Protein AF-0000000085018050 (afdb_homodimer)

Structure (mmCIF, N/CA/C/O backbone):
data_AF-0000000085018050-model_v1
#
loop_
_entity.id
_entity.type
_entity.pdbx_description
1 polymer 'Cell division ATPase MinD'
#
loop_
_atom_site.group_PDB
_atom_site.id
_atom_site.type_symbol
_atom_site.label_atom_id
_atom_site.label_alt_id
_atom_site.label_comp_id
_atom_site.label_asym_id
_atom_site.label_entity_id
_atom_site.label_seq_id
_atom_site.pdbx_PDB_ins_code
_atom_site.Cartn_x
_atom_site.Cartn_y
_atom_site.Cartn_z
_atom_site.occupancy
_atom_site.B_iso_or_equiv
_atom_site.auth_seq_id
_atom_site.auth_comp_id
_atom_site.auth_asym_id
_atom_site.auth_atom_id
_atom_site.pdbx_PDB_model_num
ATOM 1 N N . MET A 1 1 ? 4.391 17.328 20.281 1 97.5 1 MET A N 1
ATOM 2 C CA . MET A 1 1 ? 4.113 15.898 20.188 1 97.5 1 MET A CA 1
ATOM 3 C C . MET A 1 1 ? 4.383 15.383 18.781 1 97.5 1 MET A C 1
ATOM 5 O O . MET A 1 1 ? 3.924 15.969 17.797 1 97.5 1 MET A O 1
ATOM 9 N N . ILE A 1 2 ? 5.168 14.297 18.672 1 98.56 2 ILE A N 1
ATOM 10 C CA . ILE A 1 2 ? 5.457 13.672 17.375 1 98.56 2 ILE A CA 1
ATOM 11 C C . ILE A 1 2 ? 4.578 12.438 17.203 1 98.56 2 ILE A C 1
ATOM 13 O O . ILE A 1 2 ? 4.598 11.523 18.016 1 98.56 2 ILE A O 1
ATOM 17 N N . ILE A 1 3 ? 3.777 12.43 16.094 1 98.81 3 ILE A N 1
ATOM 18 C CA . ILE A 1 3 ? 2.891 11.312 15.781 1 98.81 3 ILE A CA 1
ATOM 19 C C . ILE A 1 3 ? 3.285 10.703 14.438 1 98.81 3 ILE A C 1
ATOM 21 O O . ILE A 1 3 ? 3.311 11.391 13.422 1 98.81 3 ILE A O 1
ATOM 25 N N . THR A 1 4 ? 3.625 9.438 14.461 1 98.75 4 THR A N 1
ATOM 26 C CA . THR A 1 4 ? 3.795 8.719 13.203 1 98.75 4 THR A CA 1
ATOM 27 C C . THR A 1 4 ? 2.467 8.141 12.727 1 98.75 4 THR A C 1
ATOM 29 O O . THR A 1 4 ? 1.801 7.406 13.461 1 98.75 4 THR A O 1
ATOM 32 N N . ILE A 1 5 ? 2.045 8.555 11.539 1 98.81 5 ILE A N 1
ATOM 33 C CA . ILE A 1 5 ? 0.884 7.973 10.875 1 98.81 5 ILE A CA 1
ATOM 34 C C . ILE A 1 5 ? 1.325 6.805 9.992 1 98.81 5 ILE A C 1
ATOM 36 O O . ILE A 1 5 ? 2.094 6.992 9.047 1 98.81 5 ILE A O 1
ATOM 40 N N . ALA A 1 6 ? 0.823 5.617 10.336 1 98 6 ALA A N 1
ATOM 41 C CA . ALA A 1 6 ? 1.371 4.426 9.695 1 98 6 ALA A CA 1
ATOM 42 C C . ALA A 1 6 ? 0.264 3.439 9.328 1 98 6 ALA A C 1
ATOM 44 O O . ALA A 1 6 ? -0.859 3.545 9.828 1 98 6 ALA A O 1
ATOM 45 N N . SER A 1 7 ? 0.584 2.605 8.414 1 96.31 7 SER A N 1
ATOM 46 C CA . SER A 1 7 ? -0.254 1.485 8 1 96.31 7 SER A CA 1
ATOM 47 C C . SER A 1 7 ? 0.591 0.295 7.562 1 96.31 7 SER A C 1
ATOM 49 O O . SER A 1 7 ? 1.697 0.469 7.047 1 96.31 7 SER A O 1
ATOM 51 N N . GLY A 1 8 ? 0.069 -0.857 7.859 1 92.25 8 GLY A N 1
ATOM 52 C CA . GLY A 1 8 ? 0.75 -2.051 7.383 1 92.25 8 GLY A CA 1
ATOM 53 C C . GLY A 1 8 ? 0.661 -2.229 5.879 1 92.25 8 GLY A C 1
ATOM 54 O O . GLY A 1 8 ? 1.605 -2.707 5.246 1 92.25 8 GLY A O 1
ATOM 55 N N . LYS A 1 9 ? -0.423 -1.903 5.391 1 88.19 9 LYS A N 1
ATOM 56 C CA . LYS A 1 9 ? -0.708 -1.995 3.963 1 88.19 9 LYS A CA 1
ATOM 57 C C . LYS A 1 9 ? -0.76 -0.61 3.322 1 88.19 9 LYS A C 1
ATOM 59 O O . LYS A 1 9 ? -1.222 0.349 3.943 1 88.19 9 LYS A O 1
ATOM 64 N N . GLY A 1 10 ? -0.299 -0.549 2.051 1 84.31 10 GLY A N 1
ATOM 65 C CA . GLY A 1 10 ? -0.445 0.686 1.296 1 84.31 10 GLY A CA 1
ATOM 66 C C . GLY A 1 10 ? -1.85 0.896 0.763 1 84.31 10 GLY A C 1
ATOM 67 O O . GLY A 1 10 ? -2.68 -0.014 0.808 1 84.31 10 GLY A O 1
ATOM 68 N N . GLY A 1 11 ? -2.188 2.115 0.411 1 87.69 11 GLY A N 1
ATOM 69 C CA . GLY A 1 11 ? -3.443 2.414 -0.259 1 87.69 11 GLY A CA 1
ATOM 70 C C . GLY A 1 11 ? -4.617 2.52 0.696 1 87.69 11 GLY A C 1
ATOM 71 O O . GLY A 1 11 ? -5.77 2.572 0.265 1 87.69 11 GLY A O 1
ATOM 72 N N . VAL A 1 12 ? -4.289 2.604 1.939 1 92.19 12 VAL A N 1
ATOM 73 C CA . VAL A 1 12 ? -5.363 2.604 2.926 1 92.19 12 VAL A CA 1
ATOM 74 C C . VAL A 1 12 ? -5.75 4.039 3.27 1 92.19 12 VAL A C 1
ATOM 76 O O . VAL A 1 12 ? -6.672 4.27 4.059 1 92.19 12 VAL A O 1
ATOM 79 N N . GLY A 1 13 ? -5.027 5.043 2.797 1 94.31 13 GLY A N 1
ATOM 80 C CA . GLY A 1 13 ? -5.379 6.438 3.004 1 94.31 13 GLY A CA 1
ATOM 81 C C . GLY A 1 13 ? -4.48 7.137 4.008 1 94.31 13 GLY A C 1
ATOM 82 O O . GLY A 1 13 ? -4.867 8.148 4.594 1 94.31 13 GLY A O 1
ATOM 83 N N . LYS A 1 14 ? -3.359 6.559 4.242 1 96.62 14 LYS A N 1
ATOM 84 C CA . LYS A 1 14 ? -2.412 7.113 5.203 1 96.62 14 LYS A CA 1
ATOM 85 C C . LYS A 1 14 ? -2.021 8.539 4.832 1 96.62 14 LYS A C 1
ATOM 87 O O . LYS A 1 14 ? -2.08 9.445 5.672 1 96.62 14 LYS A O 1
ATOM 92 N N . THR A 1 15 ? -1.617 8.789 3.596 1 96.75 15 THR A N 1
ATOM 93 C CA . THR A 1 15 ? -1.166 10.094 3.125 1 96.75 15 THR A CA 1
ATOM 94 C C . THR A 1 15 ? -2.297 11.117 3.199 1 96.75 15 THR A C 1
ATOM 96 O O . THR A 1 15 ? -2.102 12.234 3.688 1 96.75 15 THR A O 1
ATOM 99 N N . THR A 1 16 ? -3.451 10.75 2.77 1 96.88 16 THR A N 1
ATOM 100 C CA . THR A 1 16 ? -4.625 11.609 2.84 1 96.88 16 THR A CA 1
ATOM 101 C C . THR A 1 16 ? -4.961 11.945 4.289 1 96.88 16 THR A C 1
ATOM 103 O O . THR A 1 16 ? -5.273 13.094 4.609 1 96.88 16 THR A O 1
ATOM 106 N N . THR A 1 17 ? -4.891 10.93 5.113 1 98.56 17 THR A N 1
ATOM 107 C CA . THR A 1 17 ? -5.16 11.125 6.531 1 98.56 17 THR A CA 1
ATOM 108 C C . THR A 1 17 ? -4.148 12.086 7.148 1 98.56 17 THR A C 1
ATOM 110 O O . THR A 1 17 ? -4.523 13 7.887 1 98.56 17 THR A O 1
ATOM 113 N N . THR A 1 18 ? -2.912 11.922 6.836 1 98.81 18 THR A N 1
ATOM 114 C CA . THR A 1 18 ? -1.861 12.773 7.379 1 98.81 18 THR A CA 1
ATOM 115 C C . THR A 1 18 ? -2.092 14.234 6.992 1 98.81 18 THR A C 1
ATOM 117 O O . THR A 1 18 ? -2.08 15.117 7.848 1 98.81 18 THR A O 1
ATOM 120 N N . ALA A 1 19 ? -2.314 14.453 5.738 1 98.75 19 ALA A N 1
ATOM 121 C CA . ALA A 1 19 ? -2.486 15.82 5.234 1 98.75 19 ALA A CA 1
ATOM 122 C C . ALA A 1 19 ? -3.746 16.453 5.809 1 98.75 19 ALA A C 1
ATOM 124 O O . ALA A 1 19 ? -3.715 17.609 6.25 1 98.75 19 ALA A O 1
ATOM 125 N N . SER A 1 20 ? -4.82 15.734 5.82 1 98.81 20 SER A N 1
ATOM 126 C CA . SER A 1 20 ? -6.098 16.281 6.277 1 98.81 20 SER A CA 1
ATOM 127 C C . SER A 1 20 ? -6.078 16.531 7.781 1 98.81 20 SER A C 1
ATOM 129 O O . SER A 1 20 ? -6.613 17.547 8.25 1 98.81 20 SER A O 1
ATOM 131 N N . LEU A 1 21 ? -5.453 15.625 8.492 1 98.81 21 LEU A N 1
ATOM 132 C CA . LEU A 1 21 ? -5.312 15.836 9.93 1 98.81 21 LEU A CA 1
ATOM 133 C C . LEU A 1 21 ? -4.477 17.078 10.219 1 98.81 21 LEU A C 1
ATOM 135 O O . LEU A 1 21 ? -4.801 17.859 11.117 1 98.81 21 LEU A O 1
ATOM 139 N N . ALA A 1 22 ? -3.424 17.266 9.484 1 98.88 22 ALA A N 1
ATOM 140 C CA . ALA A 1 22 ? -2.574 18.438 9.656 1 98.88 22 ALA A CA 1
ATOM 141 C C . ALA A 1 22 ? -3.367 19.734 9.445 1 98.88 22 ALA A C 1
ATOM 143 O O . ALA A 1 22 ? -3.281 20.656 10.25 1 98.88 22 ALA A O 1
ATOM 144 N N . VAL A 1 23 ? -4.121 19.734 8.383 1 98.81 23 VAL A N 1
ATOM 145 C CA . VAL A 1 23 ? -4.93 20.922 8.078 1 98.81 23 VAL A CA 1
ATOM 146 C C . VAL A 1 23 ? -5.977 21.125 9.164 1 98.81 23 VAL A C 1
ATOM 148 O O . VAL A 1 23 ? -6.223 22.25 9.594 1 98.81 23 VAL A O 1
ATOM 151 N N . ALA A 1 24 ? -6.562 20.078 9.625 1 98.62 24 ALA A N 1
ATOM 152 C CA . ALA A 1 24 ? -7.566 20.156 10.688 1 98.62 24 ALA A CA 1
ATOM 153 C C . ALA A 1 24 ? -6.961 20.703 11.977 1 98.62 24 ALA A C 1
ATOM 155 O O . ALA A 1 24 ? -7.555 21.562 12.633 1 98.62 24 ALA A O 1
ATOM 156 N N . LEU A 1 25 ? -5.801 20.234 12.336 1 98.62 25 LEU A N 1
ATOM 157 C CA . LEU A 1 25 ? -5.121 20.719 13.531 1 98.62 25 LEU A CA 1
ATOM 158 C C . LEU A 1 25 ? -4.777 22.203 13.398 1 98.62 25 LEU A C 1
ATOM 160 O O . LEU A 1 25 ? -4.934 22.969 14.352 1 98.62 25 LEU A O 1
ATOM 164 N N . ALA A 1 26 ? -4.305 22.547 12.219 1 98.38 26 ALA A N 1
ATOM 165 C CA . ALA A 1 26 ? -4.004 23.969 11.969 1 98.38 26 ALA A CA 1
ATOM 166 C C . ALA A 1 26 ? -5.254 24.828 12.133 1 98.38 26 ALA A C 1
ATOM 168 O O . ALA A 1 26 ? -5.191 25.922 12.703 1 98.38 26 ALA A O 1
ATOM 169 N N . LYS A 1 27 ? -6.328 24.375 11.68 1 96.88 27 LYS A N 1
ATOM 170 C CA . LYS A 1 27 ? -7.594 25.094 11.789 1 96.88 27 LYS A CA 1
ATOM 171 C C . LYS A 1 27 ? -8.008 25.266 13.25 1 96.88 27 LYS A C 1
ATOM 173 O O . LYS A 1 27 ? -8.719 26.203 13.594 1 96.88 27 LYS A O 1
ATOM 178 N N . LEU A 1 28 ? -7.574 24.375 14.07 1 96.75 28 LEU A N 1
ATOM 179 C CA . LEU A 1 28 ? -7.879 24.438 15.492 1 96.75 28 LEU A CA 1
ATOM 180 C C . LEU A 1 28 ? -6.828 25.266 16.234 1 96.75 28 LEU A C 1
ATOM 182 O O . LEU A 1 28 ? -6.785 25.266 17.469 1 96.75 28 LEU A O 1
ATOM 186 N N . GLY A 1 29 ? -5.906 25.859 15.5 1 97.19 29 GLY A N 1
ATOM 187 C CA . GLY A 1 29 ? -4.953 26.797 16.062 1 97.19 29 GLY A CA 1
ATOM 188 C C . GLY A 1 29 ? -3.662 26.141 16.516 1 97.19 29 GLY A C 1
ATOM 189 O O . GLY A 1 29 ? -2.871 26.734 17.25 1 97.19 29 GLY A O 1
ATOM 190 N N . LYS A 1 30 ? -3.447 24.891 16.109 1 98.44 30 LYS A N 1
ATOM 191 C CA . LYS A 1 30 ? -2.225 24.203 16.5 1 98.44 30 LYS A CA 1
ATOM 192 C C . LYS A 1 30 ? -1.13 24.391 15.453 1 98.44 30 LYS A C 1
ATOM 194 O O . LYS A 1 30 ? -1.365 24.203 14.258 1 98.44 30 LYS A O 1
ATOM 199 N N . LYS A 1 31 ? 0.015 24.812 15.891 1 98.75 31 LYS A N 1
ATOM 200 C CA . LYS A 1 31 ? 1.159 24.875 14.984 1 98.75 31 LYS A CA 1
ATOM 201 C C . LYS A 1 31 ? 1.63 23.484 14.602 1 98.75 31 LYS A C 1
ATOM 203 O O . LYS A 1 31 ? 2.193 22.766 15.43 1 98.75 31 LYS A O 1
ATOM 208 N N . THR A 1 32 ? 1.385 23.109 13.32 1 98.88 32 THR A N 1
ATOM 209 C CA . THR A 1 32 ? 1.548 21.719 12.914 1 98.88 32 THR A CA 1
ATOM 210 C C . THR A 1 32 ? 2.535 21.594 11.758 1 98.88 32 THR A C 1
ATOM 212 O O . THR A 1 32 ? 2.426 22.328 10.766 1 98.88 32 THR A O 1
ATOM 215 N N . LEU A 1 33 ? 3.514 20.719 11.922 1 98.88 33 LEU A N 1
ATOM 216 C CA . LEU A 1 33 ? 4.461 20.328 10.883 1 98.88 33 LEU A CA 1
ATOM 217 C C . LEU A 1 33 ? 4.164 18.922 10.359 1 98.88 33 LEU A C 1
ATOM 219 O O . LEU A 1 33 ? 3.916 18.016 11.148 1 98.88 33 LEU A O 1
ATOM 223 N N . VAL A 1 34 ? 4.094 18.781 9.055 1 98.75 34 VAL A N 1
ATOM 224 C CA . VAL A 1 34 ? 3.971 17.453 8.469 1 98.75 34 VAL A CA 1
ATOM 225 C C . VAL A 1 34 ? 5.23 17.109 7.68 1 98.75 34 VAL A C 1
ATOM 227 O O . VAL A 1 34 ? 5.797 17.984 7.004 1 98.75 34 VAL A O 1
ATOM 230 N N . ILE A 1 35 ? 5.695 15.906 7.824 1 98.56 35 ILE A N 1
ATOM 231 C CA . ILE A 1 35 ? 6.898 15.406 7.16 1 98.56 35 ILE A CA 1
ATOM 232 C C . ILE A 1 35 ? 6.543 14.203 6.289 1 98.56 35 ILE A C 1
ATOM 234 O O . ILE A 1 35 ? 5.922 13.25 6.758 1 98.56 35 ILE A O 1
ATOM 238 N N . ASP A 1 36 ? 6.918 14.305 5.047 1 97.62 36 ASP A N 1
ATOM 239 C CA . ASP A 1 36 ? 6.797 13.133 4.184 1 97.62 36 ASP A CA 1
ATOM 240 C C . ASP A 1 36 ? 7.906 12.117 4.473 1 97.62 36 ASP A C 1
ATOM 242 O O . ASP A 1 36 ? 9.023 12.25 3.967 1 97.62 36 ASP A O 1
ATOM 246 N N . GLY A 1 37 ? 7.57 11.102 5.184 1 96 37 GLY A N 1
ATOM 247 C CA . GLY A 1 37 ? 8.555 10.133 5.625 1 96 37 GLY A CA 1
ATOM 248 C C . GLY A 1 37 ? 8.75 8.984 4.648 1 96 37 GLY A C 1
ATOM 249 O O . GLY A 1 37 ? 9.57 8.094 4.879 1 96 37 GLY A O 1
ATOM 250 N N . ASP A 1 38 ? 8.023 8.938 3.621 1 94.31 38 ASP A N 1
ATOM 251 C CA . ASP A 1 38 ? 8.203 7.934 2.582 1 94.31 38 ASP A CA 1
ATOM 252 C C . ASP A 1 38 ? 9.258 8.375 1.566 1 94.31 38 ASP A C 1
ATOM 254 O O . ASP A 1 38 ? 8.922 8.953 0.53 1 94.31 38 ASP A O 1
ATOM 258 N N . LEU A 1 39 ? 10.453 8.008 1.756 1 93.12 39 LEU A N 1
ATOM 259 C CA . LEU A 1 39 ? 11.594 8.523 1 1 93.12 39 LEU A CA 1
ATOM 260 C C . LEU A 1 39 ? 11.57 8.008 -0.434 1 93.12 39 LEU A C 1
ATOM 262 O O . LEU A 1 39 ? 12.234 8.562 -1.312 1 93.12 39 LEU A O 1
ATOM 266 N N . SER A 1 40 ? 10.797 6.938 -0.665 1 89.12 40 SER A N 1
ATOM 267 C CA . SER A 1 40 ? 10.836 6.312 -1.982 1 89.12 40 SER A CA 1
ATOM 268 C C . SER A 1 40 ? 9.586 6.637 -2.793 1 89.12 40 SER A C 1
ATOM 270 O O . SER A 1 40 ? 9.625 6.648 -4.023 1 89.12 40 SER A O 1
ATOM 272 N N . MET A 1 41 ? 8.477 6.77 -2.109 1 90.31 41 MET A N 1
ATOM 273 C CA . MET A 1 41 ? 7.199 7.027 -2.766 1 90.31 41 MET A CA 1
ATOM 274 C C . MET A 1 41 ? 6.492 8.219 -2.133 1 90.31 41 MET A C 1
ATOM 276 O O . MET A 1 41 ? 5.375 8.086 -1.629 1 90.31 41 MET A O 1
ATOM 280 N N . ALA A 1 42 ? 7.082 9.352 -2.393 1 91.62 42 ALA A N 1
ATOM 281 C CA . ALA A 1 42 ? 6.629 10.562 -1.716 1 91.62 42 ALA A CA 1
ATOM 282 C C . ALA A 1 42 ? 5.398 11.148 -2.4 1 91.62 42 ALA A C 1
ATOM 284 O O . ALA A 1 42 ? 5.449 11.516 -3.578 1 91.62 42 ALA A O 1
ATOM 285 N N . ASN A 1 43 ? 4.238 11.227 -1.623 1 93.25 43 ASN A N 1
ATOM 286 C CA . ASN A 1 43 ? 3.004 11.742 -2.203 1 93.25 43 ASN A CA 1
ATOM 287 C C . ASN A 1 43 ? 2.428 12.883 -1.37 1 93.25 43 ASN A C 1
ATOM 289 O O . ASN A 1 43 ? 1.582 13.641 -1.848 1 93.25 43 ASN A O 1
ATOM 293 N N . LEU A 1 44 ? 2.916 13.039 -0.214 1 96.75 44 LEU A N 1
ATOM 294 C CA . LEU A 1 44 ? 2.295 13.945 0.74 1 96.75 44 LEU A CA 1
ATOM 295 C C . LEU A 1 44 ? 2.299 15.375 0.209 1 96.75 44 LEU A C 1
ATOM 297 O O . LEU A 1 44 ? 1.27 16.047 0.227 1 96.75 44 LEU A O 1
ATOM 301 N N . ALA A 1 45 ? 3.453 15.828 -0.297 1 95.75 45 ALA A N 1
ATOM 302 C CA . ALA A 1 45 ? 3.635 17.234 -0.683 1 95.75 45 ALA A CA 1
ATOM 303 C C . ALA A 1 45 ? 2.748 17.594 -1.871 1 95.75 45 ALA A C 1
ATOM 305 O O . ALA A 1 45 ? 2.482 18.766 -2.121 1 95.75 45 ALA A O 1
ATOM 306 N N . ILE A 1 46 ? 2.303 16.578 -2.623 1 94.19 46 ILE A N 1
ATOM 307 C CA . ILE A 1 46 ? 1.396 16.812 -3.74 1 94.19 46 ILE A CA 1
ATOM 308 C C . ILE A 1 46 ? 0.094 17.438 -3.229 1 94.19 46 ILE A C 1
ATOM 310 O O . ILE A 1 46 ? -0.447 18.359 -3.84 1 94.19 46 ILE A O 1
ATOM 314 N N . LEU A 1 47 ? -0.357 17.016 -2.09 1 96.62 47 LEU A N 1
ATOM 315 C CA . LEU A 1 47 ? -1.626 17.469 -1.533 1 96.62 47 LEU A CA 1
ATOM 316 C C . LEU A 1 47 ? -1.512 18.906 -1.015 1 96.62 47 LEU A C 1
ATOM 318 O O . LEU A 1 47 ? -2.516 19.516 -0.653 1 96.62 47 LEU A O 1
ATOM 322 N N . PHE A 1 48 ? -0.276 19.391 -1.027 1 97.69 48 PHE A N 1
ATOM 323 C CA . PHE A 1 48 ? -0.037 20.766 -0.609 1 97.69 48 PHE A CA 1
ATOM 324 C C . PHE A 1 48 ? 0.515 21.594 -1.763 1 97.69 48 PHE A C 1
ATOM 326 O O . PHE A 1 48 ? 0.884 22.766 -1.579 1 97.69 48 PHE A O 1
ATOM 333 N N . ASN A 1 49 ? 0.619 21.031 -2.869 1 95.94 49 ASN A N 1
ATOM 334 C CA . ASN A 1 49 ? 1.202 21.672 -4.043 1 95.94 49 ASN A CA 1
ATOM 335 C C . ASN A 1 49 ? 2.631 22.141 -3.773 1 95.94 49 ASN A C 1
ATOM 337 O O . ASN A 1 49 ? 3.002 23.25 -4.133 1 95.94 49 ASN A O 1
ATOM 341 N N . LEU A 1 50 ? 3.424 21.25 -3.145 1 95.88 50 LEU A N 1
ATOM 342 C CA . LEU A 1 50 ? 4.793 21.594 -2.768 1 95.88 50 LEU A CA 1
ATOM 343 C C . LEU A 1 50 ? 5.758 20.5 -3.207 1 95.88 50 LEU A C 1
ATOM 345 O O . LEU A 1 50 ? 6.879 20.406 -2.701 1 95.88 50 LEU A O 1
ATOM 349 N N . ASP A 1 51 ? 5.328 19.625 -4.113 1 90.81 51 ASP A N 1
ATOM 350 C CA . ASP A 1 51 ? 6.074 18.438 -4.496 1 90.81 51 ASP A CA 1
ATOM 351 C C . ASP A 1 51 ? 7.328 18.797 -5.289 1 90.81 51 ASP A C 1
ATOM 353 O O . ASP A 1 51 ? 8.25 17.984 -5.418 1 90.81 51 ASP A O 1
ATOM 357 N N . LYS A 1 52 ? 7.473 20.094 -5.707 1 91.38 52 LYS A N 1
ATOM 358 C CA . LYS A 1 52 ? 8.625 20.5 -6.512 1 91.38 52 LYS A CA 1
ATOM 359 C C . LYS A 1 52 ? 9.594 21.344 -5.699 1 91.38 52 LYS A C 1
ATOM 361 O O . LYS A 1 52 ? 10.641 21.766 -6.203 1 91.38 52 LYS A O 1
ATOM 366 N N . LYS A 1 53 ? 9.297 21.5 -4.5 1 94 53 LYS A N 1
ATOM 367 C CA . LYS A 1 53 ? 10.109 22.375 -3.674 1 94 53 LYS A CA 1
ATOM 368 C C . LYS A 1 53 ? 11.406 21.688 -3.242 1 94 53 LYS A C 1
ATOM 370 O O . LYS A 1 53 ? 11.406 20.5 -2.943 1 94 53 LYS A O 1
ATOM 375 N N . LYS A 1 54 ? 12.438 22.453 -3.209 1 94.88 54 LYS A N 1
ATOM 376 C CA . LYS A 1 54 ? 13.742 22.062 -2.693 1 94.88 54 LYS A CA 1
ATOM 377 C C . LYS A 1 54 ? 14.305 23.141 -1.764 1 94.88 54 LYS A C 1
ATOM 379 O O . LYS A 1 54 ? 14.055 24.328 -1.955 1 94.88 54 LYS A O 1
ATOM 384 N N . PRO A 1 55 ? 15.055 22.828 -0.783 1 97.31 55 PRO A N 1
ATOM 385 C CA . PRO A 1 55 ? 15.453 21.453 -0.44 1 97.31 55 PRO A CA 1
ATOM 386 C C . PRO A 1 55 ? 14.305 20.641 0.153 1 97.31 55 PRO A C 1
ATOM 388 O O . PRO A 1 55 ? 13.312 21.203 0.621 1 97.31 55 PRO A O 1
ATOM 391 N N . SER A 1 56 ? 14.422 19.359 0.045 1 97.88 56 SER A N 1
ATOM 392 C CA . SER A 1 56 ? 13.469 18.406 0.604 1 97.88 56 SER A CA 1
ATOM 393 C C . SER A 1 56 ? 14.109 17.594 1.728 1 97.88 56 SER A C 1
ATOM 395 O O . SER A 1 56 ? 15.234 17.875 2.143 1 97.88 56 SER A O 1
ATOM 397 N N . LEU A 1 57 ? 13.367 16.641 2.209 1 97.94 57 LEU A N 1
ATOM 398 C CA . LEU A 1 57 ? 13.875 15.773 3.264 1 97.94 57 LEU A CA 1
ATOM 399 C C . LEU A 1 57 ? 15.094 14.992 2.785 1 97.94 57 LEU A C 1
ATOM 401 O O . LEU A 1 57 ? 15.984 14.68 3.576 1 97.94 57 LEU A O 1
ATOM 405 N N . HIS A 1 58 ? 15.141 14.672 1.481 1 96.88 58 HIS A N 1
ATOM 406 C CA . HIS A 1 58 ? 16.297 13.977 0.926 1 96.88 58 HIS A CA 1
ATOM 407 C C . HIS A 1 58 ? 17.594 14.75 1.205 1 96.88 58 HIS A C 1
ATOM 409 O O . HIS A 1 58 ? 18.562 14.18 1.709 1 96.88 58 HIS A O 1
ATOM 415 N N . GLU A 1 59 ? 17.594 16 0.94 1 97.62 59 GLU A N 1
ATOM 416 C CA . GLU A 1 59 ? 18.766 16.828 1.155 1 97.62 59 GLU A CA 1
ATOM 417 C C . GLU A 1 59 ? 19.078 16.969 2.643 1 97.62 59 GLU A C 1
ATOM 419 O O . GLU A 1 59 ? 20.25 17.047 3.035 1 97.62 59 GLU A O 1
ATOM 424 N N . VAL A 1 60 ? 18.062 17.016 3.426 1 98.06 60 VAL A N 1
ATOM 425 C CA . VAL A 1 60 ? 18.234 17.125 4.871 1 98.06 60 VAL A CA 1
ATOM 426 C C . VAL A 1 60 ? 18.906 15.859 5.398 1 98.06 60 VAL A C 1
ATOM 428 O O . VAL A 1 60 ? 19.891 15.938 6.145 1 98.06 60 VAL A O 1
ATOM 431 N N . LEU A 1 61 ? 18.453 14.68 4.91 1 97.62 61 LEU A N 1
ATOM 432 C CA . LEU A 1 61 ? 18.922 13.398 5.434 1 97.62 61 LEU A CA 1
ATOM 433 C C . LEU A 1 61 ? 20.234 12.984 4.762 1 97.62 61 LEU A C 1
ATOM 435 O O . LEU A 1 61 ? 20.781 11.938 5.078 1 97.62 61 LEU A O 1
ATOM 439 N N . SER A 1 62 ? 20.672 13.734 3.865 1 96.88 62 SER A N 1
ATOM 440 C CA . SER A 1 62 ? 22 13.508 3.301 1 96.88 62 SER A CA 1
ATOM 441 C C . SER A 1 62 ? 23 14.508 3.846 1 96.88 62 SER A C 1
ATOM 443 O O . SER A 1 62 ? 24.188 14.477 3.473 1 96.88 62 SER A O 1
ATOM 445 N N . GLY A 1 63 ? 22.547 15.406 4.648 1 96.19 63 GLY A N 1
ATOM 446 C CA . GLY A 1 63 ? 23.422 16.391 5.258 1 96.19 63 GLY A CA 1
ATOM 447 C C . GLY A 1 63 ? 23.672 17.594 4.371 1 96.19 63 GLY A C 1
ATOM 448 O O . GLY A 1 63 ? 24.531 18.438 4.668 1 96.19 63 GLY A O 1
ATOM 449 N N . GLU A 1 64 ? 22.875 17.75 3.365 1 96.75 64 GLU A N 1
ATOM 450 C CA . GLU A 1 64 ? 23.109 18.797 2.381 1 96.75 64 GLU A CA 1
ATOM 451 C C . GLU A 1 64 ? 22.281 20.047 2.707 1 96.75 64 GLU A C 1
ATOM 453 O O . GLU A 1 64 ? 22.516 21.109 2.137 1 96.75 64 GLU A O 1
ATOM 458 N N . ALA A 1 65 ? 21.359 19.953 3.572 1 97.44 65 ALA A N 1
ATOM 459 C CA . ALA A 1 65 ? 20.516 21.094 3.961 1 97.44 65 ALA A CA 1
ATOM 460 C C . ALA A 1 65 ? 20.094 20.984 5.422 1 97.44 65 ALA A C 1
ATOM 462 O O . ALA A 1 65 ? 19.938 19.875 5.949 1 97.44 65 ALA A O 1
ATOM 463 N N . ASP A 1 66 ? 19.922 22.125 6.027 1 97.5 66 ASP A N 1
ATOM 464 C CA . ASP A 1 66 ? 19.297 22.188 7.34 1 97.5 66 ASP A CA 1
ATOM 465 C C . ASP A 1 66 ? 17.781 21.953 7.234 1 97.5 66 ASP A C 1
ATOM 467 O O . ASP A 1 66 ? 17.156 22.391 6.277 1 97.5 66 ASP A O 1
ATOM 471 N N . ILE A 1 67 ? 17.25 21.328 8.273 1 98.12 67 ILE A N 1
ATOM 472 C CA . ILE A 1 67 ? 15.828 21.016 8.25 1 98.12 67 ILE A CA 1
ATOM 473 C C . ILE A 1 67 ? 15.016 22.312 8.148 1 98.12 67 ILE A C 1
ATOM 475 O O . ILE A 1 67 ? 13.969 22.344 7.5 1 98.12 67 ILE A O 1
ATOM 479 N N . ARG A 1 68 ? 15.445 23.375 8.734 1 97.75 68 ARG A N 1
ATOM 480 C CA . ARG A 1 68 ? 14.711 24.641 8.734 1 97.75 68 ARG A CA 1
ATOM 481 C C . ARG A 1 68 ? 14.609 25.219 7.328 1 97.75 68 ARG A C 1
ATOM 483 O O . ARG A 1 68 ? 13.641 25.906 7.004 1 97.75 68 ARG A O 1
ATOM 490 N N . GLU A 1 69 ? 15.562 24.844 6.449 1 97.88 69 GLU A N 1
ATOM 491 C CA . GLU A 1 69 ? 15.555 25.281 5.055 1 97.88 69 GLU A CA 1
ATOM 492 C C . GLU A 1 69 ? 14.547 24.469 4.23 1 97.88 69 GLU A C 1
ATOM 494 O O . GLU A 1 69 ? 14.195 24.875 3.119 1 97.88 69 GLU A O 1
ATOM 499 N N . ALA A 1 70 ? 14.117 23.391 4.797 1 98.19 70 ALA A N 1
ATOM 500 C CA . ALA A 1 70 ? 13.242 22.484 4.055 1 98.19 70 ALA A CA 1
ATOM 501 C C . ALA A 1 70 ? 11.805 22.562 4.574 1 98.19 70 ALA A C 1
ATOM 503 O O . ALA A 1 70 ? 10.953 21.766 4.176 1 98.19 70 ALA A O 1
ATOM 504 N N . ILE A 1 71 ? 11.578 23.484 5.5 1 98.62 71 ILE A N 1
ATOM 505 C CA . ILE A 1 71 ? 10.227 23.688 6.023 1 98.62 71 ILE A CA 1
ATOM 506 C C . ILE A 1 71 ? 9.516 24.766 5.211 1 98.62 71 ILE A C 1
ATOM 508 O O . ILE A 1 71 ? 9.977 25.906 5.141 1 98.62 71 ILE A O 1
ATOM 512 N N . TYR A 1 72 ? 8.383 24.422 4.613 1 98.62 72 TYR A N 1
ATOM 513 C CA . TYR A 1 72 ? 7.594 25.344 3.807 1 98.62 72 TYR A CA 1
ATOM 514 C C . TYR A 1 72 ? 6.219 25.562 4.422 1 98.62 72 TYR A C 1
ATOM 516 O O . TYR A 1 72 ? 5.543 24.609 4.816 1 98.62 72 TYR A O 1
ATOM 524 N N . LYS A 1 73 ? 5.832 26.797 4.457 1 98.44 73 LYS A N 1
ATOM 525 C CA . LYS A 1 73 ? 4.516 27.125 5 1 98.44 73 LYS A CA 1
ATOM 526 C C . LYS A 1 73 ? 3.447 27.078 3.912 1 98.44 73 LYS A C 1
ATOM 528 O O . LYS A 1 73 ? 3.607 27.688 2.855 1 98.44 73 LYS A O 1
ATOM 533 N N . HIS A 1 74 ? 2.398 26.375 4.145 1 98.5 74 HIS A N 1
ATOM 534 C CA . HIS A 1 74 ? 1.273 26.281 3.221 1 98.5 74 HIS A CA 1
ATOM 535 C C . HIS A 1 74 ? 0.181 27.281 3.58 1 98.5 74 HIS A C 1
ATOM 537 O O . HIS A 1 74 ? 0.099 27.734 4.727 1 98.5 74 HIS A O 1
ATOM 543 N N . LYS A 1 75 ? -0.678 27.609 2.654 1 98 75 LYS A N 1
ATOM 544 C CA . LYS A 1 75 ? -1.729 28.594 2.846 1 98 75 LYS A CA 1
ATOM 545 C C . LYS A 1 75 ? -2.711 28.156 3.93 1 98 75 LYS A C 1
ATOM 547 O O . LYS A 1 75 ? -3.377 29 4.547 1 98 75 LYS A O 1
ATOM 552 N N . THR A 1 76 ? -2.82 26.906 4.207 1 98.12 76 THR A N 1
ATOM 553 C CA . THR A 1 76 ? -3.725 26.375 5.227 1 98.12 76 THR A CA 1
ATOM 554 C C . THR A 1 76 ? -3.172 26.641 6.621 1 98.12 76 THR A C 1
ATOM 556 O O . THR A 1 76 ? -3.869 26.438 7.621 1 98.12 76 THR A O 1
ATOM 559 N N . GLY A 1 77 ? -1.953 26.969 6.715 1 98.38 77 GLY A N 1
ATOM 560 C CA . GLY A 1 77 ? -1.294 27.172 7.996 1 98.38 77 GLY A CA 1
ATOM 561 C C . GLY A 1 77 ? -0.387 26.016 8.383 1 98.38 77 GLY A C 1
ATOM 562 O O . GLY A 1 77 ? 0.362 26.109 9.359 1 98.38 77 GLY A O 1
ATOM 563 N N . VAL A 1 78 ? -0.395 24.984 7.609 1 98.81 78 VAL A N 1
ATOM 564 C CA . VAL A 1 78 ? 0.437 23.812 7.871 1 98.81 78 VAL A CA 1
ATOM 565 C C . VAL A 1 78 ? 1.859 24.078 7.379 1 98.81 78 VAL A C 1
ATOM 567 O O . VAL A 1 78 ? 2.059 24.703 6.336 1 98.81 78 VAL A O 1
ATOM 570 N N . TYR A 1 79 ? 2.799 23.656 8.172 1 98.81 79 TYR A N 1
ATOM 571 C CA . TYR A 1 79 ? 4.188 23.594 7.727 1 98.81 79 TYR A CA 1
ATOM 572 C C . TYR A 1 79 ? 4.52 22.219 7.164 1 98.81 79 TYR A C 1
ATOM 574 O O . TYR A 1 79 ? 4.09 21.203 7.707 1 98.81 79 TYR A O 1
ATOM 582 N N . VAL A 1 80 ? 5.273 22.234 6 1 98.75 80 VAL A N 1
ATOM 583 C CA . VAL A 1 80 ? 5.469 20.984 5.281 1 98.75 80 VAL A CA 1
ATOM 584 C C . VAL A 1 80 ? 6.953 20.781 4.977 1 98.75 80 VAL A C 1
ATOM 586 O O . VAL A 1 80 ? 7.625 21.703 4.512 1 98.75 80 VAL A O 1
ATOM 589 N N . VAL A 1 81 ? 7.461 19.625 5.293 1 98.62 81 VAL A N 1
ATOM 590 C CA . VAL A 1 81 ? 8.734 19.172 4.75 1 98.62 81 VAL A CA 1
ATOM 591 C C . VAL A 1 81 ? 8.492 18.125 3.656 1 98.62 81 VAL A C 1
ATOM 593 O O . VAL A 1 81 ? 8.164 16.969 3.947 1 98.62 81 VAL A O 1
ATOM 596 N N . PRO A 1 82 ? 8.648 18.531 2.416 1 98.12 82 PRO A N 1
ATOM 597 C CA . PRO A 1 82 ? 8.422 17.594 1.317 1 98.12 82 PRO A CA 1
ATOM 598 C C . PRO A 1 82 ? 9.586 16.625 1.133 1 98.12 82 PRO A C 1
ATOM 600 O O . PRO A 1 82 ? 10.648 16.797 1.734 1 98.12 82 PRO A O 1
ATOM 603 N N . THR A 1 83 ? 9.336 15.547 0.483 1 96.25 83 THR A N 1
ATOM 604 C CA . THR A 1 83 ? 10.359 14.617 0.01 1 96.25 83 THR A CA 1
ATOM 605 C C . THR A 1 83 ? 10.367 14.562 -1.515 1 96.25 83 THR A C 1
ATOM 607 O O . THR A 1 83 ? 9.312 14.531 -2.146 1 96.25 83 THR A O 1
ATOM 610 N N . SER A 1 84 ? 11.57 14.602 -1.988 1 85 84 SER A N 1
ATOM 611 C CA . SER A 1 84 ? 11.727 14.586 -3.439 1 85 84 SER A CA 1
ATOM 612 C C . SER A 1 84 ? 11.445 13.203 -4.012 1 85 84 SER A C 1
ATOM 614 O O . SER A 1 84 ? 11.305 12.234 -3.264 1 85 84 SER A O 1
ATOM 616 N N . LEU A 1 85 ? 11.312 13.195 -5.367 1 77.94 85 LEU A N 1
ATOM 617 C CA . LEU A 1 85 ? 11.055 11.938 -6.051 1 77.94 85 LEU A CA 1
ATOM 618 C C . LEU A 1 85 ? 12.297 11.453 -6.793 1 77.94 85 LEU A C 1
ATOM 620 O O . LEU A 1 85 ? 12.227 10.523 -7.602 1 77.94 85 LEU A O 1
ATOM 624 N N . SER A 1 86 ? 13.289 12.094 -6.457 1 80.75 86 SER A N 1
ATOM 625 C CA . SER A 1 86 ? 14.523 11.734 -7.148 1 80.75 86 SER A CA 1
ATOM 626 C C . SER A 1 86 ? 15.086 10.422 -6.613 1 80.75 86 SER A C 1
ATOM 628 O O . SER A 1 86 ? 15.227 10.242 -5.402 1 80.75 86 SER A O 1
ATOM 630 N N . LEU A 1 87 ? 15.359 9.516 -7.523 1 81.44 87 LEU A N 1
ATOM 631 C CA . LEU A 1 87 ? 15.992 8.258 -7.145 1 81.44 87 LEU A CA 1
ATOM 632 C C . LEU A 1 87 ? 17.359 8.508 -6.516 1 81.44 87 LEU A C 1
ATOM 634 O O . LEU A 1 87 ? 17.734 7.828 -5.559 1 81.44 87 LEU A O 1
ATOM 638 N N . GLU A 1 88 ? 18.078 9.461 -7.062 1 84.94 88 GLU A N 1
ATOM 639 C CA . GLU A 1 88 ? 19.391 9.812 -6.535 1 84.94 88 GLU A CA 1
ATOM 640 C C . GLU A 1 88 ? 19.297 10.32 -5.098 1 84.94 88 GLU A C 1
ATOM 642 O O . GLU A 1 88 ? 20.109 9.977 -4.25 1 84.94 88 GLU A O 1
ATOM 647 N N . GLY A 1 89 ? 18.359 11.18 -4.859 1 88.38 89 GLY A N 1
ATOM 648 C CA . GLY A 1 89 ? 18.141 11.664 -3.508 1 88.38 89 GLY A CA 1
ATOM 649 C C . GLY A 1 89 ? 17.812 10.562 -2.52 1 88.38 89 GLY A C 1
ATOM 650 O O . GLY A 1 89 ? 18.297 10.57 -1.387 1 88.38 89 GLY A O 1
ATOM 651 N N . TYR A 1 90 ? 17.078 9.609 -3.006 1 87 90 TYR A N 1
ATOM 652 C CA . TYR A 1 90 ? 16.703 8.469 -2.176 1 87 90 TYR A CA 1
ATOM 653 C C . TYR A 1 90 ? 17.938 7.66 -1.781 1 87 90 TYR A C 1
ATOM 655 O O . TYR A 1 90 ? 18.078 7.27 -0.621 1 87 90 TYR A O 1
ATOM 663 N N . LYS A 1 91 ? 18.766 7.441 -2.654 1 86.94 91 LYS A N 1
ATOM 664 C CA . LYS A 1 91 ? 19.969 6.633 -2.424 1 86.94 91 LYS A CA 1
ATOM 665 C C . LYS A 1 91 ? 20.906 7.316 -1.442 1 86.94 91 LYS A C 1
ATOM 667 O O . LYS A 1 91 ? 21.609 6.648 -0.677 1 86.94 91 LYS A O 1
ATOM 672 N N . LYS A 1 92 ? 20.875 8.633 -1.392 1 91.94 92 LYS A N 1
ATOM 673 C CA . LYS A 1 92 ? 21.812 9.398 -0.57 1 91.94 92 LYS A CA 1
ATOM 674 C C . LYS A 1 92 ? 21.25 9.617 0.834 1 91.94 92 LYS A C 1
ATOM 676 O O . LYS A 1 92 ? 22.016 9.859 1.775 1 91.94 92 LYS A O 1
ATOM 681 N N . ALA A 1 93 ? 19.969 9.578 0.942 1 94.25 93 ALA A N 1
ATOM 682 C CA . ALA A 1 93 ? 19.312 9.898 2.209 1 94.25 93 ALA A CA 1
ATOM 683 C C . ALA A 1 93 ? 19.578 8.812 3.25 1 94.25 93 ALA A C 1
ATOM 685 O O . ALA A 1 93 ? 19.516 7.621 2.939 1 94.25 93 ALA A O 1
ATOM 686 N N . GLU A 1 94 ? 19.891 9.227 4.438 1 95.69 94 GLU A N 1
ATOM 687 C CA . GLU A 1 94 ? 20.094 8.328 5.57 1 95.69 94 GLU A CA 1
ATOM 688 C C . GLU A 1 94 ? 18.984 8.492 6.605 1 95.69 94 GLU A C 1
ATOM 690 O O . GLU A 1 94 ? 19.062 9.359 7.477 1 95.69 94 GLU A O 1
ATOM 695 N N . ILE A 1 95 ? 18.031 7.543 6.629 1 95.12 95 ILE A N 1
ATOM 696 C CA . ILE A 1 95 ? 16.844 7.641 7.461 1 95.12 95 ILE A CA 1
ATOM 697 C C . ILE A 1 95 ? 17.234 7.668 8.93 1 95.12 95 ILE A C 1
ATOM 699 O O . ILE A 1 95 ? 16.516 8.227 9.766 1 95.12 95 ILE A O 1
ATOM 703 N N . GLU A 1 96 ? 18.406 7.16 9.281 1 95.88 96 GLU A N 1
ATOM 704 C CA . GLU A 1 96 ? 18.875 7.082 10.664 1 95.88 96 GLU A CA 1
ATOM 705 C C . GLU A 1 96 ? 19.141 8.469 11.234 1 95.88 96 GLU A C 1
ATOM 707 O O . GLU A 1 96 ? 19.25 8.641 12.453 1 95.88 96 GLU A O 1
ATOM 712 N N . LEU A 1 97 ? 19.188 9.492 10.445 1 96.81 97 LEU A N 1
ATOM 713 C CA . LEU A 1 97 ? 19.438 10.859 10.891 1 96.81 97 LEU A CA 1
ATOM 714 C C . LEU A 1 97 ? 18.141 11.547 11.305 1 96.81 97 LEU A C 1
ATOM 716 O O . LEU A 1 97 ? 18.172 12.609 11.93 1 96.81 97 LEU A O 1
ATOM 720 N N . LEU A 1 98 ? 17 10.961 11.062 1 97.31 98 LEU A N 1
ATOM 721 C CA . LEU A 1 98 ? 15.711 11.602 11.258 1 97.31 98 LEU A CA 1
ATOM 722 C C . LEU A 1 98 ? 15.508 12 12.711 1 97.31 98 LEU A C 1
ATOM 724 O O . LEU A 1 98 ? 15.094 13.133 13 1 97.31 98 LEU A O 1
ATOM 728 N N . PRO A 1 99 ? 15.82 11.086 13.695 1 97 99 PRO A N 1
ATOM 729 C CA . PRO A 1 99 ? 15.617 11.469 15.086 1 97 99 PRO A CA 1
ATOM 730 C C . PRO A 1 99 ? 16.375 12.734 15.477 1 97 99 PRO A C 1
ATOM 732 O O . PRO A 1 99 ? 15.82 13.617 16.125 1 97 99 PRO A O 1
ATOM 735 N N . GLU A 1 100 ? 17.562 12.82 15.055 1 96.5 100 GLU A N 1
ATOM 736 C CA . GLU A 1 100 ? 18.391 13.984 15.352 1 96.5 100 GLU A CA 1
ATOM 737 C C . GLU A 1 100 ? 17.844 15.242 14.688 1 96.5 100 GLU A C 1
ATOM 739 O O . GLU A 1 100 ? 17.828 16.312 15.289 1 96.5 100 GLU A O 1
ATOM 744 N N . VAL A 1 101 ? 17.453 15.086 13.492 1 96.44 101 VAL A N 1
ATOM 745 C CA . VAL A 1 101 ? 16.906 16.188 12.711 1 96.44 101 VAL A CA 1
ATOM 746 C C . VAL A 1 101 ? 15.641 16.719 13.383 1 96.44 101 VAL A C 1
ATOM 748 O O . VAL A 1 101 ? 15.461 17.938 13.492 1 96.44 101 VAL A O 1
ATOM 751 N N . LEU A 1 102 ? 14.82 15.844 13.867 1 96.81 102 LEU A N 1
ATOM 752 C CA . LEU A 1 102 ? 13.547 16.25 14.461 1 96.81 102 LEU A CA 1
ATOM 753 C C . LEU A 1 102 ? 13.758 16.859 15.836 1 96.81 102 LEU A C 1
ATOM 755 O O . LEU A 1 102 ? 12.969 17.688 16.281 1 96.81 102 LEU A O 1
ATOM 759 N N . GLU A 1 103 ? 14.758 16.469 16.5 1 95.06 103 GLU A N 1
ATOM 760 C CA . GLU A 1 103 ? 15.102 17.062 17.781 1 95.06 103 GLU A CA 1
ATOM 761 C C . GLU A 1 103 ? 15.391 18.562 17.625 1 95.06 103 GLU A C 1
ATOM 763 O O . GLU A 1 103 ? 15.133 19.344 18.547 1 95.06 103 GLU A O 1
ATOM 768 N N . GLU A 1 104 ? 15.844 18.906 16.5 1 94.88 104 GLU A N 1
ATOM 769 C CA . GLU A 1 104 ? 16.219 20.297 16.234 1 94.88 104 GLU A CA 1
ATOM 770 C C . GLU A 1 104 ? 14.992 21.203 16.172 1 94.88 104 GLU A C 1
ATOM 772 O O . GLU A 1 104 ? 15.07 22.391 16.469 1 94.88 104 GLU A O 1
ATOM 777 N N . VAL A 1 105 ? 13.867 20.641 15.805 1 95.75 105 VAL A N 1
ATOM 778 C CA . VAL A 1 105 ? 12.727 21.516 15.555 1 95.75 105 VAL A CA 1
ATOM 779 C C . VAL A 1 105 ? 11.531 21.078 16.391 1 95.75 105 VAL A C 1
ATOM 781 O O . VAL A 1 105 ? 10.461 21.672 16.328 1 95.75 105 VAL A O 1
ATOM 784 N N . GLY A 1 106 ? 11.703 20.078 17.156 1 94 106 GLY A N 1
ATOM 785 C CA . GLY A 1 106 ? 10.609 19.453 17.875 1 94 106 GLY A CA 1
ATOM 786 C C . GLY A 1 106 ? 9.828 20.422 18.75 1 94 106 GLY A C 1
ATOM 787 O O . GLY A 1 106 ? 8.594 20.406 18.75 1 94 106 GLY A O 1
ATOM 788 N N . ASP A 1 107 ? 10.461 21.391 19.344 1 94.56 107 ASP A N 1
ATOM 789 C CA . ASP A 1 107 ? 9.844 22.281 20.312 1 94.56 107 ASP A CA 1
ATOM 790 C C . ASP A 1 107 ? 9.18 23.469 19.609 1 94.56 107 ASP A C 1
ATOM 792 O O . ASP A 1 107 ? 8.461 24.25 20.234 1 94.56 107 ASP A O 1
ATOM 796 N N . GLU A 1 108 ? 9.32 23.531 18.359 1 97.5 108 GLU A N 1
ATOM 797 C CA . GLU A 1 108 ? 8.797 24.672 17.625 1 97.5 108 GLU A CA 1
ATOM 798 C C . GLU A 1 108 ? 7.359 24.406 17.172 1 97.5 108 GLU A C 1
ATOM 800 O O . GLU A 1 108 ? 6.672 25.328 16.719 1 97.5 108 GLU A O 1
ATOM 805 N N . PHE A 1 109 ? 6.887 23.203 17.359 1 98.56 109 PHE A N 1
ATOM 806 C CA . PHE A 1 109 ? 5.566 22.828 16.859 1 98.56 109 PHE A CA 1
ATOM 807 C C . PHE A 1 109 ? 4.762 22.125 17.953 1 98.56 109 PHE A C 1
ATOM 809 O O . PHE A 1 109 ? 5.316 21.406 18.766 1 98.56 109 PHE A O 1
ATOM 816 N N . ASP A 1 110 ? 3.453 22.422 17.906 1 98.56 110 ASP A N 1
ATOM 817 C CA . ASP A 1 110 ? 2.576 21.641 18.781 1 98.56 110 ASP A CA 1
ATOM 818 C C . ASP A 1 110 ? 2.523 20.188 18.359 1 98.56 110 ASP A C 1
ATOM 820 O O . ASP A 1 110 ? 2.531 19.281 19.219 1 98.56 110 ASP A O 1
ATOM 824 N N . TYR A 1 111 ? 2.492 19.984 17.078 1 98.75 111 TYR A N 1
ATOM 825 C CA . TYR A 1 111 ? 2.441 18.641 16.516 1 98.75 111 TYR A CA 1
ATOM 826 C C . TYR A 1 111 ? 3.398 18.5 15.344 1 98.75 111 TYR A C 1
ATOM 828 O O . TYR A 1 111 ? 3.52 19.422 14.516 1 98.75 111 TYR A O 1
ATOM 836 N N . ILE A 1 112 ? 4.062 17.422 15.297 1 98.88 112 ILE A N 1
ATOM 837 C CA . ILE A 1 112 ? 4.785 16.953 14.117 1 98.88 112 ILE A CA 1
ATOM 838 C C . ILE A 1 112 ? 4.203 15.617 13.656 1 98.88 112 ILE A C 1
ATOM 840 O O . ILE A 1 112 ? 4.215 14.633 14.398 1 98.88 112 ILE A O 1
ATOM 844 N N . LEU A 1 113 ? 3.621 15.609 12.445 1 98.88 113 LEU A N 1
ATOM 845 C CA . LEU A 1 113 ? 3.053 14.398 11.852 1 98.88 113 LEU A CA 1
ATOM 846 C C . LEU A 1 113 ? 3.998 13.805 10.812 1 98.88 113 LEU A C 1
ATOM 848 O O . LEU A 1 113 ? 4.43 14.508 9.891 1 98.88 113 LEU A O 1
ATOM 852 N N . ILE A 1 114 ? 4.332 12.539 10.953 1 98.75 114 ILE A N 1
ATOM 853 C CA . ILE A 1 114 ? 5.184 11.852 10 1 98.75 114 ILE A CA 1
ATOM 854 C C . ILE A 1 114 ? 4.344 10.898 9.148 1 98.75 114 ILE A C 1
ATOM 856 O O . ILE A 1 114 ? 3.719 9.977 9.68 1 98.75 114 ILE A O 1
ATOM 860 N N . ASP A 1 115 ? 4.32 11.133 7.859 1 98.12 115 ASP A N 1
ATOM 861 C CA . ASP A 1 115 ? 3.689 10.211 6.918 1 98.12 115 ASP A CA 1
ATOM 862 C C . ASP A 1 115 ? 4.625 9.055 6.566 1 98.12 115 ASP A C 1
ATOM 864 O O . ASP A 1 115 ? 5.43 9.164 5.637 1 98.12 115 ASP A O 1
ATOM 868 N N . ALA A 1 116 ? 4.457 7.984 7.207 1 96.81 116 ALA A N 1
ATOM 869 C CA . ALA A 1 116 ? 5.402 6.875 7.105 1 96.81 116 ALA A CA 1
ATOM 870 C C . ALA A 1 116 ? 5.105 6.012 5.883 1 96.81 116 ALA A C 1
ATOM 872 O O . ALA A 1 116 ? 3.988 6.027 5.359 1 96.81 116 ALA A O 1
ATOM 873 N N . PRO A 1 117 ? 6.121 5.324 5.363 1 93.62 117 PRO A N 1
ATOM 874 C CA . PRO A 1 117 ? 5.844 4.363 4.289 1 93.62 117 PRO A CA 1
ATOM 875 C C . PRO A 1 117 ? 4.977 3.197 4.754 1 93.62 117 PRO A C 1
ATOM 877 O O . PRO A 1 117 ? 4.656 3.092 5.938 1 93.62 117 PRO A O 1
ATOM 880 N N . ALA A 1 118 ? 4.57 2.406 3.844 1 90.5 118 ALA A N 1
ATOM 881 C CA . ALA A 1 118 ? 3.783 1.228 4.195 1 90.5 118 ALA A CA 1
ATOM 882 C C . ALA A 1 118 ? 4.688 0.043 4.523 1 90.5 118 ALA A C 1
ATOM 884 O O . ALA A 1 118 ? 5.863 0.026 4.148 1 90.5 118 ALA A O 1
ATOM 885 N N . GLY A 1 119 ? 4.113 -0.926 5.297 1 88.44 119 GLY A N 1
ATOM 886 C CA . GLY A 1 119 ? 4.82 -2.158 5.609 1 88.44 119 GLY A CA 1
ATOM 887 C C . GLY A 1 119 ? 5.734 -2.033 6.812 1 88.44 119 GLY A C 1
ATOM 888 O O . GLY A 1 119 ? 5.59 -1.108 7.617 1 88.44 119 GLY A O 1
ATOM 889 N N . LEU A 1 120 ? 6.512 -3.115 6.957 1 86.81 120 LEU A N 1
ATOM 890 C CA . LEU A 1 120 ? 7.52 -3.158 8.008 1 86.81 120 LEU A CA 1
ATOM 891 C C . LEU A 1 120 ? 8.922 -3.244 7.414 1 86.81 120 LEU A C 1
ATOM 893 O O . LEU A 1 120 ? 9.227 -4.164 6.652 1 86.81 120 LEU A O 1
ATOM 897 N N . ASN A 1 121 ? 9.57 -2.182 7.367 1 85.19 121 ASN A N 1
ATOM 898 C CA . ASN A 1 121 ? 10.945 -2.08 6.879 1 85.19 121 ASN A CA 1
ATOM 899 C C . ASN A 1 121 ? 11.797 -1.192 7.781 1 85.19 121 ASN A C 1
ATOM 901 O O . ASN A 1 121 ? 11.328 -0.729 8.828 1 85.19 121 ASN A O 1
ATOM 905 N N . ARG A 1 122 ? 12.977 -1.054 7.422 1 85.44 122 ARG A N 1
ATOM 906 C CA . ARG A 1 122 ? 13.914 -0.279 8.227 1 85.44 122 ARG A CA 1
ATOM 907 C C . ARG A 1 122 ? 13.438 1.158 8.398 1 85.44 122 ARG A C 1
ATOM 909 O O . ARG A 1 122 ? 13.523 1.723 9.492 1 85.44 122 ARG A O 1
ATOM 916 N N . GLU A 1 123 ? 12.938 1.733 7.359 1 91.62 123 GLU A N 1
ATOM 917 C CA . GLU A 1 123 ? 12.453 3.107 7.422 1 91.62 123 GLU A CA 1
ATOM 918 C C . GLU A 1 123 ? 11.297 3.238 8.414 1 91.62 123 GLU A C 1
ATOM 920 O O . GLU A 1 123 ? 11.297 4.145 9.25 1 91.62 123 GLU A O 1
ATOM 925 N N . MET A 1 124 ? 10.406 2.309 8.32 1 93.38 124 MET A N 1
ATOM 926 C CA . MET A 1 124 ? 9.273 2.32 9.234 1 93.38 124 MET A CA 1
ATOM 927 C C . MET A 1 124 ? 9.734 2.205 10.688 1 93.38 124 MET A C 1
ATOM 929 O O . MET A 1 124 ? 9.25 2.926 11.555 1 93.38 124 MET A O 1
ATOM 933 N N . THR A 1 125 ? 10.703 1.361 10.922 1 93.38 125 THR A N 1
ATOM 934 C CA . THR A 1 125 ? 11.203 1.163 12.273 1 93.38 125 THR A CA 1
ATOM 935 C C . THR A 1 125 ? 11.75 2.469 12.844 1 93.38 125 THR A C 1
ATOM 937 O O . THR A 1 125 ? 11.5 2.799 14.008 1 93.38 125 THR A O 1
ATOM 940 N N . VAL A 1 126 ? 12.43 3.225 12.062 1 96.38 126 VAL A N 1
ATOM 941 C CA . VAL A 1 126 ? 13 4.496 12.5 1 96.38 126 VAL A CA 1
ATOM 942 C C . VAL A 1 126 ? 11.883 5.496 12.781 1 96.38 126 VAL A C 1
ATOM 944 O O . VAL A 1 126 ? 11.922 6.207 13.789 1 96.38 126 VAL A O 1
ATOM 947 N N . HIS A 1 127 ? 10.875 5.516 11.906 1 97.69 127 HIS A N 1
ATOM 948 C CA . HIS A 1 127 ? 9.75 6.418 12.117 1 97.69 127 HIS A CA 1
ATOM 949 C C . HIS A 1 127 ? 9.023 6.094 13.422 1 97.69 127 HIS A C 1
ATOM 951 O O . HIS A 1 127 ? 8.672 6.996 14.18 1 97.69 127 HIS A O 1
ATOM 957 N N . LEU A 1 128 ? 8.844 4.797 13.656 1 97.5 128 LEU A N 1
ATOM 958 C CA . LEU A 1 128 ? 8.172 4.371 14.875 1 97.5 128 LEU A CA 1
ATOM 959 C C . LEU A 1 128 ? 8.984 4.75 16.109 1 97.5 128 LEU A C 1
ATOM 961 O O . LEU A 1 128 ? 8.445 5.289 17.078 1 97.5 128 LEU A O 1
ATOM 965 N N . ALA A 1 129 ? 10.242 4.582 16.031 1 96.56 129 ALA A N 1
ATOM 966 C CA . ALA A 1 129 ? 11.117 4.824 17.172 1 96.56 129 ALA A CA 1
ATOM 967 C C . ALA A 1 129 ? 11.25 6.32 17.453 1 96.56 129 ALA A C 1
ATOM 969 O O . ALA A 1 129 ? 11.562 6.719 18.578 1 96.56 129 ALA A O 1
ATOM 970 N N . THR A 1 130 ? 11.008 7.129 16.469 1 97.19 130 THR A N 1
ATOM 971 C CA . THR A 1 130 ? 11.164 8.57 16.578 1 97.19 130 THR A CA 1
ATOM 972 C C . THR A 1 130 ? 9.906 9.219 17.141 1 97.19 130 THR A C 1
ATOM 974 O O . THR A 1 130 ? 9.961 10.312 17.703 1 97.19 130 THR A O 1
ATOM 977 N N . ALA A 1 131 ? 8.812 8.547 17.109 1 97.88 131 ALA A N 1
ATOM 978 C CA . ALA A 1 131 ? 7.512 9.148 17.422 1 97.88 131 ALA A CA 1
ATOM 979 C C . ALA A 1 131 ? 7.168 8.992 18.891 1 97.88 131 ALA A C 1
ATOM 981 O O . ALA A 1 131 ? 7.621 8.047 19.547 1 97.88 131 ALA A O 1
ATOM 982 N N . ASP A 1 132 ? 6.383 9.953 19.391 1 98.06 132 ASP A N 1
ATOM 983 C CA . ASP A 1 132 ? 5.766 9.82 20.703 1 98.06 132 ASP A CA 1
ATOM 984 C C . ASP A 1 132 ? 4.594 8.844 20.672 1 98.06 132 ASP A C 1
ATOM 986 O O . ASP A 1 132 ? 4.348 8.125 21.641 1 98.06 132 ASP A O 1
ATOM 990 N N . LYS A 1 133 ? 3.869 8.867 19.609 1 98.62 133 LYS A N 1
ATOM 991 C CA . LYS A 1 133 ? 2.67 8.055 19.453 1 98.62 133 LYS A CA 1
ATOM 992 C C . LYS A 1 133 ? 2.547 7.527 18.031 1 98.62 133 LYS A C 1
ATOM 994 O O . LYS A 1 133 ? 3.094 8.117 17.094 1 98.62 133 LYS A O 1
ATOM 999 N N . LEU A 1 134 ? 1.829 6.426 17.953 1 98.75 134 LEU A N 1
ATOM 1000 C CA . LEU A 1 134 ? 1.461 5.84 16.672 1 98.75 134 LEU A CA 1
ATOM 1001 C C . LEU A 1 134 ? -0.022 6.051 16.375 1 98.75 134 LEU A C 1
ATOM 1003 O O . LEU A 1 134 ? -0.87 5.785 17.234 1 98.75 134 LEU A O 1
ATOM 1007 N N . LEU A 1 135 ? -0.362 6.645 15.273 1 98.88 135 LEU A N 1
ATOM 1008 C CA . LEU A 1 135 ? -1.717 6.645 14.734 1 98.88 135 LEU A CA 1
ATOM 1009 C C . LEU A 1 135 ? -1.836 5.668 13.57 1 98.88 135 LEU A C 1
ATOM 1011 O O . LEU A 1 135 ? -1.195 5.852 12.531 1 98.88 135 LEU A O 1
ATOM 1015 N N . LEU A 1 136 ? -2.652 4.668 13.734 1 98.62 136 LEU A N 1
ATOM 1016 C CA . LEU A 1 136 ? -2.797 3.621 12.734 1 98.62 136 LEU A CA 1
ATOM 1017 C C . LEU A 1 136 ? -3.959 3.924 11.789 1 98.62 136 LEU A C 1
ATOM 1019 O O . LEU A 1 136 ? -5.047 4.289 12.242 1 98.62 136 LEU A O 1
ATOM 1023 N N . VAL A 1 137 ? -3.707 3.84 10.523 1 98.44 137 VAL A N 1
ATOM 1024 C CA . VAL A 1 137 ? -4.762 3.979 9.523 1 98.44 137 VAL A CA 1
ATOM 1025 C C . VAL A 1 137 ? -5.059 2.619 8.898 1 98.44 137 VAL A C 1
ATOM 1027 O O . VAL A 1 137 ? -4.152 1.935 8.422 1 98.44 137 VAL A O 1
ATOM 1030 N N . VAL A 1 138 ? -6.332 2.186 8.906 1 96.88 138 VAL A N 1
ATOM 1031 C CA . VAL A 1 138 ? -6.723 0.896 8.352 1 96.88 138 VAL A CA 1
ATOM 1032 C C . VAL A 1 138 ? -8.008 1.054 7.535 1 96.88 138 VAL A C 1
ATOM 1034 O O . VAL A 1 138 ? -8.688 2.076 7.629 1 96.88 138 VAL A O 1
ATOM 1037 N N . THR A 1 139 ? -8.258 0.136 6.664 1 93.5 139 THR A N 1
ATOM 1038 C CA . THR A 1 139 ? -9.562 -0.055 6.031 1 93.5 139 THR A CA 1
ATOM 1039 C C . THR A 1 139 ? -10.25 -1.3 6.582 1 93.5 139 THR A C 1
ATOM 1041 O O . THR A 1 139 ? -9.617 -2.129 7.238 1 93.5 139 THR A O 1
ATOM 1044 N N . PRO A 1 140 ? -11.57 -1.408 6.375 1 91.38 140 PRO A N 1
ATOM 1045 C CA . PRO A 1 140 ? -12.273 -2.559 6.949 1 91.38 140 PRO A CA 1
ATOM 1046 C C . PRO A 1 140 ? -12.078 -3.836 6.133 1 91.38 140 PRO A C 1
ATOM 1048 O O . PRO A 1 140 ? -13.039 -4.582 5.914 1 91.38 140 PRO A O 1
ATOM 1051 N N . GLU A 1 141 ? -10.914 -4.031 5.676 1 86.75 141 GLU A N 1
ATOM 1052 C CA . GLU A 1 141 ? -10.555 -5.219 4.906 1 86.75 141 GLU A CA 1
ATOM 1053 C C . GLU A 1 141 ? -9.555 -6.086 5.66 1 86.75 141 GLU A C 1
ATOM 1055 O O . GLU A 1 141 ? -8.672 -5.566 6.352 1 86.75 141 GLU A O 1
ATOM 1060 N N . MET A 1 142 ? -9.656 -7.301 5.41 1 83.25 142 MET A N 1
ATOM 1061 C CA . MET A 1 142 ? -8.938 -8.305 6.203 1 83.25 142 MET A CA 1
ATOM 1062 C C . MET A 1 142 ? -7.438 -8.031 6.191 1 83.25 142 MET A C 1
ATOM 1064 O O . MET A 1 142 ? -6.809 -7.969 7.246 1 83.25 142 MET A O 1
ATOM 1068 N N . PHE A 1 143 ? -6.844 -7.863 4.996 1 89.38 143 PHE A N 1
ATOM 1069 C CA . PHE A 1 143 ? -5.395 -7.73 4.887 1 89.38 143 PHE A CA 1
ATOM 1070 C C . PHE A 1 143 ? -4.918 -6.445 5.551 1 89.38 143 PHE A C 1
ATOM 1072 O O . PHE A 1 143 ? -3.832 -6.41 6.137 1 89.38 143 PHE A O 1
ATOM 1079 N N . SER A 1 144 ? -5.75 -5.418 5.469 1 92.38 144 SER A N 1
ATOM 1080 C CA . SER A 1 144 ? -5.434 -4.16 6.141 1 92.38 144 SER A CA 1
ATOM 1081 C C . SER A 1 144 ? -5.359 -4.34 7.652 1 92.38 144 SER A C 1
ATOM 1083 O O . SER A 1 144 ? -4.434 -3.846 8.297 1 92.38 144 SER A O 1
ATOM 1085 N N . ILE A 1 145 ? -6.246 -5.137 8.18 1 91.88 145 ILE A N 1
ATOM 1086 C CA . ILE A 1 145 ? -6.367 -5.32 9.625 1 91.88 145 ILE A CA 1
ATOM 1087 C C . ILE A 1 145 ? -5.234 -6.215 10.125 1 91.88 145 ILE A C 1
ATOM 1089 O O . ILE A 1 145 ? -4.59 -5.898 11.133 1 91.88 145 ILE A O 1
ATOM 1093 N N . VAL A 1 146 ? -4.973 -7.242 9.453 1 88.31 146 VAL A N 1
ATOM 1094 C CA . VAL A 1 146 ? -3.926 -8.18 9.844 1 88.31 146 VAL A CA 1
ATOM 1095 C C . VAL A 1 146 ? -2.57 -7.48 9.828 1 88.31 146 VAL A C 1
ATOM 1097 O O . VAL A 1 146 ? -1.788 -7.602 10.773 1 88.31 146 VAL A O 1
ATOM 1100 N N . ASP A 1 147 ? -2.297 -6.785 8.797 1 93.19 147 ASP A N 1
ATOM 1101 C CA . ASP A 1 147 ? -1.027 -6.078 8.664 1 93.19 147 ASP A CA 1
ATOM 1102 C C . ASP A 1 147 ? -0.885 -5 9.734 1 93.19 147 ASP A C 1
ATOM 1104 O O . ASP A 1 147 ? 0.214 -4.762 10.242 1 93.19 147 ASP A O 1
ATOM 1108 N N . ALA A 1 148 ? -2 -4.367 10.031 1 95.19 148 ALA A N 1
ATOM 1109 C CA . ALA A 1 148 ? -1.986 -3.316 11.047 1 95.19 148 ALA A CA 1
ATOM 1110 C C . ALA A 1 148 ? -1.676 -3.889 12.43 1 95.19 148 ALA A C 1
ATOM 1112 O O . ALA A 1 148 ? -0.979 -3.258 13.227 1 95.19 148 ALA A O 1
ATOM 1113 N N . SER A 1 149 ? -2.215 -5.023 12.695 1 93.5 149 SER A N 1
ATOM 1114 C CA . SER A 1 149 ? -1.939 -5.668 13.969 1 93.5 149 SER A CA 1
ATOM 1115 C C . SER A 1 149 ? -0.451 -5.949 14.141 1 93.5 149 SER A C 1
ATOM 1117 O O . SER A 1 149 ? 0.109 -5.738 15.219 1 93.5 149 SER A O 1
ATOM 1119 N N . ARG A 1 150 ? 0.164 -6.332 13.109 1 90.44 150 ARG A N 1
ATOM 1120 C CA . ARG A 1 150 ? 1.6 -6.594 13.133 1 90.44 150 ARG A CA 1
ATOM 1121 C C . ARG A 1 150 ? 2.387 -5.301 13.328 1 90.44 150 ARG A C 1
ATOM 1123 O O . ARG A 1 150 ? 3.381 -5.277 14.062 1 90.44 150 ARG A O 1
ATOM 1130 N N . LEU A 1 151 ? 1.964 -4.355 12.672 1 94.69 151 LEU A N 1
ATOM 1131 C CA . LEU A 1 151 ? 2.623 -3.061 12.797 1 94.69 151 LEU A CA 1
ATOM 1132 C C . LEU A 1 151 ? 2.516 -2.529 14.219 1 94.69 151 LEU A C 1
ATOM 1134 O O . LEU A 1 151 ? 3.482 -1.986 14.758 1 94.69 151 LEU A O 1
ATOM 1138 N N . LYS A 1 152 ? 1.364 -2.682 14.797 1 95.94 152 LYS A N 1
ATOM 1139 C CA . LYS A 1 152 ? 1.175 -2.258 16.188 1 95.94 152 LYS A CA 1
ATOM 1140 C C . LYS A 1 152 ? 2.129 -2.994 17.109 1 95.94 152 LYS A C 1
ATOM 1142 O O . LYS A 1 152 ? 2.725 -2.387 18.016 1 95.94 152 LYS A O 1
ATOM 1147 N N . GLU A 1 153 ? 2.262 -4.25 16.891 1 92.19 153 GLU A N 1
ATOM 1148 C CA . GLU A 1 153 ? 3.188 -5.035 17.703 1 92.19 153 GLU A CA 1
ATOM 1149 C C . GLU A 1 153 ? 4.621 -4.535 17.547 1 92.19 153 GLU A C 1
ATOM 1151 O O . GLU A 1 153 ? 5.375 -4.473 18.516 1 92.19 153 GLU A O 1
ATOM 1156 N N . SER A 1 154 ? 4.957 -4.211 16.359 1 92.62 154 SER A N 1
ATOM 1157 C CA . SER A 1 154 ? 6.289 -3.678 16.109 1 92.62 154 SER A CA 1
ATOM 1158 C C . SER A 1 154 ? 6.496 -2.342 16.812 1 92.62 154 SER A C 1
ATOM 1160 O O . SER A 1 154 ? 7.574 -2.08 17.344 1 92.62 154 SER A O 1
ATOM 1162 N N . ALA A 1 155 ? 5.508 -1.515 16.766 1 96.44 155 ALA A N 1
ATOM 1163 C CA . ALA A 1 155 ? 5.586 -0.228 17.453 1 96.44 155 ALA A CA 1
ATOM 1164 C C . ALA A 1 155 ? 5.785 -0.419 18.953 1 96.44 155 ALA A C 1
ATOM 1166 O O . ALA A 1 155 ? 6.598 0.277 19.562 1 96.44 155 ALA A O 1
ATOM 1167 N N . GLU A 1 156 ? 5.082 -1.371 19.484 1 95 156 GLU A N 1
ATOM 1168 C CA . GLU A 1 156 ? 5.203 -1.67 20.906 1 95 156 GLU A CA 1
ATOM 1169 C C . GLU A 1 156 ? 6.609 -2.148 21.266 1 95 156 GLU A C 1
ATOM 1171 O O . GLU A 1 156 ? 7.133 -1.827 22.328 1 95 156 GLU A O 1
ATOM 1176 N N . SER A 1 157 ? 7.168 -2.838 20.391 1 92.75 157 SER A N 1
ATOM 1177 C CA . SER A 1 157 ? 8.492 -3.398 20.641 1 92.75 157 SER A CA 1
ATOM 1178 C C . SER A 1 157 ? 9.547 -2.303 20.734 1 92.75 157 SER A C 1
ATOM 1180 O O . SER A 1 157 ? 10.594 -2.494 21.359 1 92.75 157 SER A O 1
ATOM 1182 N N . VAL A 1 158 ? 9.281 -1.174 20.141 1 95 158 VAL A N 1
ATOM 1183 C CA . VAL A 1 158 ? 10.266 -0.093 20.203 1 95 158 VAL A CA 1
ATOM 1184 C C . VAL A 1 158 ? 9.789 0.981 21.172 1 95 158 VAL A 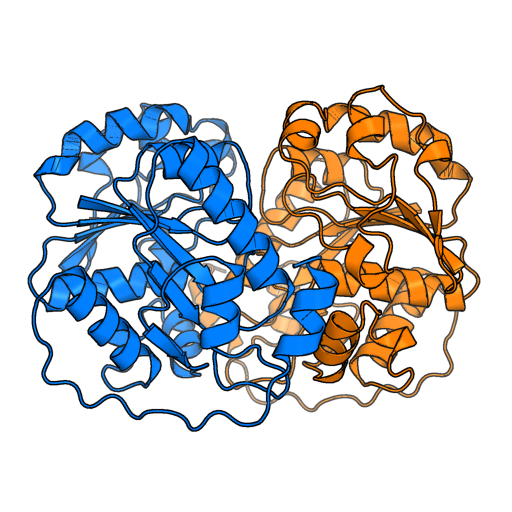C 1
ATOM 1186 O O . VAL A 1 158 ? 10.367 2.07 21.234 1 95 158 VAL A O 1
ATOM 1189 N N . GLY A 1 159 ? 8.688 0.745 21.812 1 96.75 159 GLY A N 1
ATOM 1190 C CA . GLY A 1 159 ? 8.25 1.586 22.922 1 96.75 159 GLY A CA 1
ATOM 1191 C C . GLY A 1 159 ? 7.332 2.713 22.484 1 96.75 159 GLY A C 1
ATOM 1192 O O . GLY A 1 159 ? 7.176 3.707 23.203 1 96.75 159 GLY A O 1
ATOM 1193 N N . THR A 1 160 ? 6.762 2.646 21.359 1 98.19 160 THR A N 1
ATOM 1194 C CA . THR A 1 160 ? 5.863 3.688 20.875 1 98.19 160 THR A CA 1
ATOM 1195 C C . THR A 1 160 ? 4.406 3.262 21.031 1 98.19 160 THR A C 1
ATOM 1197 O O . THR A 1 160 ? 3.93 2.369 20.328 1 98.19 160 THR A O 1
ATOM 1200 N N . PRO A 1 161 ? 3.703 3.91 21.891 1 98 161 PRO A N 1
ATOM 1201 C CA . PRO A 1 161 ? 2.326 3.488 22.156 1 98 161 PRO A CA 1
ATOM 1202 C C . PRO A 1 161 ? 1.356 3.912 21.047 1 98 161 PRO A C 1
ATOM 1204 O O . PRO A 1 161 ? 1.581 4.922 20.391 1 98 161 PRO A O 1
ATOM 1207 N N . LEU A 1 162 ? 0.306 3.154 20.938 1 98.38 162 LEU A N 1
ATOM 1208 C CA . LEU A 1 162 ? -0.767 3.441 19.984 1 98.38 162 LEU A CA 1
ATOM 1209 C C . LEU A 1 162 ? -1.659 4.566 20.5 1 98.38 162 LEU A C 1
ATOM 1211 O O . LEU A 1 162 ? -2.205 4.477 21.609 1 98.38 162 LEU A O 1
ATOM 1215 N N . LEU A 1 163 ? -1.717 5.637 19.719 1 98.5 163 LEU A N 1
ATOM 1216 C CA . LEU A 1 163 ? -2.656 6.715 20.016 1 98.5 163 LEU A CA 1
ATOM 1217 C C . LEU A 1 163 ? -4.09 6.281 19.719 1 98.5 163 LEU A C 1
ATOM 1219 O O . LEU A 1 163 ? -5.004 6.609 20.484 1 98.5 163 LEU A O 1
ATOM 1223 N N . GLY A 1 164 ? -4.301 5.621 18.625 1 98.62 164 GLY A N 1
ATOM 1224 C CA . GLY A 1 164 ? -5.59 5.125 18.172 1 98.62 164 GLY A CA 1
ATOM 1225 C C . GLY A 1 164 ? -5.598 4.723 16.719 1 98.62 164 GLY A C 1
ATOM 1226 O O . GLY A 1 164 ? -4.543 4.652 16.078 1 98.62 164 GLY A O 1
ATOM 1227 N N . ILE A 1 165 ? -6.836 4.375 16.25 1 98.69 165 ILE A N 1
ATOM 1228 C CA . ILE A 1 165 ? -7.016 3.852 14.898 1 98.69 165 ILE A CA 1
ATOM 1229 C C . ILE A 1 165 ? -7.953 4.766 14.117 1 98.69 165 ILE A C 1
ATOM 1231 O O . ILE A 1 165 ? -8.984 5.199 14.633 1 98.69 165 ILE A O 1
ATOM 1235 N N . VAL A 1 166 ? -7.523 5.141 12.938 1 98.75 166 VAL A N 1
ATOM 1236 C CA . VAL A 1 166 ? -8.422 5.723 11.953 1 98.75 166 VAL A CA 1
ATOM 1237 C C . VAL A 1 166 ? -8.961 4.629 11.031 1 98.75 166 VAL A C 1
ATOM 1239 O O . VAL A 1 166 ? -8.195 4.004 10.289 1 98.75 166 VAL A O 1
ATOM 1242 N N . LEU A 1 167 ? -10.234 4.379 11.086 1 97.75 167 LEU A N 1
ATOM 1243 C CA . LEU A 1 167 ? -10.883 3.43 10.188 1 97.75 167 LEU A CA 1
ATOM 1244 C C . LEU A 1 167 ? -11.391 4.129 8.938 1 97.75 167 LEU A C 1
ATOM 1246 O O . LEU A 1 167 ? -12.445 4.762 8.961 1 97.75 167 LEU A O 1
ATOM 1250 N N . ASN A 1 168 ? -10.602 3.939 7.887 1 96.25 168 ASN A N 1
ATOM 1251 C CA . ASN A 1 168 ? -10.805 4.695 6.656 1 96.25 168 ASN A CA 1
ATOM 1252 C C . ASN A 1 168 ? -11.617 3.898 5.637 1 96.25 168 ASN A C 1
ATOM 1254 O O . ASN A 1 168 ? -11.68 2.67 5.711 1 96.25 168 ASN A O 1
ATOM 1258 N N . ARG A 1 169 ? -12.281 4.621 4.801 1 92 169 ARG A N 1
ATOM 1259 C CA . ARG A 1 169 ? -13.016 4.098 3.654 1 92 169 ARG A CA 1
ATOM 1260 C C . ARG A 1 169 ? -14.125 3.15 4.102 1 92 169 ARG A C 1
ATOM 1262 O O . ARG A 1 169 ? -14.289 2.068 3.533 1 92 169 ARG A O 1
ATOM 1269 N N . VAL A 1 170 ? -14.805 3.494 5.078 1 91.94 170 VAL A N 1
ATOM 1270 C CA . VAL A 1 170 ? -15.945 2.709 5.527 1 91.94 170 VAL A CA 1
ATOM 1271 C C . VAL A 1 170 ? -17.141 2.98 4.621 1 91.94 170 VAL A C 1
ATOM 1273 O O . VAL A 1 170 ? -17.203 4.004 3.938 1 91.94 170 VAL A O 1
ATOM 1276 N N . GLY A 1 171 ? -18.078 2.064 4.52 1 82.94 171 GLY A N 1
ATOM 1277 C CA . GLY A 1 171 ? -19.375 2.264 3.865 1 82.94 171 GLY A CA 1
ATOM 1278 C C . GLY A 1 171 ? -19.359 1.855 2.404 1 82.94 171 GLY A C 1
ATOM 1279 O O . GLY A 1 171 ? -20.281 2.193 1.658 1 82.94 171 GLY A O 1
ATOM 1280 N N . ARG A 1 172 ? -18.25 1.406 1.848 1 70.12 172 ARG A N 1
ATOM 1281 C CA . ARG A 1 172 ? -18.234 0.998 0.447 1 70.12 172 ARG A CA 1
ATOM 1282 C C . ARG A 1 172 ? -19.156 -0.197 0.211 1 70.12 172 ARG A C 1
ATOM 1284 O O . ARG A 1 172 ? -19.969 -0.185 -0.709 1 70.12 172 ARG A O 1
ATOM 1291 N N . ASP A 1 173 ? -18.75 -1.433 0.629 1 64.31 173 ASP A N 1
ATOM 1292 C CA . ASP A 1 173 ? -19.5 -2.641 0.323 1 64.31 173 ASP A CA 1
ATOM 1293 C C . ASP A 1 173 ? -19.766 -3.463 1.584 1 64.31 173 ASP A C 1
ATOM 1295 O O . ASP A 1 173 ? -19.281 -3.123 2.662 1 64.31 173 ASP A O 1
ATOM 1299 N N . PHE A 1 174 ? -20.453 -4.547 1.212 1 58.56 174 PHE A N 1
ATOM 1300 C CA . PHE A 1 174 ? -20.797 -5.602 2.158 1 58.56 174 PHE A CA 1
ATOM 1301 C C . PHE A 1 174 ? -19.578 -6.457 2.482 1 58.56 174 PHE A C 1
ATOM 1303 O O . PHE A 1 174 ? -18.656 -6.586 1.662 1 58.56 174 PHE A O 1
ATOM 1310 N N . GLY A 1 175 ? -19.391 -6.75 3.75 1 63.81 175 GLY A N 1
ATOM 1311 C CA . GLY A 1 175 ? -18.344 -7.648 4.215 1 63.81 175 GLY A CA 1
ATOM 1312 C C . GLY A 1 175 ? -17.234 -6.938 4.941 1 63.81 175 GLY A C 1
ATOM 1313 O O . GLY A 1 175 ? -16.109 -7.449 5.02 1 63.81 175 GLY A O 1
ATOM 1314 N N . GLU A 1 176 ? -17.594 -5.746 5.191 1 78.38 176 GLU A N 1
ATOM 1315 C CA . GLU A 1 176 ? -16.656 -4.98 6 1 78.38 176 GLU A CA 1
ATOM 1316 C C . GLU A 1 176 ? -16.656 -5.457 7.449 1 78.38 176 GLU A C 1
ATOM 1318 O O . GLU A 1 176 ? -17.703 -5.812 7.992 1 78.38 176 GLU A O 1
ATOM 1323 N N . LEU A 1 177 ? -15.422 -5.609 7.949 1 80.81 177 LEU A N 1
ATOM 1324 C CA . LEU A 1 177 ? -15.352 -5.867 9.383 1 80.81 177 LEU A CA 1
ATOM 1325 C C . LEU A 1 177 ? -15.859 -4.664 10.172 1 80.81 177 LEU A C 1
ATOM 1327 O O . LEU A 1 177 ? -15.633 -3.518 9.781 1 80.81 177 LEU A O 1
ATOM 1331 N N . GLY A 1 178 ? -16.578 -5.004 11.234 1 84.31 178 GLY A N 1
ATOM 1332 C CA . GLY A 1 178 ? -17.109 -3.938 12.062 1 84.31 178 GLY A CA 1
ATOM 1333 C C . GLY A 1 178 ? -16.062 -3.312 12.969 1 84.31 178 GLY A C 1
ATOM 1334 O O . GLY A 1 178 ? -14.992 -3.887 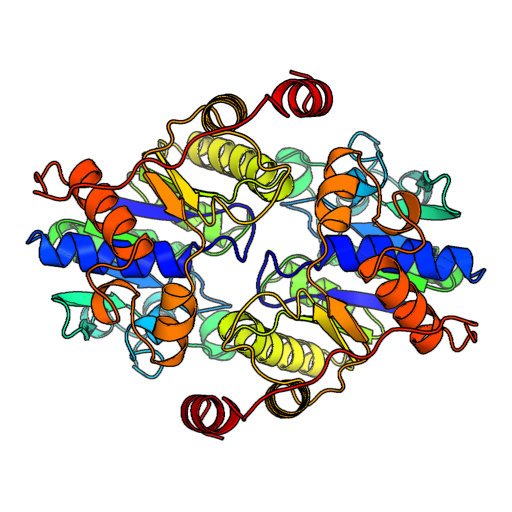13.188 1 84.31 178 GLY A O 1
ATOM 1335 N N . LYS A 1 179 ? -16.438 -2.162 13.438 1 91.19 179 LYS A N 1
ATOM 1336 C CA . LYS A 1 179 ? -15.57 -1.371 14.305 1 91.19 179 LYS A CA 1
ATOM 1337 C C . LYS A 1 179 ? -15.117 -2.182 15.516 1 91.19 179 LYS A C 1
ATOM 1339 O O . LYS A 1 179 ? -13.93 -2.232 15.828 1 91.19 179 LYS A O 1
ATOM 1344 N N . GLU A 1 180 ? -16.031 -2.795 16.203 1 91.5 180 GLU A N 1
ATOM 1345 C CA . GLU A 1 180 ? -15.727 -3.541 17.406 1 91.5 180 GLU A CA 1
ATOM 1346 C C . GLU A 1 180 ? -14.773 -4.695 17.125 1 91.5 180 GLU A C 1
ATOM 1348 O O . GLU A 1 180 ? -13.852 -4.957 17.906 1 91.5 180 GLU A O 1
ATOM 1353 N N . GLU A 1 181 ? -15 -5.305 16.047 1 90.25 181 GLU A N 1
ATOM 1354 C CA . GLU A 1 181 ? -14.141 -6.41 15.641 1 90.25 181 GLU A CA 1
ATOM 1355 C C . GLU A 1 181 ? -12.727 -5.934 15.344 1 90.25 181 GLU A C 1
ATOM 1357 O O . GLU A 1 181 ? -11.75 -6.59 15.719 1 90.25 181 GLU A O 1
ATOM 1362 N N . ILE A 1 182 ? -12.656 -4.883 14.734 1 94.38 182 ILE A N 1
ATOM 1363 C CA . ILE A 1 182 ? -11.367 -4.309 14.367 1 94.38 182 ILE A CA 1
ATOM 1364 C C . ILE A 1 182 ? -10.602 -3.898 15.617 1 94.38 182 ILE A C 1
ATOM 1366 O O . ILE A 1 182 ? -9.406 -4.172 15.742 1 94.38 182 ILE A O 1
ATOM 1370 N N . GLU A 1 183 ? -11.289 -3.312 16.562 1 96.44 183 GLU A N 1
ATOM 1371 C CA . GLU A 1 183 ? -10.672 -2.914 17.828 1 96.44 183 GLU A CA 1
ATOM 1372 C C . GLU A 1 183 ? -10.141 -4.125 18.594 1 96.44 183 GLU A C 1
ATOM 1374 O O . GLU A 1 183 ? -9.078 -4.059 19.203 1 96.44 183 GLU A O 1
ATOM 1379 N N . MET A 1 184 ? -10.867 -5.18 18.469 1 94.12 184 MET A N 1
ATOM 1380 C CA . MET A 1 184 ? -10.461 -6.402 19.156 1 94.12 184 MET A CA 1
ATOM 1381 C C . MET A 1 184 ? -9.234 -7.012 18.5 1 94.12 184 MET A C 1
ATOM 1383 O O . MET A 1 184 ? -8.289 -7.414 19.172 1 94.12 184 MET A O 1
ATOM 1387 N N . LEU A 1 185 ? -9.227 -7.031 17.219 1 92.12 185 LEU A N 1
ATOM 1388 C CA . LEU A 1 185 ? -8.164 -7.695 16.469 1 92.12 185 LEU A CA 1
ATOM 1389 C C . LEU A 1 185 ? -6.859 -6.91 16.578 1 92.12 185 LEU A C 1
ATOM 1391 O O . LEU A 1 185 ? -5.785 -7.504 16.719 1 92.12 185 LEU A O 1
ATOM 1395 N N . ILE A 1 186 ? -6.961 -5.629 16.562 1 95.81 186 ILE A N 1
ATOM 1396 C CA . ILE A 1 186 ? -5.766 -4.793 16.578 1 95.81 186 ILE A CA 1
ATOM 1397 C C . ILE A 1 186 ? -5.402 -4.457 18.031 1 95.81 186 ILE A C 1
ATOM 1399 O O . ILE A 1 186 ? -4.277 -4.043 18.312 1 95.81 186 ILE A O 1
ATOM 1403 N N . LYS A 1 187 ? -6.375 -4.688 18.953 1 96 187 LYS A N 1
ATOM 1404 C CA . LYS A 1 187 ? -6.215 -4.301 20.344 1 96 187 LYS A CA 1
ATOM 1405 C C . LYS A 1 187 ? -5.945 -2.807 20.484 1 96 187 LYS A C 1
ATOM 1407 O O . LYS A 1 187 ? -4.969 -2.4 21.125 1 96 187 LYS A O 1
ATOM 1412 N N . GLY A 1 188 ? -6.82 -2.045 19.906 1 97.44 188 GLY A N 1
ATOM 1413 C CA . GLY A 1 188 ? -6.754 -0.593 19.922 1 97.44 188 GLY A CA 1
ATOM 1414 C C . GLY A 1 188 ? -8.094 0.067 19.672 1 97.44 188 GLY A C 1
ATOM 1415 O O . GLY A 1 188 ? -9.016 -0.561 19.141 1 97.44 188 GLY A O 1
ATOM 1416 N N . ARG A 1 189 ? -8.203 1.305 20 1 97.94 189 ARG A N 1
ATOM 1417 C CA . ARG A 1 189 ? -9.461 2.031 19.891 1 97.94 189 ARG A CA 1
ATOM 1418 C C . ARG A 1 189 ? -9.57 2.754 18.562 1 97.94 189 ARG A C 1
ATOM 1420 O O . ARG A 1 189 ? -8.625 3.428 18.141 1 97.94 189 ARG A O 1
ATOM 1427 N N . VAL A 1 190 ? -10.703 2.588 17.922 1 98.25 190 VAL A N 1
ATOM 1428 C CA . VAL A 1 190 ? -11 3.375 16.734 1 98.25 190 VAL A CA 1
ATOM 1429 C C . VAL A 1 190 ? -11.43 4.785 17.125 1 98.25 190 VAL A C 1
ATOM 1431 O O . VAL A 1 190 ? -12.453 4.961 17.797 1 98.25 190 VAL A O 1
ATOM 1434 N N . LEU A 1 191 ? -10.68 5.746 16.719 1 98.12 191 LEU A N 1
ATOM 1435 C CA . LEU A 1 191 ? -10.969 7.129 17.094 1 98.12 191 LEU A CA 1
ATOM 1436 C C . LEU A 1 191 ? -12.031 7.719 16.172 1 98.12 191 LEU A C 1
ATOM 1438 O O . LEU A 1 191 ? -12.898 8.469 16.625 1 98.12 191 LEU A O 1
ATOM 1442 N N . VAL A 1 192 ? -11.93 7.441 14.867 1 97.81 192 VAL A N 1
ATOM 1443 C CA . VAL A 1 192 ? -12.875 7.973 13.891 1 97.81 192 VAL A CA 1
ATOM 1444 C C . VAL A 1 192 ? -13.047 6.98 12.75 1 97.81 192 VAL A C 1
ATOM 1446 O O . VAL A 1 192 ? -12.148 6.188 12.461 1 97.81 192 VAL A O 1
ATOM 1449 N N . GLU A 1 193 ? -14.195 6.973 12.219 1 97.19 193 GLU A N 1
ATOM 1450 C CA . GLU A 1 193 ? -14.484 6.348 10.938 1 97.19 193 GLU A CA 1
ATOM 1451 C C . GLU A 1 193 ? -14.555 7.383 9.82 1 97.19 193 GLU A C 1
ATOM 1453 O O . GLU A 1 193 ? -15.258 8.391 9.945 1 97.19 193 GLU A O 1
ATOM 1458 N N . VAL A 1 194 ? -13.766 7.211 8.812 1 97.38 194 VAL A N 1
ATOM 1459 C CA . VAL A 1 194 ? -13.805 8.086 7.645 1 97.38 194 VAL A CA 1
ATOM 1460 C C . VAL A 1 194 ? -14.484 7.367 6.48 1 97.38 194 VAL A C 1
ATOM 1462 O O . VAL A 1 194 ? -14 6.332 6.016 1 97.38 194 VAL A O 1
ATOM 1465 N N . PRO A 1 195 ? -15.562 7.848 6.004 1 94.62 195 PRO A N 1
ATOM 1466 C CA . PRO A 1 195 ? -16.281 7.152 4.93 1 94.62 195 PRO A CA 1
ATOM 1467 C C . PRO A 1 195 ? -15.562 7.258 3.584 1 94.62 195 PRO A C 1
ATOM 1469 O O . PRO A 1 195 ? -14.781 8.195 3.369 1 94.62 195 PRO A O 1
ATOM 1472 N N . GLU A 1 196 ? -15.781 6.234 2.795 1 90.5 196 GLU A N 1
ATOM 1473 C CA . GLU A 1 196 ? -15.445 6.449 1.39 1 90.5 196 GLU A CA 1
ATOM 1474 C C . GLU A 1 196 ? -16.125 7.699 0.846 1 90.5 196 GLU A C 1
ATOM 1476 O O . GLU A 1 196 ? -17.344 7.875 1.012 1 90.5 196 GLU A O 1
ATOM 1481 N N . ASP A 1 197 ? -15.359 8.602 0.291 1 90.94 197 ASP A N 1
ATOM 1482 C CA . ASP A 1 197 ? -15.859 9.922 -0.091 1 90.94 197 ASP A CA 1
ATOM 1483 C C . ASP A 1 197 ? -15.258 10.367 -1.421 1 90.94 197 ASP A C 1
ATOM 1485 O O . ASP A 1 197 ? -14.039 10.531 -1.536 1 90.94 197 ASP A O 1
ATOM 1489 N N . ARG A 1 198 ? -16.047 10.617 -2.389 1 87.25 198 ARG A N 1
ATOM 1490 C CA . ARG A 1 198 ? -15.586 11.008 -3.717 1 87.25 198 ARG A CA 1
ATOM 1491 C C . ARG A 1 198 ? -14.781 12.305 -3.656 1 87.25 198 ARG A C 1
ATOM 1493 O O . ARG A 1 198 ? -13.906 12.539 -4.492 1 87.25 198 ARG A O 1
ATOM 1500 N N . TYR A 1 199 ? -15.047 13.164 -2.701 1 92.75 199 TYR A N 1
ATOM 1501 C CA . TYR A 1 199 ? -14.398 14.461 -2.609 1 92.75 199 TYR A CA 1
ATOM 1502 C C . TYR A 1 199 ? -12.922 14.312 -2.26 1 92.75 199 TYR A C 1
ATOM 1504 O O . TYR A 1 199 ? -12.117 15.219 -2.512 1 92.75 199 TYR A O 1
ATOM 1512 N N . VAL A 1 200 ? -12.57 13.164 -1.645 1 93.12 200 VAL A N 1
ATOM 1513 C CA . VAL A 1 200 ? -11.164 12.914 -1.346 1 93.12 200 VAL A CA 1
ATOM 1514 C C . VAL A 1 200 ? -10.375 12.773 -2.646 1 93.12 200 VAL A C 1
ATOM 1516 O O . VAL A 1 200 ? -9.312 13.383 -2.797 1 93.12 200 VAL A O 1
ATOM 1519 N N . ARG A 1 201 ? -10.859 12.008 -3.545 1 87.69 201 ARG A N 1
ATOM 1520 C CA . ARG A 1 201 ? -10.211 11.812 -4.84 1 87.69 201 ARG A CA 1
ATOM 1521 C C . ARG A 1 201 ? -10.211 13.109 -5.645 1 87.69 201 ARG A C 1
ATOM 1523 O O . ARG A 1 201 ? -9.203 13.461 -6.27 1 87.69 201 ARG A O 1
ATOM 1530 N N . ASP A 1 202 ? -11.391 13.828 -5.641 1 90.25 202 ASP A N 1
ATOM 1531 C CA . ASP A 1 202 ? -11.492 15.102 -6.348 1 90.25 202 ASP A CA 1
ATOM 1532 C C . ASP A 1 202 ? -10.461 16.109 -5.836 1 90.25 202 ASP A C 1
ATOM 1534 O O . ASP A 1 202 ? -9.828 16.812 -6.625 1 90.25 202 ASP A O 1
ATOM 1538 N N . ALA A 1 203 ? -10.328 16.141 -4.578 1 94.06 203 ALA A N 1
ATOM 1539 C CA . ALA A 1 203 ? -9.383 17.047 -3.941 1 94.06 203 ALA A CA 1
ATOM 1540 C C . ALA A 1 203 ? -7.953 16.75 -4.371 1 94.06 203 ALA A C 1
ATOM 1542 O O . ALA A 1 203 ? -7.184 17.656 -4.695 1 94.06 203 ALA A O 1
ATOM 1543 N N . ALA A 1 204 ? -7.594 15.469 -4.379 1 91.19 204 ALA A N 1
ATOM 1544 C CA . ALA A 1 204 ? -6.242 15.055 -4.75 1 91.19 204 ALA A CA 1
ATOM 1545 C C . ALA A 1 204 ? -5.91 15.484 -6.176 1 91.19 204 ALA A C 1
ATOM 1547 O O . ALA A 1 204 ? -4.785 15.898 -6.461 1 91.19 204 ALA A O 1
ATOM 1548 N N . LEU A 1 205 ? -6.867 15.383 -7.031 1 87.94 205 LEU A N 1
ATOM 1549 C CA . LEU A 1 205 ? -6.668 15.781 -8.422 1 87.94 205 LEU A CA 1
ATOM 1550 C C . LEU A 1 205 ? -6.383 17.281 -8.516 1 87.94 205 LEU A C 1
ATOM 1552 O O . LEU A 1 205 ? -5.77 17.734 -9.484 1 87.94 205 LEU A O 1
ATOM 1556 N N . LYS A 1 206 ? -6.828 18.031 -7.527 1 92.62 206 LYS A N 1
ATOM 1557 C CA . LYS A 1 206 ? -6.602 19.469 -7.488 1 92.62 206 LYS A CA 1
ATOM 1558 C C . LYS A 1 206 ? -5.422 19.828 -6.582 1 92.62 206 LYS A C 1
ATOM 1560 O O . LYS A 1 206 ? -5.184 21 -6.289 1 92.62 206 LYS A O 1
ATOM 1565 N N . LYS A 1 207 ? -4.762 18.812 -6.059 1 94.19 207 LYS A N 1
ATOM 1566 C CA . LYS A 1 207 ? -3.609 18.969 -5.176 1 94.19 207 LYS A CA 1
ATOM 1567 C C . LYS A 1 207 ? -3.992 19.688 -3.891 1 94.19 207 LYS A C 1
ATOM 1569 O O . LYS A 1 207 ? -3.312 20.641 -3.479 1 94.19 207 LYS A O 1
ATOM 1574 N N . MET A 1 208 ? -5.133 19.188 -3.383 1 96.81 208 MET A N 1
ATOM 1575 C CA . MET A 1 208 ? -5.668 19.75 -2.141 1 96.81 208 MET A CA 1
ATOM 1576 C C . MET A 1 208 ? -6.074 18.625 -1.18 1 96.81 208 MET A C 1
ATOM 1578 O O . MET A 1 208 ? -6.312 17.5 -1.601 1 96.81 208 MET A O 1
ATOM 1582 N N . THR A 1 209 ? -6.109 19.031 0.07 1 97.75 209 THR A N 1
ATOM 1583 C CA . THR A 1 209 ? -6.781 18.141 1.013 1 97.75 209 THR A CA 1
ATOM 1584 C C . THR A 1 209 ? -8.297 18.234 0.861 1 97.75 209 THR A C 1
ATOM 1586 O O . THR A 1 209 ? -8.812 19.219 0.33 1 97.75 209 THR A O 1
ATOM 1589 N N . VAL A 1 210 ? -8.961 17.25 1.363 1 97.44 210 VAL A N 1
ATOM 1590 C CA . VAL A 1 210 ? -10.414 17.219 1.245 1 97.44 210 VAL A CA 1
ATOM 1591 C C . VAL A 1 210 ? -11.031 18.375 2.035 1 97.44 210 VAL A C 1
ATOM 1593 O O . VAL A 1 210 ? -12.055 18.938 1.638 1 97.44 210 VAL A O 1
ATOM 1596 N N . ILE A 1 211 ? -10.359 18.797 3.08 1 98.06 211 ILE A N 1
ATOM 1597 C CA . ILE A 1 211 ? -10.859 19.906 3.896 1 98.06 211 ILE A CA 1
ATOM 1598 C C . ILE A 1 211 ? -10.797 21.203 3.104 1 98.06 211 ILE A C 1
ATOM 1600 O O . ILE A 1 211 ? -11.742 22 3.129 1 98.06 211 ILE A O 1
ATOM 1604 N N . GLU A 1 212 ? -9.734 21.438 2.43 1 97.62 212 GLU A N 1
ATOM 1605 C CA . GLU A 1 212 ? -9.609 22.625 1.583 1 97.62 212 GLU A CA 1
ATOM 1606 C C . GLU A 1 212 ? -10.617 22.594 0.439 1 97.62 212 GLU A C 1
ATOM 1608 O O . GLU A 1 212 ? -11.172 23.625 0.07 1 97.62 212 GLU A O 1
ATOM 1613 N N . TYR A 1 213 ? -10.82 21.422 -0.088 1 97.19 213 TYR A N 1
ATOM 1614 C CA . TYR A 1 213 ? -11.625 21.234 -1.29 1 97.19 213 TYR A CA 1
ATOM 1615 C C . TYR A 1 213 ? -13.109 21.359 -0.973 1 97.19 213 TYR A C 1
ATOM 1617 O O . TYR A 1 213 ? -13.852 22.016 -1.7 1 97.19 213 TYR A O 1
ATOM 1625 N N . LYS A 1 214 ? -13.57 20.703 0.094 1 97.25 214 LYS A N 1
ATOM 1626 C CA . LYS A 1 214 ? -14.969 20.656 0.52 1 97.25 214 LYS A CA 1
ATOM 1627 C C . LYS A 1 214 ? -15.078 20.516 2.035 1 97.25 214 LYS A C 1
ATOM 1629 O O . LYS A 1 214 ? -15.203 19.406 2.553 1 97.25 214 LYS A O 1
ATOM 1634 N N . LYS A 1 215 ? -15.266 21.609 2.68 1 95.25 215 LYS A N 1
ATOM 1635 C CA . LYS A 1 215 ? -15.156 21.688 4.133 1 95.25 215 LYS A CA 1
ATOM 1636 C C . LYS A 1 215 ? -16.219 20.844 4.816 1 95.25 215 LYS A C 1
ATOM 1638 O O . LYS A 1 215 ? -15.984 20.297 5.895 1 95.25 215 LYS A O 1
ATOM 1643 N N . ASN A 1 216 ? -17.359 20.672 4.145 1 95.5 216 ASN A N 1
ATOM 1644 C CA . ASN A 1 216 ? -18.453 19.969 4.789 1 95.5 216 ASN A CA 1
ATOM 1645 C C . ASN A 1 216 ? -18.609 18.547 4.234 1 95.5 216 ASN A C 1
ATOM 1647 O O . ASN A 1 216 ? -19.641 17.906 4.449 1 95.5 216 ASN A O 1
ATOM 1651 N N . ALA A 1 217 ? -17.578 18.094 3.5 1 96.5 217 ALA A N 1
ATOM 1652 C CA . ALA A 1 217 ? -17.609 16.703 3.047 1 96.5 217 ALA A CA 1
ATOM 1653 C C . ALA A 1 217 ? -17.578 15.734 4.23 1 96.5 217 ALA A C 1
ATOM 1655 O O . ALA A 1 217 ? -17 16.047 5.277 1 96.5 217 ALA A O 1
ATOM 1656 N N . PRO A 1 218 ? -18.203 14.602 4.066 1 96.56 218 PRO A N 1
ATOM 1657 C CA . PRO A 1 218 ? -18.188 13.625 5.16 1 96.56 218 PRO A CA 1
ATOM 1658 C C . PRO A 1 218 ? -16.781 13.305 5.652 1 96.56 218 PRO A C 1
ATOM 1660 O O . PRO A 1 218 ? -16.547 13.25 6.863 1 96.56 218 PRO A O 1
ATOM 1663 N N . ALA A 1 219 ? -15.852 13.148 4.797 1 97.5 219 ALA A N 1
ATOM 1664 C CA . ALA A 1 219 ? -14.469 12.875 5.188 1 97.5 219 ALA A CA 1
ATOM 1665 C C . ALA A 1 219 ? -13.852 14.07 5.91 1 97.5 219 ALA A C 1
ATOM 1667 O O . ALA A 1 219 ? -13.117 13.898 6.887 1 97.5 219 ALA A O 1
ATOM 1668 N N . SER A 1 220 ? -14.172 15.273 5.422 1 98.19 220 SER A N 1
ATOM 1669 C CA . SER A 1 220 ? -13.672 16.469 6.078 1 98.19 220 SER A CA 1
ATOM 1670 C C . SER A 1 220 ? -14.117 16.531 7.535 1 98.19 220 SER A C 1
ATOM 1672 O O . SER A 1 220 ? -13.305 16.797 8.43 1 98.19 220 SER A O 1
ATOM 1674 N N . LEU A 1 221 ? -15.359 16.266 7.68 1 97.69 221 LEU A N 1
ATOM 1675 C CA . LEU A 1 221 ? -15.922 16.312 9.023 1 97.69 221 LEU A CA 1
ATOM 1676 C C . LEU A 1 221 ? -15.289 15.258 9.922 1 97.69 221 LEU A C 1
ATOM 1678 O O . LEU A 1 221 ? -15.047 15.516 11.109 1 97.69 221 LEU A O 1
ATOM 1682 N N . ALA A 1 222 ? -15.016 14.141 9.406 1 98.06 222 ALA A N 1
ATOM 1683 C CA . ALA A 1 222 ? -14.375 13.07 10.164 1 98.06 222 ALA A CA 1
ATOM 1684 C C . ALA A 1 222 ? -12.961 13.469 10.586 1 98.06 222 ALA A C 1
ATOM 1686 O O . ALA A 1 222 ? -12.555 13.211 11.719 1 98.06 222 ALA A O 1
ATOM 1687 N N . TYR A 1 223 ? -12.195 14.109 9.742 1 98.5 223 TYR A N 1
ATOM 1688 C CA . TYR A 1 223 ? -10.836 14.508 10.062 1 98.5 223 TYR A CA 1
ATOM 1689 C C . TYR A 1 223 ? -10.828 15.648 11.078 1 98.5 223 TYR A C 1
ATOM 1691 O O . TYR A 1 223 ? -9.93 15.734 11.922 1 98.5 223 TYR A O 1
ATOM 1699 N N . LEU A 1 224 ? -11.812 16.547 10.953 1 97.88 224 LEU A N 1
ATOM 1700 C CA . LEU A 1 224 ? -11.945 17.594 11.961 1 97.88 224 LEU A CA 1
ATOM 1701 C C . LEU A 1 224 ? -12.242 17 13.336 1 97.88 224 LEU A C 1
ATOM 1703 O O . LEU A 1 224 ? -11.68 17.453 14.336 1 97.88 224 LEU A O 1
ATOM 1707 N N . LYS A 1 225 ? -13.094 16.047 13.359 1 97.75 225 LYS A N 1
ATOM 1708 C CA . LYS A 1 225 ? -13.375 15.336 14.602 1 97.75 225 LYS A CA 1
ATOM 1709 C C . LYS A 1 225 ? -12.117 14.68 15.156 1 97.75 225 LYS A C 1
ATOM 1711 O O . LYS A 1 225 ? -11.859 14.727 16.359 1 97.75 225 LYS A O 1
ATOM 1716 N N . LEU A 1 226 ? -11.359 14.07 14.32 1 98.5 226 LEU A N 1
ATOM 1717 C CA . LEU A 1 226 ? -10.117 13.438 14.727 1 98.5 226 LEU A CA 1
ATOM 1718 C C . LEU A 1 226 ? -9.172 14.453 15.375 1 98.5 226 LEU A C 1
ATOM 1720 O O . LEU A 1 226 ? -8.578 14.172 16.406 1 98.5 226 LEU A O 1
ATOM 1724 N N . ALA A 1 227 ? -9.016 15.617 14.742 1 98.5 227 ALA A N 1
ATOM 1725 C CA . ALA A 1 227 ? -8.156 16.672 15.266 1 98.5 227 ALA A CA 1
ATOM 1726 C C . ALA A 1 227 ? -8.633 17.141 16.641 1 98.5 227 ALA A C 1
ATOM 1728 O O . ALA A 1 227 ? -7.816 17.391 17.531 1 98.5 227 ALA A O 1
ATOM 1729 N N . SER A 1 228 ? -9.938 17.219 16.75 1 97.81 228 SER A N 1
ATOM 1730 C CA . SER A 1 228 ? -10.508 17.625 18.031 1 97.81 228 SER A CA 1
ATOM 1731 C C . SER A 1 228 ? -10.18 16.609 19.125 1 97.81 228 SER A 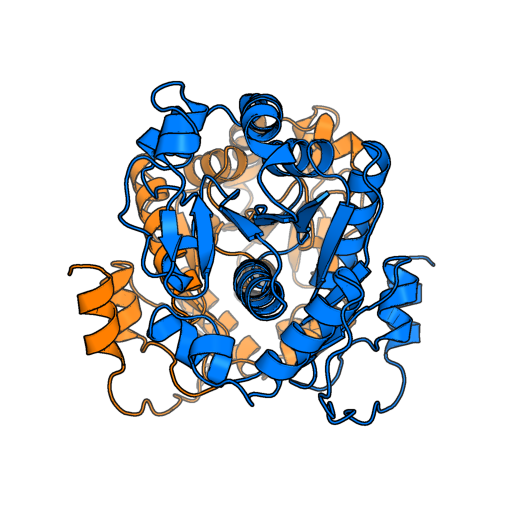C 1
ATOM 1733 O O . SER A 1 228 ? -9.797 17 20.234 1 97.81 228 SER A O 1
ATOM 1735 N N . LEU A 1 229 ? -10.312 15.383 18.844 1 97.5 229 LEU A N 1
ATOM 1736 C CA . LEU A 1 229 ? -10.031 14.32 19.797 1 97.5 229 LEU A CA 1
ATOM 1737 C C . LEU A 1 229 ? -8.562 14.32 20.203 1 97.5 229 LEU A C 1
ATOM 1739 O O . LEU A 1 229 ? -8.234 14.164 21.375 1 97.5 229 LEU A O 1
ATOM 1743 N N . ILE A 1 230 ? -7.699 14.523 19.25 1 98 230 ILE A N 1
ATOM 1744 C CA . ILE A 1 230 ? -6.258 14.453 19.469 1 98 230 ILE A CA 1
ATOM 1745 C C . ILE A 1 230 ? -5.793 15.68 20.25 1 98 230 ILE A C 1
ATOM 1747 O O . ILE A 1 230 ? -4.977 15.578 21.156 1 98 230 ILE A O 1
ATOM 1751 N N . SER A 1 231 ? -6.301 16.844 19.906 1 97 231 SER A N 1
ATOM 1752 C CA . SER A 1 231 ? -5.824 18.094 20.484 1 97 231 SER A CA 1
ATOM 1753 C C . SER A 1 231 ? -6.551 18.406 21.797 1 97 231 SER A C 1
ATOM 1755 O O . SER A 1 231 ? -6.098 19.25 22.578 1 97 231 SER A O 1
ATOM 1757 N N . GLY A 1 232 ? -7.719 17.781 21.922 1 93.88 232 GLY A N 1
ATOM 1758 C CA . GLY A 1 232 ? -8.555 18.109 23.062 1 93.88 232 GLY A CA 1
ATOM 1759 C C . GLY A 1 232 ? -9.344 19.391 22.875 1 93.88 232 GLY A C 1
ATOM 1760 O O . GLY A 1 232 ? -10.016 19.859 23.797 1 93.88 232 GLY A O 1
ATOM 1761 N N . GLU A 1 233 ? -9.289 19.953 21.703 1 89.56 233 GLU A N 1
ATOM 1762 C CA . GLU A 1 233 ? -10.047 21.156 21.375 1 89.56 233 GLU A CA 1
ATOM 1763 C C . GLU A 1 233 ? -11.445 20.812 20.875 1 89.56 233 GLU A C 1
ATOM 1765 O O . GLU A 1 233 ? -11.594 20.047 19.922 1 89.56 233 GLU A O 1
ATOM 1770 N N . PRO A 1 234 ? -12.5 21.297 21.5 1 84.69 234 PRO A N 1
ATOM 1771 C CA . PRO A 1 234 ? -13.867 20.953 21.094 1 84.69 234 PRO A CA 1
ATOM 1772 C C . PRO A 1 234 ? -14.227 21.531 19.719 1 84.69 234 PRO A C 1
ATOM 1774 O O . PRO A 1 234 ? -13.688 22.562 19.312 1 84.69 234 PRO A O 1
ATOM 1777 N N . ILE A 1 235 ? -14.883 20.672 18.891 1 75.75 235 ILE A N 1
ATOM 1778 C CA . ILE A 1 235 ? -15.422 21.156 17.625 1 75.75 235 ILE A CA 1
ATOM 1779 C C . ILE A 1 235 ? -16.938 21.125 17.672 1 75.75 235 ILE A C 1
ATOM 1781 O O . ILE A 1 235 ? -17.547 20.297 18.359 1 75.75 235 ILE A O 1
ATOM 1785 N N . ASN A 1 236 ? -17.688 22.109 17.219 1 63.97 236 ASN A N 1
ATOM 1786 C CA . ASN A 1 236 ? -19.156 22.109 17.109 1 63.97 236 ASN A CA 1
ATOM 1787 C C . ASN A 1 236 ? -19.609 21.359 15.867 1 63.97 236 ASN A C 1
ATOM 1789 O O . ASN A 1 236 ? -19.875 21.969 14.828 1 63.97 236 ASN A O 1
ATOM 1793 N N . ILE A 1 237 ? -19.109 20.094 15.68 1 63.06 237 ILE A N 1
ATOM 1794 C CA . ILE A 1 237 ? -19.5 19.5 14.406 1 63.06 237 ILE A CA 1
ATOM 1795 C C . ILE A 1 237 ? -20.438 18.328 14.648 1 63.06 237 ILE A C 1
ATOM 1797 O O . ILE A 1 237 ? -20.219 17.516 15.555 1 63.06 237 ILE A O 1
ATOM 1801 N N . GLU A 1 238 ? -21.75 18.266 14.086 1 51.19 238 GLU A N 1
ATOM 1802 C CA . GLU A 1 238 ? -22.625 17.109 14.047 1 51.19 238 GLU A CA 1
ATOM 1803 C C . GLU A 1 238 ? -22.172 16.094 13.008 1 51.19 238 GLU A C 1
ATOM 1805 O O . GLU A 1 238 ? -22.047 16.422 11.82 1 51.19 238 GLU A O 1
ATOM 1810 N N . VAL A 1 239 ? -21.5 15.086 13.453 1 52.75 239 VAL A N 1
ATOM 1811 C CA . VAL A 1 239 ? -21.109 14.062 12.492 1 52.75 239 VAL A CA 1
ATOM 1812 C C . VAL A 1 239 ? -22.25 13.07 12.289 1 52.75 239 VAL A C 1
ATOM 1814 O O . VAL A 1 239 ? -22.797 12.531 13.25 1 52.75 239 VAL A O 1
ATOM 1817 N N . PRO A 1 240 ? -22.75 12.719 11.078 1 46.91 240 PRO A N 1
ATOM 1818 C CA . PRO A 1 240 ? -23.828 11.734 10.867 1 46.91 240 PRO A CA 1
ATOM 1819 C C . PRO A 1 240 ? -23.359 10.297 11.102 1 46.91 240 PRO A C 1
ATOM 1821 O O . PRO A 1 240 ? -22.266 9.922 10.672 1 46.91 240 PRO A O 1
ATOM 1824 N N . THR A 1 241 ? -23.875 9.539 12.078 1 44.88 241 THR A N 1
ATOM 1825 C CA . THR A 1 241 ? -23.562 8.148 12.406 1 44.88 241 THR A CA 1
ATOM 1826 C C . THR A 1 241 ? -24.094 7.203 11.336 1 44.88 241 THR A C 1
ATOM 1828 O O . THR A 1 241 ? -25.266 7.289 10.961 1 44.88 241 THR A O 1
ATOM 1831 N N . ILE A 1 242 ? -23.344 6.352 10.711 1 43.06 242 ILE A N 1
ATOM 1832 C CA . ILE A 1 242 ? -23.781 5.352 9.742 1 43.06 242 ILE A CA 1
ATOM 1833 C C . ILE A 1 242 ? -24.188 4.066 10.469 1 43.06 242 ILE A C 1
ATOM 1835 O O . ILE A 1 242 ? -23.469 3.59 11.344 1 43.06 242 ILE A O 1
ATOM 1839 N N . LYS A 1 243 ? -25.391 3.262 10.219 1 35.75 243 LYS A N 1
ATOM 1840 C CA . LYS A 1 243 ? -26.047 2.115 10.852 1 35.75 243 LYS A CA 1
ATOM 1841 C C . LYS A 1 243 ? -25.391 0.806 10.414 1 35.75 243 LYS A C 1
ATOM 1843 O O . LYS A 1 243 ? -25.188 0.573 9.219 1 35.75 243 LYS A O 1
ATOM 1848 N N . LYS A 1 244 ? -24.797 -0.165 11.336 1 42.22 244 LYS A N 1
ATOM 1849 C CA . LYS A 1 244 ? -24.031 -1.402 11.234 1 42.22 244 LYS A CA 1
ATOM 1850 C C . LYS A 1 244 ? -24.953 -2.605 11.039 1 42.22 244 LYS A C 1
ATOM 1852 O O . LYS A 1 244 ? -25.875 -2.824 11.828 1 42.22 244 LYS A O 1
ATOM 1857 N N . GLU A 1 245 ? -24.953 -3.373 9.945 1 36.94 245 GLU A N 1
ATOM 1858 C CA . GLU A 1 245 ? -25.656 -4.652 9.93 1 36.94 245 GLU A CA 1
ATOM 1859 C C . GLU A 1 245 ? -24.797 -5.758 10.547 1 36.94 245 GLU A C 1
ATOM 1861 O O . GLU A 1 245 ? -23.594 -5.609 10.695 1 36.94 245 GLU A O 1
ATOM 1866 N N . GLU A 1 246 ? -25.031 -7.277 10.57 1 39.25 246 GLU A N 1
ATOM 1867 C CA . GLU A 1 246 ? -24.75 -8.539 11.25 1 39.25 246 GLU A CA 1
ATOM 1868 C C . GLU A 1 246 ? -23.328 -9.016 10.953 1 39.25 246 GLU A C 1
ATOM 1870 O O . GLU A 1 246 ? -22.797 -8.758 9.875 1 39.25 246 GLU A O 1
ATOM 1875 N N . SER A 1 247 ? -22.609 -9.883 11.852 1 43.56 247 SER A N 1
ATOM 1876 C CA . SER A 1 247 ? -21.234 -9.789 12.336 1 43.56 247 SER A CA 1
ATOM 1877 C C . SER A 1 247 ? -20.312 -10.766 11.602 1 43.56 247 SER A C 1
ATOM 1879 O O . SER A 1 247 ? -20.594 -11.961 11.539 1 43.56 247 SER A O 1
ATOM 1881 N N . LEU A 1 248 ? -19.656 -10.523 10.602 1 40.28 248 LEU A N 1
ATOM 1882 C CA . LEU A 1 248 ? -18.5 -11.062 9.883 1 40.28 248 LEU A CA 1
ATOM 1883 C C . LEU A 1 248 ? -17.359 -11.391 10.852 1 40.28 248 LEU A C 1
ATOM 1885 O O . LEU A 1 248 ? -16.406 -12.078 10.477 1 40.28 248 LEU A O 1
ATOM 1889 N N . PHE A 1 249 ? -17.594 -11.18 12.164 1 45.59 249 PHE A N 1
ATOM 1890 C CA . PHE A 1 249 ? -16.641 -11.273 13.266 1 45.59 249 PHE A CA 1
ATOM 1891 C C . PHE A 1 249 ? -16.234 -12.719 13.5 1 45.59 249 PHE A C 1
ATOM 1893 O O . PHE A 1 249 ? -15.047 -13.008 13.703 1 45.59 249 PHE A O 1
ATOM 1900 N N . ASP A 1 250 ? -17.156 -13.555 13.43 1 46.34 250 ASP A N 1
ATOM 1901 C CA . ASP A 1 250 ? -16.875 -14.922 13.875 1 46.34 250 ASP A CA 1
ATOM 1902 C C . ASP A 1 250 ? -15.891 -15.609 12.93 1 46.34 250 ASP A C 1
ATOM 1904 O O . ASP A 1 250 ? -15.023 -16.375 13.367 1 46.34 250 ASP A O 1
ATOM 1908 N N . ARG A 1 251 ? -15.898 -15.219 11.758 1 45.59 251 ARG A N 1
ATOM 1909 C CA . ARG A 1 251 ? -15.062 -15.883 10.758 1 45.59 251 ARG A CA 1
ATOM 1910 C C . ARG A 1 251 ? -13.609 -15.453 10.891 1 45.59 251 ARG A C 1
ATOM 1912 O O . ARG A 1 251 ? -12.703 -16.281 10.789 1 45.59 251 ARG A O 1
ATOM 1919 N N . ILE A 1 252 ? -13.359 -14.227 11.188 1 47.97 252 ILE A N 1
ATOM 1920 C CA . ILE A 1 252 ? -12 -13.695 11.203 1 47.97 252 ILE A CA 1
ATOM 1921 C C . ILE A 1 252 ? -11.273 -14.18 12.453 1 47.97 252 ILE A C 1
ATOM 1923 O O . ILE A 1 252 ? -10.094 -14.539 12.391 1 47.97 252 ILE A O 1
ATOM 1927 N N . LYS A 1 253 ? -12.016 -14.352 13.633 1 52.19 253 LYS A N 1
ATOM 1928 C CA . LYS A 1 253 ? -11.422 -14.812 14.883 1 52.19 253 LYS A CA 1
ATOM 1929 C C . LYS A 1 253 ? -10.797 -16.203 14.711 1 52.19 253 LYS A C 1
ATOM 1931 O O . LYS A 1 253 ? -9.703 -16.453 15.219 1 52.19 253 LYS A O 1
ATOM 1936 N N . ARG A 1 254 ? -11.539 -16.953 14.047 1 49.44 254 ARG A N 1
ATOM 1937 C CA . ARG A 1 254 ? -11.117 -18.328 13.789 1 49.44 254 ARG A CA 1
ATOM 1938 C C . ARG A 1 254 ? -9.836 -18.375 12.961 1 49.44 254 ARG A C 1
ATOM 1940 O O . ARG A 1 254 ? -8.938 -19.172 13.234 1 49.44 254 ARG A O 1
ATOM 1947 N N . TRP A 1 255 ? -9.93 -17.375 12.031 1 45.34 255 TRP A N 1
ATOM 1948 C CA . TRP A 1 255 ? -8.82 -17.344 11.078 1 45.34 255 TRP A CA 1
ATOM 1949 C C . TRP A 1 255 ? -7.535 -16.891 11.766 1 45.34 255 TRP A C 1
ATOM 1951 O O . TRP A 1 255 ? -6.461 -17.438 11.492 1 45.34 255 TRP A O 1
ATOM 1961 N N . LEU A 1 256 ? -7.73 -15.961 12.734 1 46.88 256 LEU A N 1
ATOM 1962 C CA . LEU A 1 256 ? -6.582 -15.375 13.422 1 46.88 256 LEU A CA 1
ATOM 1963 C C . LEU A 1 256 ? -6.117 -16.281 14.562 1 46.88 256 LEU A C 1
ATOM 1965 O O . LEU A 1 256 ? -5.125 -15.984 15.227 1 46.88 256 LEU A O 1
ATOM 1969 N N . GLY A 1 257 ? -6.742 -17.469 14.688 1 43.12 257 GLY A N 1
ATOM 1970 C CA . GLY A 1 257 ? -6.453 -18.344 15.812 1 43.12 257 GLY A CA 1
ATOM 1971 C C . GLY A 1 257 ? -6.723 -17.688 17.156 1 43.12 257 GLY A C 1
ATOM 1972 O O . GLY A 1 257 ? -6.059 -18 18.141 1 43.12 257 GLY A O 1
ATOM 1973 N N . LEU A 1 258 ? -7.609 -16.688 17.266 1 38.84 258 LEU A N 1
ATOM 1974 C CA . LEU A 1 258 ? -8 -16.109 18.547 1 38.84 258 LEU A CA 1
ATOM 1975 C C . LEU A 1 258 ? -9.32 -16.688 19.031 1 38.84 258 LEU A C 1
ATOM 1977 O O . LEU A 1 258 ? -10.164 -17.094 18.219 1 38.84 258 LEU A O 1
ATOM 1981 N N . MET B 1 1 ? 9.445 -18.844 -17.234 1 97.5 1 MET B N 1
ATOM 1982 C CA . MET B 1 1 ? 9.445 -17.375 -17.219 1 97.5 1 MET B CA 1
ATOM 1983 C C . MET B 1 1 ? 9.156 -16.859 -15.805 1 97.5 1 MET B C 1
ATOM 1985 O O . MET B 1 1 ? 8.211 -17.297 -15.156 1 97.5 1 MET B O 1
ATOM 1989 N N . ILE B 1 2 ? 10.008 -15.945 -15.305 1 98.56 2 ILE B N 1
ATOM 1990 C CA . ILE B 1 2 ? 9.812 -15.336 -13.992 1 98.56 2 ILE B CA 1
ATOM 1991 C C . ILE B 1 2 ? 9.203 -13.945 -14.156 1 98.56 2 ILE B C 1
ATOM 1993 O O . ILE B 1 2 ? 9.766 -13.094 -14.852 1 98.56 2 ILE B O 1
ATOM 1997 N N . ILE B 1 3 ? 8.023 -13.727 -13.531 1 98.81 3 ILE B N 1
ATOM 1998 C CA . ILE B 1 3 ? 7.324 -12.445 -13.594 1 98.81 3 ILE B CA 1
ATOM 1999 C C . ILE B 1 3 ? 7.195 -11.859 -12.188 1 98.81 3 ILE B C 1
ATOM 2001 O O . ILE B 1 3 ? 6.629 -12.492 -11.289 1 98.81 3 ILE B O 1
ATOM 2005 N N . THR B 1 4 ? 7.75 -10.695 -11.992 1 98.75 4 THR B N 1
ATOM 2006 C CA . THR B 1 4 ? 7.484 -9.961 -10.758 1 98.75 4 THR B CA 1
ATOM 2007 C C . THR B 1 4 ? 6.223 -9.109 -10.898 1 98.75 4 THR B C 1
ATOM 2009 O O . THR B 1 4 ? 6.113 -8.297 -11.812 1 98.75 4 THR B O 1
ATOM 2012 N N . ILE B 1 5 ? 5.25 -9.375 -10.031 1 98.81 5 ILE B N 1
ATOM 2013 C CA . ILE B 1 5 ? 4.051 -8.547 -9.922 1 98.81 5 ILE B CA 1
ATOM 2014 C C . ILE B 1 5 ? 4.277 -7.453 -8.883 1 98.81 5 ILE B C 1
ATOM 2016 O O . ILE B 1 5 ? 4.492 -7.738 -7.707 1 98.81 5 ILE B O 1
ATOM 2020 N N . ALA B 1 6 ? 4.223 -6.207 -9.367 1 98 6 ALA B N 1
ATOM 2021 C CA . ALA B 1 6 ? 4.652 -5.117 -8.492 1 98 6 ALA B CA 1
ATOM 2022 C C . ALA B 1 6 ? 3.717 -3.918 -8.609 1 98 6 ALA B C 1
ATOM 2024 O O . ALA B 1 6 ? 2.928 -3.828 -9.555 1 98 6 ALA B O 1
ATOM 2025 N N . SER B 1 7 ? 3.76 -3.113 -7.621 1 96.25 7 SER B N 1
ATOM 2026 C CA . SER B 1 7 ? 3.064 -1.831 -7.574 1 96.25 7 SER B CA 1
ATOM 2027 C C . SER B 1 7 ? 3.844 -0.811 -6.75 1 96.25 7 SER B C 1
ATOM 2029 O O . SER B 1 7 ? 4.551 -1.175 -5.809 1 96.25 7 SER B O 1
ATOM 2031 N N . GLY B 1 8 ? 3.746 0.407 -7.184 1 92.25 8 GLY B N 1
ATOM 2032 C CA . GLY B 1 8 ? 4.363 1.465 -6.402 1 92.25 8 GLY B CA 1
ATOM 2033 C C . GLY B 1 8 ? 3.65 1.726 -5.086 1 92.25 8 GLY B C 1
ATOM 2034 O O . GLY B 1 8 ? 4.289 2.035 -4.078 1 92.25 8 GLY B O 1
ATOM 2035 N N . LYS B 1 9 ? 2.416 1.631 -5.148 1 88.5 9 LYS B N 1
ATOM 2036 C CA . LYS B 1 9 ? 1.552 1.844 -3.992 1 88.5 9 LYS B CA 1
ATOM 2037 C C . LYS B 1 9 ? 0.958 0.527 -3.498 1 88.5 9 LYS B C 1
ATOM 2039 O O . LYS B 1 9 ? 0.648 -0.358 -4.297 1 88.5 9 LYS B O 1
ATOM 2044 N N . GLY B 1 10 ? 0.792 0.445 -2.15 1 84.94 10 GLY B N 1
ATOM 2045 C CA . GLY B 1 10 ? 0.091 -0.698 -1.588 1 84.94 10 GLY B CA 1
ATOM 2046 C C . GLY B 1 10 ? -1.415 -0.61 -1.744 1 84.94 10 GLY B C 1
ATOM 2047 O O . GLY B 1 10 ? -1.946 0.442 -2.105 1 84.94 10 GLY B O 1
ATOM 2048 N N . GLY B 1 11 ? -2.102 -1.72 -1.64 1 88 11 GLY B N 1
ATOM 2049 C CA . GLY B 1 11 ? -3.557 -1.74 -1.611 1 88 11 GLY B CA 1
ATOM 2050 C C . GLY B 1 11 ? -4.18 -1.66 -2.992 1 88 11 GLY B C 1
ATOM 2051 O O . GLY B 1 11 ? -5.391 -1.463 -3.121 1 88 11 GLY B O 1
ATOM 2052 N N . VAL B 1 12 ? -3.371 -1.857 -3.973 1 92.44 12 VAL B N 1
ATOM 2053 C CA . VAL B 1 12 ? -3.879 -1.692 -5.328 1 92.44 12 VAL B CA 1
ATOM 2054 C C . VAL B 1 12 ? -4.348 -3.041 -5.871 1 92.44 12 VAL B C 1
ATOM 2056 O O . VAL B 1 12 ? -4.855 -3.121 -6.992 1 92.44 12 VAL B O 1
ATOM 2059 N N . GLY B 1 13 ? -4.105 -4.141 -5.176 1 94.31 13 GLY B N 1
ATOM 2060 C CA . GLY B 1 13 ? -4.598 -5.449 -5.578 1 94.31 13 GLY B CA 1
ATOM 2061 C C . GLY B 1 13 ? -3.506 -6.359 -6.113 1 94.31 13 GLY B C 1
ATOM 2062 O O . GLY B 1 13 ? -3.785 -7.301 -6.859 1 94.31 13 GLY B O 1
ATOM 2063 N N . LYS B 1 14 ? -2.305 -6.027 -5.797 1 96.62 14 LYS B N 1
ATOM 2064 C CA . LYS B 1 14 ? -1.159 -6.805 -6.262 1 96.62 14 LYS B CA 1
ATOM 2065 C C . LYS B 1 14 ? -1.268 -8.266 -5.824 1 96.62 14 LYS B C 1
ATOM 2067 O O . LYS B 1 14 ? -1.126 -9.172 -6.645 1 96.62 14 LYS B O 1
ATOM 2072 N N . THR B 1 15 ? -1.515 -8.523 -4.543 1 96.75 15 THR B N 1
ATOM 2073 C CA . THR B 1 15 ? -1.589 -9.875 -3.986 1 96.75 15 THR B CA 1
ATOM 2074 C C . THR B 1 15 ? -2.746 -10.648 -4.605 1 96.75 15 THR B C 1
ATOM 2076 O O . THR B 1 15 ? -2.58 -11.805 -5.008 1 96.75 15 THR B O 1
ATOM 2079 N N . THR B 1 16 ? -3.875 -10.047 -4.707 1 96.88 16 THR B N 1
ATOM 2080 C CA . THR B 1 16 ? -5.039 -10.656 -5.336 1 96.88 16 THR B CA 1
ATOM 2081 C C . THR B 1 16 ? -4.758 -10.992 -6.797 1 96.88 16 THR B C 1
ATOM 2083 O O . THR B 1 16 ? -5.109 -12.07 -7.273 1 96.88 16 THR B O 1
ATOM 2086 N N . THR B 1 17 ? -4.129 -10.047 -7.457 1 98.56 17 THR B N 1
ATOM 2087 C CA . THR B 1 17 ? -3.775 -10.25 -8.859 1 98.56 17 THR B CA 1
ATOM 2088 C C . THR B 1 17 ? -2.807 -11.422 -9.008 1 98.56 17 THR B C 1
ATOM 2090 O O . THR B 1 17 ? -2.986 -12.273 -9.875 1 98.56 17 THR B O 1
ATOM 2093 N N . THR B 1 18 ? -1.825 -11.484 -8.172 1 98.81 18 THR B N 1
ATOM 2094 C CA . THR B 1 18 ? -0.833 -12.555 -8.234 1 98.81 18 THR B CA 1
ATOM 2095 C C . THR B 1 18 ? -1.495 -13.914 -8.055 1 98.81 18 THR B C 1
ATOM 2097 O O . THR B 1 18 ? -1.28 -14.828 -8.859 1 98.81 18 THR B O 1
ATOM 2100 N N . ALA B 1 19 ? -2.295 -14.039 -7.043 1 98.75 19 ALA B N 1
ATOM 2101 C CA . ALA B 1 19 ? -2.938 -15.312 -6.73 1 98.75 19 ALA B CA 1
ATOM 2102 C C . ALA B 1 19 ? -3.908 -15.719 -7.836 1 98.75 19 ALA B C 1
ATOM 2104 O O . ALA B 1 19 ? -3.91 -16.875 -8.273 1 98.75 19 ALA B O 1
ATOM 2105 N N . SER B 1 20 ? -4.703 -14.805 -8.289 1 98.81 20 SER B N 1
ATOM 2106 C CA . SER B 1 20 ? -5.727 -15.102 -9.281 1 98.81 20 SER B CA 1
ATOM 2107 C C . SER B 1 20 ? -5.098 -15.43 -10.633 1 98.81 20 SER B C 1
ATOM 2109 O O . SER B 1 20 ? -5.555 -16.328 -11.336 1 98.81 20 SER B O 1
ATOM 2111 N N . LEU B 1 21 ? -4.047 -14.688 -10.961 1 98.81 21 LEU B N 1
ATOM 2112 C CA . LEU B 1 21 ? -3.328 -14.992 -12.188 1 98.81 21 LEU B CA 1
ATOM 2113 C C . LEU B 1 21 ? -2.719 -16.391 -12.133 1 98.81 21 LEU B C 1
ATOM 2115 O O . LEU B 1 21 ? -2.76 -17.125 -13.117 1 98.81 21 LEU B O 1
ATOM 2119 N N . ALA B 1 22 ? -2.158 -16.75 -11.023 1 98.94 22 ALA B N 1
ATOM 2120 C CA . ALA B 1 22 ? -1.567 -18.078 -10.859 1 98.94 22 ALA B CA 1
ATOM 2121 C C . ALA B 1 22 ? -2.609 -19.172 -11.078 1 98.94 22 ALA B C 1
ATOM 2123 O O . ALA B 1 22 ? -2.361 -20.125 -11.805 1 98.94 22 ALA B O 1
ATOM 2124 N N . VAL B 1 23 ? -3.74 -18.984 -10.453 1 98.81 23 VAL B N 1
ATOM 2125 C CA . VAL B 1 23 ? -4.812 -19.953 -10.594 1 98.81 23 VAL B CA 1
ATOM 2126 C C . VAL B 1 23 ? -5.289 -20 -12.047 1 98.81 23 VAL B C 1
ATOM 2128 O O . VAL B 1 23 ? -5.535 -21.078 -12.586 1 98.81 23 VAL B O 1
ATOM 2131 N N . ALA B 1 24 ? -5.395 -18.875 -12.672 1 98.62 24 ALA B N 1
ATOM 2132 C CA . ALA B 1 24 ? -5.816 -18.812 -14.062 1 98.62 24 ALA B CA 1
ATOM 2133 C C . ALA B 1 24 ? -4.824 -19.531 -14.977 1 98.62 24 ALA B C 1
ATOM 2135 O O . ALA B 1 24 ? -5.223 -20.297 -15.859 1 98.62 24 ALA B O 1
ATOM 2136 N N . LEU B 1 25 ? -3.551 -19.312 -14.766 1 98.69 25 LEU B N 1
ATOM 2137 C CA . LEU B 1 25 ? -2.52 -19.984 -15.555 1 98.69 25 LEU B CA 1
ATOM 2138 C C . LEU B 1 25 ? -2.57 -21.484 -15.352 1 98.69 25 LEU B C 1
ATOM 2140 O O . LEU B 1 25 ? -2.438 -22.25 -16.312 1 98.69 25 LEU B O 1
ATOM 2144 N N . ALA B 1 26 ? -2.752 -21.875 -14.102 1 98.38 26 ALA B N 1
ATOM 2145 C CA . ALA B 1 26 ? -2.875 -23.297 -13.812 1 98.38 26 ALA B CA 1
ATOM 2146 C C . ALA B 1 26 ? -4.062 -23.906 -14.555 1 98.38 26 ALA B C 1
ATOM 2148 O O . ALA B 1 26 ? -3.969 -25.016 -15.086 1 98.38 26 ALA B O 1
ATOM 2149 N N . LYS B 1 27 ? -5.121 -23.234 -14.609 1 96.88 27 LYS B N 1
ATOM 2150 C CA . LYS B 1 27 ? -6.32 -23.703 -15.297 1 96.88 27 LYS B CA 1
ATOM 2151 C C . LYS B 1 27 ? -6.066 -23.859 -16.797 1 96.88 27 LYS B C 1
ATOM 2153 O O . LYS B 1 27 ? -6.715 -24.656 -17.469 1 96.88 27 LYS B O 1
ATOM 2158 N N . LEU B 1 28 ? -5.145 -23.094 -17.297 1 96.75 28 LEU B N 1
ATOM 2159 C CA . LEU B 1 28 ? -4.793 -23.172 -18.703 1 96.75 28 LEU B CA 1
ATOM 2160 C C . LEU B 1 28 ? -3.711 -24.219 -18.953 1 96.75 28 LEU B C 1
ATOM 2162 O O . LEU B 1 28 ? -3.123 -24.281 -20.031 1 96.75 28 LEU B O 1
ATOM 2166 N N . GLY B 1 29 ? -3.344 -24.953 -17.906 1 97.25 29 GLY B N 1
ATOM 2167 C CA . GLY B 1 29 ? -2.441 -26.078 -18.047 1 97.25 29 GLY B CA 1
ATOM 2168 C C . GLY B 1 29 ? -0.984 -25.703 -17.844 1 97.25 29 GLY B C 1
ATOM 2169 O O . GLY B 1 29 ? -0.087 -26.484 -18.172 1 97.25 29 GLY B O 1
ATOM 2170 N N . LYS B 1 30 ? -0.736 -24.516 -17.328 1 98.44 30 LYS B N 1
ATOM 2171 C CA . LYS B 1 30 ? 0.642 -24.094 -17.094 1 98.44 30 LYS B CA 1
ATOM 2172 C C . LYS B 1 30 ? 1.101 -24.438 -15.688 1 98.44 30 LYS B C 1
ATOM 2174 O O . LYS B 1 30 ? 0.401 -24.156 -14.711 1 98.44 30 LYS B O 1
ATOM 2179 N N . LYS B 1 31 ? 2.213 -25.125 -15.586 1 98.75 31 LYS B N 1
ATOM 2180 C CA . LYS B 1 31 ? 2.801 -25.359 -14.273 1 98.75 31 LYS B CA 1
ATOM 2181 C C . LYS B 1 31 ? 3.32 -24.062 -13.656 1 98.75 31 LYS B C 1
ATOM 2183 O O . LYS B 1 31 ? 4.32 -23.5 -14.125 1 98.75 31 LYS B O 1
ATOM 2188 N N . THR B 1 32 ? 2.604 -23.594 -12.602 1 98.88 32 THR B N 1
ATOM 2189 C CA . THR B 1 32 ? 2.842 -22.234 -12.102 1 98.88 32 THR B CA 1
ATOM 2190 C C . THR B 1 32 ? 3.217 -22.266 -10.625 1 98.88 32 THR B C 1
ATOM 2192 O O . THR B 1 32 ? 2.545 -22.906 -9.82 1 98.88 32 THR B O 1
ATOM 2195 N N . LEU B 1 33 ? 4.32 -21.594 -10.297 1 98.88 33 LEU B N 1
ATOM 2196 C CA . LEU B 1 33 ? 4.766 -21.359 -8.93 1 98.88 33 LEU B CA 1
ATOM 2197 C C . LEU B 1 33 ? 4.551 -19.906 -8.531 1 98.88 33 LEU B C 1
ATOM 2199 O O . LEU B 1 33 ? 4.863 -18.984 -9.297 1 98.88 33 LEU B O 1
ATOM 2203 N N . VAL B 1 34 ? 3.936 -19.688 -7.383 1 98.75 34 VAL B N 1
ATOM 2204 C CA . VAL B 1 34 ? 3.828 -18.328 -6.852 1 98.75 34 VAL B CA 1
ATOM 2205 C C . VAL B 1 34 ? 4.648 -18.219 -5.57 1 98.75 34 VAL B C 1
ATOM 2207 O O . VAL B 1 34 ? 4.676 -19.141 -4.754 1 98.75 34 VAL B O 1
ATOM 2210 N N . ILE B 1 35 ? 5.352 -17.109 -5.434 1 98.56 35 ILE B N 1
ATOM 2211 C CA . ILE B 1 35 ? 6.207 -16.844 -4.285 1 98.56 35 ILE B CA 1
ATOM 2212 C C . ILE B 1 35 ? 5.75 -15.555 -3.602 1 98.56 35 ILE B C 1
ATOM 2214 O O . ILE B 1 35 ? 5.594 -14.516 -4.254 1 98.56 35 ILE B O 1
ATOM 2218 N N . ASP B 1 36 ? 5.504 -15.664 -2.322 1 97.62 36 ASP B N 1
ATOM 2219 C CA . ASP B 1 36 ? 5.25 -14.453 -1.547 1 97.62 36 ASP B CA 1
ATOM 2220 C C . ASP B 1 36 ? 6.547 -13.695 -1.271 1 97.62 36 ASP B C 1
ATOM 2222 O O . ASP B 1 36 ? 7.27 -14.016 -0.327 1 97.62 36 ASP B O 1
ATOM 2226 N N . GLY B 1 37 ? 6.773 -12.664 -2.006 1 96 37 GLY B N 1
ATOM 2227 C CA . GLY B 1 37 ? 8.023 -11.922 -1.925 1 96 37 GLY B CA 1
ATOM 2228 C C . GLY B 1 37 ? 7.988 -10.797 -0.911 1 96 37 GLY B C 1
ATOM 2229 O O . GLY B 1 37 ? 8.984 -10.102 -0.71 1 96 37 GLY B O 1
ATOM 2230 N N . ASP B 1 38 ? 6.902 -10.562 -0.311 1 94.38 38 ASP B N 1
ATOM 2231 C CA . ASP B 1 38 ? 6.805 -9.562 0.747 1 94.38 38 ASP B CA 1
ATOM 2232 C C . ASP B 1 38 ? 7.188 -10.156 2.102 1 94.38 38 ASP B C 1
ATOM 2234 O O . ASP B 1 38 ? 6.324 -10.609 2.854 1 94.38 38 ASP B O 1
ATOM 2238 N N . LEU B 1 39 ? 8.391 -10.047 2.473 1 93.12 39 LEU B N 1
ATOM 2239 C CA . LEU B 1 39 ? 8.953 -10.742 3.629 1 93.12 39 LEU B CA 1
ATOM 2240 C C . LEU B 1 39 ? 8.398 -10.164 4.93 1 93.12 39 LEU B C 1
ATOM 2242 O O . LEU B 1 39 ? 8.469 -10.812 5.977 1 93.12 39 LEU B O 1
ATOM 2246 N N . SER B 1 40 ? 7.832 -8.953 4.848 1 89.25 40 SER B N 1
ATOM 2247 C CA . SER B 1 40 ? 7.414 -8.297 6.082 1 89.25 40 SER B CA 1
ATOM 2248 C C . SER B 1 40 ? 5.895 -8.328 6.234 1 89.25 40 SER B C 1
ATOM 2250 O O . SER B 1 40 ? 5.379 -8.281 7.352 1 89.25 40 SER B O 1
ATOM 2252 N N . MET B 1 41 ? 5.203 -8.266 5.121 1 90.5 41 MET B N 1
ATOM 2253 C CA . MET B 1 41 ? 3.742 -8.227 5.129 1 90.5 41 MET B CA 1
ATOM 2254 C C . MET B 1 41 ? 3.168 -9.281 4.191 1 90.5 41 MET B C 1
ATOM 2256 O O . MET B 1 41 ? 2.43 -8.961 3.258 1 90.5 41 MET B O 1
ATOM 2260 N N . ALA B 1 42 ? 3.355 -10.508 4.621 1 91.69 42 ALA B N 1
ATOM 2261 C CA . ALA B 1 42 ? 3.014 -11.633 3.754 1 91.69 42 ALA B CA 1
ATOM 2262 C C . ALA B 1 42 ? 1.517 -11.922 3.801 1 91.69 42 ALA B C 1
ATOM 2264 O O . ALA B 1 42 ? 0.972 -12.234 4.863 1 91.69 42 ALA B O 1
ATOM 2265 N N . ASN B 1 43 ? 0.83 -11.82 2.596 1 93.31 43 ASN B N 1
ATOM 2266 C CA . ASN B 1 43 ? -0.608 -12.055 2.547 1 93.31 43 ASN B CA 1
ATOM 2267 C C . ASN B 1 43 ? -0.97 -13.094 1.49 1 93.31 43 ASN B C 1
ATOM 2269 O O . ASN B 1 43 ? -2.07 -13.648 1.509 1 93.31 43 ASN B O 1
ATOM 2273 N N . LEU B 1 44 ? -0.063 -13.391 0.658 1 96.75 44 LEU B N 1
ATOM 2274 C CA . LEU B 1 44 ? -0.364 -14.211 -0.514 1 96.75 44 LEU B CA 1
ATOM 2275 C C . LEU B 1 44 ? -0.873 -15.586 -0.101 1 96.75 44 LEU B C 1
ATOM 2277 O O . LEU B 1 44 ? -1.897 -16.047 -0.606 1 96.75 44 LEU B O 1
ATOM 2281 N N . ALA B 1 45 ? -0.183 -16.234 0.844 1 95.81 45 ALA B N 1
ATOM 2282 C CA . ALA B 1 45 ? -0.469 -17.609 1.207 1 95.81 45 ALA B CA 1
ATOM 2283 C C . ALA B 1 45 ? -1.844 -17.734 1.858 1 95.81 45 ALA B C 1
ATOM 2285 O O . ALA B 1 45 ? -2.418 -18.828 1.907 1 95.81 45 ALA B O 1
ATOM 2286 N N . ILE B 1 46 ? -2.369 -16.641 2.381 1 94.25 46 ILE B N 1
ATOM 2287 C CA . ILE B 1 46 ? -3.705 -16.641 2.965 1 94.25 46 ILE B CA 1
ATOM 2288 C C . ILE B 1 46 ? -4.734 -17 1.899 1 94.25 46 ILE B C 1
ATOM 2290 O O . ILE B 1 46 ? -5.66 -17.781 2.162 1 94.25 46 ILE B O 1
ATOM 2294 N N . LEU B 1 47 ? -4.543 -16.547 0.703 1 96.69 47 LEU B N 1
ATOM 2295 C CA . LEU B 1 47 ? -5.496 -16.781 -0.381 1 96.69 47 LEU B CA 1
ATOM 2296 C C . LEU B 1 47 ? -5.445 -18.219 -0.863 1 96.69 47 LEU B C 1
ATOM 2298 O O . LEU B 1 47 ? -6.285 -18.641 -1.666 1 96.69 47 LEU B O 1
ATOM 2302 N N . PHE B 1 48 ? -4.473 -18.953 -0.329 1 97.75 48 PHE B N 1
ATOM 2303 C CA . PHE B 1 48 ? -4.352 -20.375 -0.66 1 97.75 48 PHE B CA 1
ATOM 2304 C C . PHE B 1 48 ? -4.543 -21.234 0.58 1 97.75 48 PHE B C 1
ATOM 2306 O O . PHE B 1 48 ? -4.371 -22.453 0.525 1 97.75 48 PHE B O 1
ATOM 2313 N N . ASN B 1 49 ? -4.832 -20.641 1.638 1 96 49 ASN B N 1
ATOM 2314 C CA . ASN B 1 49 ? -4.969 -21.328 2.918 1 96 49 ASN B CA 1
ATOM 2315 C C . ASN B 1 49 ? -3.693 -22.078 3.291 1 96 49 ASN B C 1
ATOM 2317 O O . ASN B 1 49 ? -3.75 -23.234 3.729 1 96 49 ASN B O 1
ATOM 2321 N N . LEU B 1 50 ? -2.545 -21.406 3.121 1 95.94 50 LEU B N 1
ATOM 2322 C CA . LEU B 1 50 ? -1.247 -22.016 3.375 1 95.94 50 LEU B CA 1
ATOM 2323 C C . LEU B 1 50 ? -0.379 -21.109 4.246 1 95.94 50 LEU B C 1
ATOM 2325 O O . LEU B 1 50 ? 0.843 -21.281 4.289 1 95.94 50 LEU B O 1
ATOM 2329 N N . ASP B 1 51 ? -0.989 -20.141 4.91 1 90.94 51 ASP B N 1
ATOM 2330 C CA . ASP B 1 51 ? -0.268 -19.109 5.637 1 90.94 51 ASP B CA 1
ATOM 2331 C C . ASP B 1 51 ? 0.406 -19.672 6.883 1 90.94 51 ASP B C 1
ATOM 2333 O O . ASP B 1 51 ? 1.314 -19.047 7.441 1 90.94 51 ASP B O 1
ATOM 2337 N N . LYS B 1 52 ? 0.093 -20.938 7.262 1 91.44 52 LYS B N 1
ATOM 2338 C CA . LYS B 1 52 ? 0.663 -21.531 8.477 1 91.44 52 LYS B CA 1
ATOM 2339 C C . LYS B 1 52 ? 1.706 -22.578 8.133 1 91.44 52 LYS B C 1
ATOM 2341 O O . LYS B 1 52 ? 2.309 -23.172 9.031 1 91.44 52 LYS B O 1
ATOM 2346 N N . LYS B 1 53 ? 1.943 -22.734 6.922 1 94.19 53 LYS B N 1
ATOM 2347 C CA . LYS B 1 53 ? 2.85 -23.797 6.504 1 94.19 53 LYS B CA 1
ATOM 2348 C C . LYS B 1 53 ? 4.305 -23.391 6.723 1 94.19 53 LYS B C 1
ATOM 2350 O O . LYS B 1 53 ? 4.676 -22.234 6.508 1 94.19 53 LYS B O 1
ATOM 2355 N N . LYS B 1 54 ? 5.082 -24.344 7.109 1 94.88 54 LYS B N 1
ATOM 2356 C CA . LYS B 1 54 ? 6.531 -24.25 7.25 1 94.88 54 LYS B CA 1
ATOM 2357 C C . LYS B 1 54 ? 7.227 -25.453 6.617 1 94.88 54 LYS B C 1
ATOM 2359 O O . LYS B 1 54 ? 6.688 -26.562 6.625 1 94.88 54 LYS B O 1
ATOM 2364 N N . PRO B 1 55 ? 8.375 -25.344 6.086 1 97.31 55 PRO B N 1
ATOM 2365 C CA . PRO B 1 55 ? 9.141 -24.094 6.016 1 97.31 55 PRO B CA 1
ATOM 2366 C C . PRO B 1 55 ? 8.562 -23.109 5.016 1 97.31 55 PRO B C 1
ATOM 2368 O O . PRO B 1 55 ? 7.801 -23.484 4.125 1 97.31 55 PRO B O 1
ATOM 2371 N N . SER B 1 56 ? 8.859 -21.875 5.227 1 97.94 56 SER B N 1
ATOM 2372 C CA . SER B 1 56 ? 8.461 -20.766 4.352 1 97.94 56 SER B CA 1
ATOM 2373 C C . SER B 1 56 ? 9.68 -20.156 3.662 1 97.94 56 SER B C 1
ATOM 2375 O O . SER B 1 56 ? 10.789 -20.672 3.777 1 97.94 56 SER B O 1
ATOM 2377 N N . LEU B 1 57 ? 9.43 -19.109 2.953 1 97.94 57 LEU B N 1
ATOM 2378 C CA . LEU B 1 57 ? 10.508 -18.391 2.273 1 97.94 57 LEU B CA 1
ATOM 2379 C C . LEU B 1 57 ? 11.523 -17.844 3.277 1 97.94 57 LEU B C 1
ATOM 2381 O O . LEU B 1 57 ? 12.711 -17.75 2.977 1 97.94 57 LEU B O 1
ATOM 2385 N N . HIS B 1 58 ? 11.047 -17.484 4.484 1 96.88 58 HIS B N 1
ATOM 2386 C CA . HIS B 1 58 ? 11.953 -17.016 5.523 1 96.88 58 HIS B CA 1
ATOM 2387 C C . HIS B 1 58 ? 13.055 -18.031 5.805 1 96.88 58 HIS B C 1
ATOM 2389 O O . HIS B 1 58 ? 14.234 -17.688 5.809 1 96.88 58 HIS B O 1
ATOM 2395 N N . GLU B 1 59 ? 12.688 -19.25 5.98 1 97.62 59 GLU B N 1
ATOM 2396 C CA . GLU B 1 59 ? 13.656 -20.297 6.273 1 97.62 59 GLU B CA 1
ATOM 2397 C C . GLU B 1 59 ? 14.555 -20.578 5.07 1 97.62 59 GLU B C 1
ATOM 2399 O O . GLU B 1 59 ? 15.742 -20.875 5.23 1 97.62 59 GLU B O 1
ATOM 2404 N N . VAL B 1 60 ? 14 -20.438 3.92 1 98.12 60 VAL B N 1
ATOM 2405 C CA . VAL B 1 60 ? 14.773 -20.656 2.705 1 98.12 60 VAL B CA 1
ATOM 2406 C C . VAL B 1 60 ? 15.844 -19.562 2.586 1 98.12 60 VAL B C 1
ATOM 2408 O O . VAL B 1 60 ? 17.016 -19.859 2.352 1 98.12 60 VAL B O 1
ATOM 2411 N N . LEU B 1 61 ? 15.469 -18.297 2.865 1 97.69 61 LEU B N 1
ATOM 2412 C CA . LEU B 1 61 ? 16.359 -17.172 2.666 1 97.69 61 LEU B CA 1
ATOM 2413 C C . LEU B 1 61 ? 17.297 -16.984 3.861 1 97.69 61 LEU B C 1
ATOM 2415 O O . LEU B 1 61 ? 18.141 -16.094 3.867 1 97.69 61 LEU B O 1
ATOM 2419 N N . SER B 1 62 ? 17.125 -17.766 4.828 1 96.94 62 SER B N 1
ATOM 2420 C CA . SER B 1 62 ? 18.078 -17.766 5.93 1 96.94 62 SER B CA 1
ATOM 2421 C C . SER B 1 62 ? 19.016 -18.969 5.844 1 96.94 62 SER B C 1
ATOM 2423 O O . SER B 1 62 ? 19.875 -19.156 6.699 1 96.94 62 SER B O 1
ATOM 2425 N N . GLY B 1 63 ? 18.781 -19.797 4.883 1 96.25 63 GLY B N 1
ATOM 2426 C CA . GLY B 1 63 ? 19.625 -20.969 4.68 1 96.25 63 GLY B CA 1
ATOM 2427 C C . GLY B 1 63 ? 19.203 -22.156 5.527 1 96.25 63 GLY B C 1
ATOM 2428 O O . GLY B 1 63 ? 19.922 -23.156 5.602 1 96.25 63 GLY B O 1
ATOM 2429 N N . GLU B 1 64 ? 18.031 -22.109 6.062 1 96.81 64 GLU B N 1
ATOM 2430 C CA . GLU B 1 64 ? 17.594 -23.125 6.996 1 96.81 64 GLU B CA 1
ATOM 2431 C C . GLU B 1 64 ? 16.781 -24.203 6.285 1 96.81 64 GLU B C 1
ATOM 2433 O O . GLU B 1 64 ? 16.516 -25.266 6.852 1 96.81 64 GLU B O 1
ATOM 2438 N N . ALA B 1 65 ? 16.359 -23.984 5.105 1 97.5 65 ALA B N 1
ATOM 2439 C CA . ALA B 1 65 ? 15.586 -24.953 4.336 1 97.5 65 ALA B CA 1
ATOM 2440 C C . ALA B 1 65 ? 15.883 -24.828 2.844 1 97.5 65 ALA B C 1
ATOM 2442 O O . ALA B 1 65 ? 16.188 -23.734 2.352 1 97.5 65 ALA B O 1
ATOM 2443 N N . ASP B 1 66 ? 15.773 -25.938 2.178 1 97.5 66 ASP B N 1
ATOM 2444 C CA . ASP B 1 66 ? 15.789 -25.922 0.718 1 97.5 66 ASP B CA 1
ATOM 2445 C C . ASP B 1 66 ? 14.477 -25.391 0.157 1 97.5 66 ASP B C 1
ATOM 2447 O O . ASP B 1 66 ? 13.406 -25.656 0.712 1 97.5 66 ASP B O 1
ATOM 2451 N N . ILE B 1 67 ? 14.602 -24.734 -0.985 1 98.12 67 ILE B N 1
ATOM 2452 C CA . ILE B 1 67 ? 13.406 -24.156 -1.585 1 98.12 67 ILE B CA 1
ATOM 2453 C C . ILE B 1 67 ? 12.398 -25.25 -1.91 1 98.12 67 ILE B C 1
ATOM 2455 O O . ILE B 1 67 ? 11.188 -25.047 -1.794 1 98.12 67 ILE B O 1
ATOM 2459 N N . ARG B 1 68 ? 12.82 -26.406 -2.299 1 97.75 68 ARG B N 1
ATOM 2460 C CA . ARG B 1 68 ? 11.93 -27.484 -2.686 1 97.75 68 ARG B CA 1
ATOM 2461 C C . ARG B 1 68 ? 11.102 -27.969 -1.496 1 97.75 68 ARG B C 1
ATOM 2463 O O . ARG B 1 68 ? 9.969 -28.438 -1.667 1 97.75 68 ARG B O 1
ATOM 2470 N N . GLU B 1 69 ? 11.625 -27.766 -0.266 1 97.88 69 GLU B N 1
ATOM 2471 C CA . GLU B 1 69 ? 10.914 -28.125 0.956 1 97.88 69 GLU B CA 1
ATOM 2472 C C . GLU B 1 69 ? 9.828 -27.094 1.286 1 97.88 69 GLU B C 1
ATOM 2474 O O . GLU B 1 69 ? 8.945 -27.359 2.105 1 97.88 69 GLU B O 1
ATOM 2479 N N . ALA B 1 70 ? 9.922 -25.969 0.646 1 98.19 70 ALA B N 1
ATOM 2480 C CA . ALA B 1 70 ? 9 -24.891 0.966 1 98.19 70 ALA B CA 1
ATOM 2481 C C . ALA B 1 70 ? 7.961 -24.703 -0.136 1 98.19 70 ALA B C 1
ATOM 2483 O O . ALA B 1 70 ? 7.199 -23.734 -0.125 1 98.19 70 ALA B O 1
ATOM 2484 N N . ILE B 1 71 ? 7.98 -25.594 -1.107 1 98.62 71 ILE B N 1
ATOM 2485 C CA . ILE B 1 71 ? 6.996 -25.547 -2.182 1 98.62 71 ILE B CA 1
ATOM 2486 C C . ILE B 1 71 ? 5.797 -26.422 -1.819 1 98.62 71 ILE B C 1
ATOM 2488 O O . ILE B 1 71 ? 5.945 -27.641 -1.608 1 98.62 71 ILE B O 1
ATOM 2492 N N . TYR B 1 72 ? 4.609 -25.844 -1.767 1 98.69 72 TYR B N 1
ATOM 2493 C CA . TYR B 1 72 ? 3.379 -26.547 -1.435 1 98.69 72 TYR B CA 1
ATOM 2494 C C . TYR B 1 72 ? 2.402 -26.531 -2.605 1 98.69 72 TYR B C 1
ATOM 2496 O O . TYR B 1 72 ? 2.176 -25.469 -3.211 1 98.69 72 TYR B O 1
ATOM 2504 N N . LYS B 1 73 ? 1.84 -27.656 -2.869 1 98.44 73 LYS B N 1
ATOM 2505 C CA . LYS B 1 73 ? 0.866 -27.734 -3.953 1 98.44 73 LYS B CA 1
ATOM 2506 C C . LYS B 1 73 ? -0.543 -27.438 -3.451 1 98.44 73 LYS B C 1
ATOM 2508 O O . LYS B 1 73 ? -0.992 -28.016 -2.461 1 98.44 73 LYS B O 1
ATOM 2513 N N . HIS B 1 74 ? -1.209 -26.547 -4.082 1 98.5 74 HIS B N 1
ATOM 2514 C CA . HIS B 1 74 ? -2.584 -26.188 -3.752 1 98.5 74 HIS B CA 1
ATOM 2515 C C . HIS B 1 74 ? -3.576 -26.969 -4.605 1 98.5 74 HIS B C 1
ATOM 2517 O O . HIS B 1 74 ? -3.227 -27.453 -5.688 1 98.5 74 HIS B O 1
ATOM 2523 N N . LYS B 1 75 ? -4.797 -27.078 -4.168 1 98.06 75 LYS B N 1
ATOM 2524 C CA . LYS B 1 75 ? -5.828 -27.859 -4.852 1 98.06 75 LYS B CA 1
ATOM 2525 C C . LYS B 1 75 ? -6.117 -27.297 -6.238 1 98.06 75 LYS B C 1
ATOM 2527 O O . LYS B 1 75 ? -6.586 -28.016 -7.125 1 98.06 75 LYS B O 1
ATOM 2532 N N . THR B 1 76 ? -5.852 -26.062 -6.477 1 98.12 76 THR B N 1
ATOM 2533 C CA . THR B 1 76 ? -6.09 -25.422 -7.77 1 98.12 76 THR B CA 1
ATOM 2534 C C . THR B 1 76 ? -5.035 -25.844 -8.789 1 98.12 76 THR B C 1
ATOM 2536 O O . THR B 1 76 ? -5.16 -25.562 -9.977 1 98.12 76 THR B O 1
ATOM 2539 N N . GLY B 1 77 ? -3.994 -26.406 -8.344 1 98.38 77 GLY B N 1
ATOM 2540 C CA . GLY B 1 77 ? -2.885 -26.781 -9.211 1 98.38 77 GLY B CA 1
ATOM 2541 C C . GLY B 1 77 ? -1.696 -25.844 -9.094 1 98.38 77 GLY B C 1
ATOM 2542 O O . GLY B 1 77 ? -0.625 -26.125 -9.641 1 98.38 77 GLY B O 1
ATOM 2543 N N . VAL B 1 78 ? -1.851 -24.812 -8.367 1 98.81 78 VAL B N 1
ATOM 2544 C CA . VAL B 1 78 ? -0.779 -23.844 -8.18 1 98.81 78 VAL B CA 1
ATOM 2545 C C . VAL B 1 78 ? 0.197 -24.344 -7.117 1 98.81 78 VAL B C 1
ATOM 2547 O O . VAL B 1 78 ? -0.214 -24.953 -6.125 1 98.81 78 VAL B O 1
ATOM 2550 N N . TY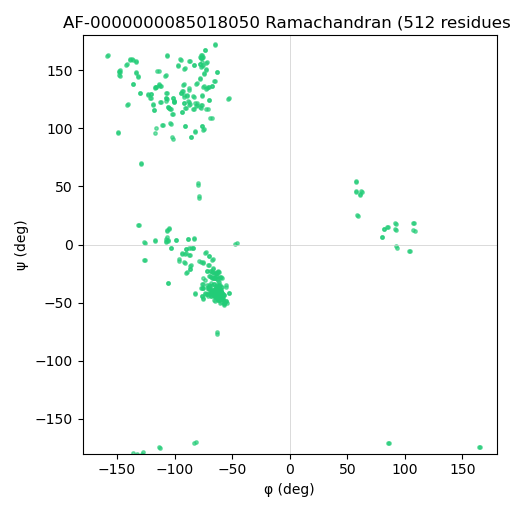R B 1 79 ? 1.457 -24.172 -7.387 1 98.81 79 TYR B N 1
ATOM 2551 C CA . TYR B 1 79 ? 2.484 -24.359 -6.367 1 98.81 79 TYR B CA 1
ATOM 2552 C C . TYR B 1 79 ? 2.797 -23.047 -5.652 1 98.81 79 TYR B C 1
ATOM 2554 O O . TYR B 1 79 ? 2.859 -21.984 -6.285 1 98.81 79 TYR B O 1
ATOM 2562 N N . VAL B 1 80 ? 2.945 -23.156 -4.285 1 98.75 80 VAL B N 1
ATOM 2563 C CA . VAL B 1 80 ? 3.043 -21.938 -3.496 1 98.75 80 VAL B CA 1
ATOM 2564 C C . VAL B 1 80 ? 4.242 -22.016 -2.557 1 98.75 80 VAL B C 1
ATOM 2566 O O . VAL B 1 80 ? 4.441 -23.031 -1.884 1 98.75 80 VAL B O 1
ATOM 2569 N N . VAL B 1 81 ? 5.051 -21 -2.559 1 98.62 81 VAL B N 1
ATOM 2570 C CA . VAL B 1 81 ? 6.016 -20.781 -1.488 1 98.62 81 VAL B CA 1
ATOM 2571 C C . VAL B 1 81 ? 5.52 -19.672 -0.567 1 98.62 81 VAL B C 1
ATOM 2573 O O . VAL B 1 81 ? 5.594 -18.484 -0.914 1 98.62 81 VAL B O 1
ATOM 2576 N N . PRO B 1 82 ? 5.016 -20.031 0.587 1 98.12 82 PRO B N 1
ATOM 2577 C CA . PRO B 1 82 ? 4.52 -19.016 1.519 1 98.12 82 PRO B CA 1
ATOM 2578 C C . PRO B 1 82 ? 5.648 -18.281 2.242 1 98.12 82 PRO B C 1
ATOM 2580 O O . PRO B 1 82 ? 6.805 -18.703 2.168 1 98.12 82 PRO B O 1
ATOM 2583 N N . THR B 1 83 ? 5.359 -17.156 2.762 1 96.25 83 THR B N 1
ATOM 2584 C CA . THR B 1 83 ? 6.23 -16.422 3.68 1 96.25 83 THR B CA 1
ATOM 2585 C C . THR B 1 83 ? 5.574 -16.297 5.051 1 96.25 83 THR B C 1
ATOM 2587 O O . THR B 1 83 ? 4.379 -16.016 5.152 1 96.25 83 THR B O 1
ATOM 2590 N N . SER B 1 84 ? 6.398 -16.547 6.004 1 85.12 84 SER B N 1
ATOM 2591 C CA . SER B 1 84 ? 5.898 -16.5 7.371 1 85.12 84 SER B CA 1
ATOM 2592 C C . SER B 1 84 ? 5.672 -15.062 7.824 1 85.12 84 SER B C 1
ATOM 2594 O O . SER B 1 84 ? 6.066 -14.117 7.133 1 85.12 84 SER B O 1
ATOM 2596 N N . LEU B 1 85 ? 4.957 -14.977 8.984 1 78 85 LEU B N 1
ATOM 2597 C CA . LEU B 1 85 ? 4.672 -13.656 9.539 1 78 85 LEU B CA 1
ATOM 2598 C C . LEU B 1 85 ? 5.523 -13.398 10.781 1 78 85 LEU B C 1
ATOM 2600 O O . LEU B 1 85 ? 5.281 -12.438 11.516 1 78 85 LEU B O 1
ATOM 2604 N N . SER B 1 86 ? 6.414 -14.227 10.883 1 80.81 86 SER B N 1
ATOM 2605 C CA . SER B 1 86 ? 7.258 -14.078 12.07 1 80.81 86 SER B CA 1
ATOM 2606 C C . SER B 1 86 ? 8.25 -12.93 11.906 1 80.81 86 SER B C 1
ATOM 2608 O O . SER B 1 86 ? 8.93 -12.836 10.883 1 80.81 86 SER B O 1
ATOM 2610 N N . LEU B 1 87 ? 8.258 -12.07 12.883 1 81.5 87 LEU B N 1
ATOM 2611 C CA . LEU B 1 87 ? 9.234 -10.977 12.883 1 81.5 87 LEU B CA 1
ATOM 2612 C C . LEU B 1 87 ? 10.656 -11.523 12.914 1 81.5 87 LEU B C 1
ATOM 2614 O O . LEU B 1 87 ? 11.547 -10.977 12.266 1 81.5 87 LEU B O 1
ATOM 2618 N N . GLU B 1 88 ? 10.852 -12.57 13.68 1 85.19 88 GLU B N 1
ATOM 2619 C CA . GLU B 1 88 ? 12.164 -13.203 13.773 1 85.19 88 GLU B CA 1
ATOM 2620 C C . GLU B 1 88 ? 12.617 -13.742 12.414 1 85.19 88 GLU B C 1
ATOM 2622 O O . GLU B 1 88 ? 13.781 -13.594 12.039 1 85.19 88 GLU B O 1
ATOM 2627 N N . GLY B 1 89 ? 11.742 -14.414 11.75 1 88.69 89 GLY B N 1
ATOM 2628 C CA . GLY B 1 89 ? 12.055 -14.906 10.414 1 88.69 89 GLY B CA 1
ATOM 2629 C C . GLY B 1 89 ? 12.414 -13.805 9.438 1 88.69 89 GLY B C 1
ATOM 2630 O O . GLY B 1 89 ? 13.344 -13.961 8.641 1 88.69 89 GLY B O 1
ATOM 2631 N N . TYR B 1 90 ? 11.75 -12.711 9.594 1 87.19 90 TYR B N 1
ATOM 2632 C CA . TYR B 1 90 ? 12.008 -11.555 8.742 1 87.19 90 TYR B CA 1
ATOM 2633 C C . TYR B 1 90 ? 13.414 -11.023 8.977 1 87.19 90 TYR B C 1
ATOM 2635 O O . TYR B 1 90 ? 14.141 -10.719 8.016 1 87.19 90 TYR B O 1
ATOM 2643 N N . LYS B 1 91 ? 13.805 -10.93 10.133 1 87.12 91 LYS B N 1
ATOM 2644 C CA . LYS B 1 91 ? 15.109 -10.375 10.5 1 87.12 91 LYS B CA 1
ATOM 2645 C C . LYS B 1 91 ? 16.234 -11.273 10 1 87.12 91 LYS B C 1
ATOM 2647 O O . LYS B 1 91 ? 17.312 -10.789 9.664 1 87.12 91 LYS B O 1
ATOM 2652 N N . LYS B 1 92 ? 15.977 -12.555 9.883 1 92.19 92 LYS B N 1
ATOM 2653 C CA . LYS B 1 92 ? 17.016 -13.523 9.523 1 92.19 92 LYS B CA 1
ATOM 2654 C C . LYS B 1 92 ? 17.109 -13.695 8.008 1 92.19 92 LYS B C 1
ATOM 2656 O O . LYS B 1 92 ? 18.141 -14.125 7.488 1 92.19 92 LYS B O 1
ATOM 2661 N N . ALA B 1 93 ? 16.031 -13.398 7.336 1 94.44 93 ALA B N 1
ATOM 2662 C CA . ALA B 1 93 ? 15.969 -13.648 5.898 1 94.44 93 ALA B CA 1
ATOM 2663 C C . ALA B 1 93 ? 16.859 -12.688 5.129 1 94.44 93 ALA B C 1
ATOM 2665 O O . ALA B 1 93 ? 16.922 -11.492 5.438 1 94.44 93 ALA B O 1
ATOM 2666 N N . GLU B 1 94 ? 17.594 -13.211 4.184 1 95.75 94 GLU B N 1
ATOM 2667 C CA . GLU B 1 94 ? 18.438 -12.422 3.295 1 95.75 94 GLU B CA 1
ATOM 2668 C C . GLU B 1 94 ? 17.891 -12.414 1.871 1 95.75 94 GLU B C 1
ATOM 2670 O O . GLU B 1 94 ? 18.172 -13.32 1.086 1 95.75 94 GLU B O 1
ATOM 2675 N N . ILE B 1 95 ? 17.25 -11.305 1.484 1 95.19 95 ILE B N 1
ATOM 2676 C CA . ILE B 1 95 ? 16.562 -11.203 0.207 1 95.19 95 ILE B CA 1
ATOM 2677 C C . ILE B 1 95 ? 17.547 -11.375 -0.939 1 95.19 95 ILE B C 1
ATOM 2679 O O . ILE B 1 95 ? 17.172 -11.812 -2.029 1 95.19 95 ILE B O 1
ATOM 2683 N N . GLU B 1 96 ? 18.828 -11.109 -0.716 1 96 96 GLU B N 1
ATOM 2684 C CA . GLU B 1 96 ? 19.859 -11.188 -1.741 1 96 96 GLU B CA 1
ATOM 2685 C C . GLU B 1 96 ? 20.078 -12.633 -2.203 1 96 96 GLU B C 1
ATOM 2687 O O . GLU B 1 96 ? 20.672 -12.867 -3.25 1 96 96 GLU B O 1
ATOM 2692 N N . LEU B 1 97 ? 19.562 -13.609 -1.527 1 96.88 97 LEU B N 1
ATOM 2693 C CA . LEU B 1 97 ? 19.719 -15.016 -1.873 1 96.88 97 LEU B CA 1
ATOM 2694 C C . LEU B 1 97 ? 18.625 -15.453 -2.852 1 96.88 97 LEU B C 1
ATOM 2696 O O . LEU B 1 97 ? 18.719 -16.531 -3.447 1 96.88 97 LEU B O 1
ATOM 2700 N N . LEU B 1 98 ? 17.641 -14.648 -3.104 1 97.38 98 LEU B N 1
ATOM 2701 C CA . LEU B 1 98 ? 16.469 -15.031 -3.877 1 97.38 98 LEU B CA 1
ATOM 2702 C C . LEU B 1 98 ? 16.859 -15.445 -5.293 1 97.38 98 LEU B C 1
ATOM 2704 O O . LEU B 1 98 ? 16.406 -16.484 -5.785 1 97.38 98 LEU B O 1
ATOM 2708 N N . PRO B 1 99 ? 17.75 -14.656 -5.992 1 97 99 PRO B N 1
ATOM 2709 C CA . PRO B 1 99 ? 18.109 -15.055 -7.355 1 97 99 PRO B CA 1
ATOM 2710 C C . PRO B 1 99 ? 18.688 -16.453 -7.422 1 97 99 PRO B C 1
ATOM 2712 O O . PRO B 1 99 ? 18.312 -17.25 -8.289 1 97 99 PRO B O 1
ATOM 2715 N N . GLU B 1 100 ? 19.531 -16.75 -6.523 1 96.5 100 GLU B N 1
ATOM 2716 C CA . GLU B 1 100 ? 20.156 -18.078 -6.484 1 96.5 100 GLU B CA 1
ATOM 2717 C C . GLU B 1 100 ? 19.141 -19.172 -6.188 1 96.5 100 GLU B C 1
ATOM 2719 O O . GLU B 1 100 ? 19.188 -20.234 -6.785 1 96.5 100 GLU B O 1
ATOM 2724 N N . VAL B 1 101 ? 18.297 -18.875 -5.273 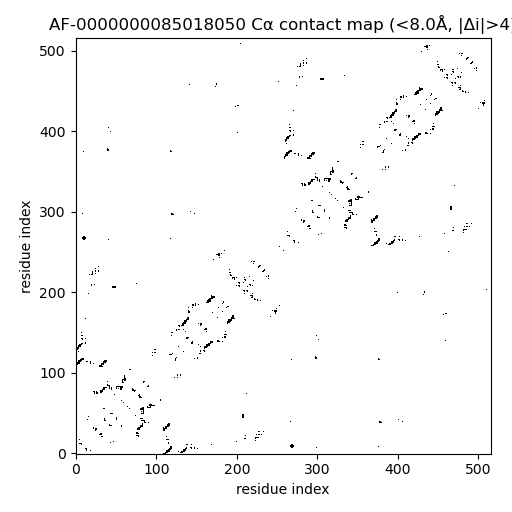1 96.5 101 VAL B N 1
ATOM 2725 C CA . VAL B 1 101 ? 17.25 -19.812 -4.867 1 96.5 101 VAL B CA 1
ATOM 2726 C C . VAL B 1 101 ? 16.344 -20.125 -6.051 1 96.5 101 VAL B C 1
ATOM 2728 O O . VAL B 1 101 ? 15.992 -21.281 -6.285 1 96.5 101 VAL B O 1
ATOM 2731 N N . LEU B 1 102 ? 16 -19.125 -6.809 1 96.81 102 LEU B N 1
ATOM 2732 C CA . LEU B 1 102 ? 15.078 -19.297 -7.918 1 96.81 102 LEU B CA 1
ATOM 2733 C C . LEU B 1 102 ? 15.75 -20.016 -9.086 1 96.81 102 LEU B C 1
ATOM 2735 O O . LEU B 1 102 ? 15.086 -20.688 -9.867 1 96.81 102 LEU B O 1
ATOM 2739 N N . GLU B 1 103 ? 17 -19.828 -9.219 1 95.12 103 GLU B N 1
ATOM 2740 C CA . GLU B 1 103 ? 17.75 -20.547 -10.25 1 95.12 103 GLU B CA 1
ATOM 2741 C C . GLU B 1 103 ? 17.641 -22.062 -10.055 1 95.12 103 GLU B C 1
ATOM 2743 O O . GLU B 1 103 ? 17.672 -22.812 -11.023 1 95.12 103 GLU B O 1
ATOM 2748 N N . GLU B 1 104 ? 17.469 -22.453 -8.852 1 94.94 104 GLU B N 1
ATOM 2749 C CA . GLU B 1 104 ? 17.422 -23.859 -8.516 1 94.94 104 GLU B CA 1
ATOM 2750 C C . GLU B 1 104 ? 16.141 -24.5 -9.047 1 94.94 104 GLU B C 1
ATOM 2752 O O . GLU B 1 104 ? 16.109 -25.703 -9.336 1 94.94 104 GLU B O 1
ATOM 2757 N N . VAL B 1 105 ? 15.094 -23.719 -9.195 1 95.75 105 VAL B N 1
ATOM 2758 C CA . VAL B 1 105 ? 13.82 -24.359 -9.516 1 95.75 105 VAL B CA 1
ATOM 2759 C C . VAL B 1 105 ? 13.234 -23.719 -10.773 1 95.75 105 VAL B C 1
ATOM 2761 O O . VAL B 1 105 ? 12.148 -24.094 -11.219 1 95.75 105 VAL B O 1
ATOM 2764 N N . GLY B 1 106 ? 13.914 -22.812 -11.344 1 94.06 106 GLY B N 1
ATOM 2765 C CA . GLY B 1 106 ? 13.406 -22.016 -12.445 1 94.06 106 GLY B CA 1
ATOM 2766 C C . GLY B 1 106 ? 12.914 -22.859 -13.609 1 94.06 106 GLY B C 1
ATOM 2767 O O . GLY B 1 106 ? 11.844 -22.609 -14.164 1 94.06 106 GLY B O 1
ATOM 2768 N N . ASP B 1 107 ? 13.555 -23.969 -13.906 1 94.62 107 ASP B N 1
ATOM 2769 C CA . ASP B 1 107 ? 13.258 -24.781 -15.086 1 94.62 107 ASP B CA 1
ATOM 2770 C C . ASP B 1 107 ? 12.133 -25.766 -14.797 1 94.62 107 ASP B C 1
ATOM 2772 O O . ASP B 1 107 ? 11.633 -26.422 -15.711 1 94.62 107 ASP B O 1
ATOM 2776 N N . GLU B 1 108 ? 11.695 -25.781 -13.625 1 97.56 108 GLU B N 1
ATOM 2777 C CA . GLU B 1 108 ? 10.68 -26.766 -13.242 1 97.56 108 GLU B CA 1
ATOM 2778 C C . GLU B 1 108 ? 9.273 -26.203 -13.461 1 97.56 108 GLU B C 1
ATOM 2780 O O . GLU B 1 108 ? 8.297 -26.953 -13.398 1 97.56 108 GLU B O 1
ATOM 2785 N N . PHE B 1 109 ? 9.172 -24.953 -13.781 1 98.56 109 PHE B N 1
ATOM 2786 C CA . PHE B 1 109 ? 7.879 -24.312 -13.906 1 98.56 109 PHE B CA 1
ATOM 2787 C C . PHE B 1 109 ? 7.793 -23.516 -15.211 1 98.56 109 PHE B C 1
ATOM 2789 O O . PHE B 1 109 ? 8.789 -22.953 -15.664 1 98.56 109 PHE B O 1
ATOM 2796 N N . ASP B 1 110 ? 6.57 -23.531 -15.758 1 98.56 110 ASP B N 1
ATOM 2797 C CA . ASP B 1 110 ? 6.344 -22.641 -16.906 1 98.56 110 ASP B CA 1
ATOM 2798 C C . ASP B 1 110 ? 6.402 -21.172 -16.484 1 98.56 110 ASP B C 1
ATOM 2800 O O . ASP B 1 110 ? 6.961 -20.344 -17.188 1 98.56 110 ASP B O 1
ATOM 2804 N N . TYR B 1 111 ? 5.848 -20.922 -15.336 1 98.75 111 TYR B N 1
ATOM 2805 C CA . TYR B 1 111 ? 5.82 -19.578 -14.797 1 98.75 111 TYR B CA 1
ATOM 2806 C C . TYR B 1 111 ? 6.16 -19.562 -13.312 1 98.75 111 TYR B C 1
ATOM 2808 O O . TYR B 1 111 ? 5.723 -20.453 -12.562 1 98.75 111 TYR B O 1
ATOM 2816 N N . ILE B 1 112 ? 6.938 -18.625 -12.922 1 98.88 112 ILE B N 1
ATOM 2817 C CA . ILE B 1 112 ? 7.141 -18.25 -11.523 1 98.88 112 ILE B CA 1
ATOM 2818 C C . ILE B 1 112 ? 6.688 -16.812 -11.305 1 98.88 112 ILE B C 1
ATOM 2820 O O . ILE B 1 112 ? 7.215 -15.891 -11.922 1 98.88 112 ILE B O 1
ATOM 2824 N N . LEU B 1 113 ? 5.645 -16.641 -10.477 1 98.88 113 LEU B N 1
ATOM 2825 C CA . LEU B 1 113 ? 5.121 -15.312 -10.141 1 98.88 113 LEU B CA 1
ATOM 2826 C C . LEU B 1 113 ? 5.605 -14.875 -8.766 1 98.88 113 LEU B C 1
ATOM 2828 O O . LEU B 1 113 ? 5.438 -15.594 -7.781 1 98.88 113 LEU B O 1
ATOM 2832 N N . ILE B 1 114 ? 6.207 -13.711 -8.688 1 98.75 114 ILE B N 1
ATOM 2833 C CA . ILE B 1 114 ? 6.668 -13.156 -7.422 1 98.75 114 ILE B CA 1
ATOM 2834 C C . ILE B 1 114 ? 5.742 -12.016 -6.992 1 98.75 114 ILE B C 1
ATOM 2836 O O . ILE B 1 114 ? 5.609 -11.016 -7.699 1 98.75 114 ILE B O 1
ATOM 2840 N N . ASP B 1 115 ? 5.105 -12.18 -5.852 1 98.06 115 ASP B N 1
ATOM 2841 C CA . ASP B 1 115 ? 4.316 -11.109 -5.246 1 98.06 115 ASP B CA 1
ATOM 2842 C C . ASP B 1 115 ? 5.203 -10.148 -4.465 1 98.06 115 ASP B C 1
ATOM 2844 O O . ASP B 1 115 ? 5.469 -10.359 -3.279 1 98.06 115 ASP B O 1
ATOM 2848 N N . ALA B 1 116 ? 5.562 -9.086 -5.062 1 96.81 116 ALA B N 1
ATOM 2849 C CA . ALA B 1 116 ? 6.559 -8.18 -4.5 1 96.81 116 ALA B CA 1
ATOM 2850 C C . ALA B 1 116 ? 5.926 -7.219 -3.5 1 96.81 116 ALA B C 1
ATOM 2852 O O . ALA B 1 116 ? 4.715 -6.988 -3.531 1 96.81 116 ALA B O 1
ATOM 2853 N N . PRO B 1 117 ? 6.715 -6.719 -2.553 1 93.56 117 PRO B N 1
ATOM 2854 C CA . PRO B 1 117 ? 6.184 -5.676 -1.673 1 93.56 117 PRO B CA 1
ATOM 2855 C C . PRO B 1 117 ? 5.867 -4.383 -2.42 1 93.56 117 PRO B C 1
ATOM 2857 O O . PRO B 1 117 ? 6.141 -4.273 -3.617 1 93.56 117 PRO B O 1
ATOM 2860 N N . ALA B 1 118 ? 5.258 -3.49 -1.756 1 90.56 118 ALA B N 1
ATOM 2861 C CA . ALA B 1 118 ? 4.965 -2.197 -2.367 1 90.56 118 ALA B CA 1
ATOM 2862 C C . ALA B 1 118 ? 6.137 -1.233 -2.203 1 90.56 118 ALA B C 1
ATOM 2864 O O . ALA B 1 118 ? 7.004 -1.438 -1.351 1 90.56 118 ALA B O 1
ATOM 2865 N N . GLY B 1 119 ? 6.18 -0.206 -3.09 1 88.44 119 GLY B N 1
ATOM 2866 C CA . GLY B 1 119 ? 7.18 0.843 -2.996 1 88.44 119 GLY B CA 1
ATOM 2867 C C . GLY B 1 119 ? 8.484 0.491 -3.693 1 88.44 119 GLY B C 1
ATOM 2868 O O . GLY B 1 119 ? 8.516 -0.411 -4.535 1 88.44 119 GLY B O 1
ATOM 2869 N N . LEU B 1 120 ? 9.438 1.388 -3.422 1 86.75 120 LEU B N 1
ATOM 2870 C CA . LEU B 1 120 ? 10.789 1.191 -3.936 1 86.75 120 LEU B CA 1
ATOM 2871 C C . LEU B 1 120 ? 11.789 1.028 -2.795 1 86.75 120 LEU B C 1
ATOM 2873 O O . LEU B 1 120 ? 11.953 1.935 -1.975 1 86.75 120 LEU B O 1
ATOM 2877 N N . ASN B 1 121 ? 12.086 -0.137 -2.461 1 85.12 121 ASN B N 1
ATOM 2878 C CA . ASN B 1 121 ? 13.055 -0.478 -1.427 1 85.12 121 ASN B CA 1
ATOM 2879 C C . ASN B 1 121 ? 14.023 -1.56 -1.901 1 85.12 121 ASN B C 1
ATOM 2881 O O . ASN B 1 121 ? 13.977 -1.977 -3.061 1 85.12 121 ASN B O 1
ATOM 2885 N N . ARG B 1 122 ? 14.875 -1.904 -1.071 1 85.38 122 ARG B N 1
ATOM 2886 C CA . ARG B 1 122 ? 15.898 -2.885 -1.418 1 85.38 122 ARG B CA 1
ATOM 2887 C C . ARG B 1 122 ? 15.273 -4.207 -1.842 1 85.38 122 ARG B C 1
ATOM 2889 O O . ARG B 1 122 ? 15.719 -4.832 -2.809 1 85.38 122 ARG B O 1
ATOM 2896 N N . GLU B 1 123 ? 14.273 -4.629 -1.155 1 91.62 123 GLU B N 1
ATOM 2897 C CA . GLU B 1 123 ? 13.602 -5.879 -1.488 1 91.62 123 GLU B CA 1
ATOM 2898 C C . GLU B 1 123 ? 13.008 -5.832 -2.893 1 91.62 123 GLU B C 1
ATOM 2900 O O . GLU B 1 123 ? 13.188 -6.762 -3.682 1 91.62 123 GLU B O 1
ATOM 2905 N N . MET B 1 124 ? 12.367 -4.746 -3.152 1 93.31 124 MET B N 1
ATOM 2906 C CA . MET B 1 124 ? 11.773 -4.582 -4.477 1 93.31 124 MET B CA 1
ATOM 2907 C C . MET B 1 124 ? 12.844 -4.633 -5.562 1 93.31 124 MET B C 1
ATOM 2909 O O . MET B 1 124 ? 12.656 -5.285 -6.59 1 93.31 124 MET B O 1
ATOM 2913 N N . THR B 1 125 ? 13.953 -3.996 -5.312 1 93.31 125 THR B N 1
ATOM 2914 C CA . THR B 1 125 ? 15.023 -3.965 -6.297 1 93.31 125 THR B CA 1
ATOM 2915 C C . THR B 1 125 ? 15.5 -5.379 -6.625 1 93.31 125 THR B C 1
ATOM 2917 O O . THR B 1 125 ? 15.734 -5.707 -7.789 1 93.31 125 THR B O 1
ATOM 2920 N N . VAL B 1 126 ? 15.602 -6.215 -5.66 1 96.38 126 VAL B N 1
ATOM 2921 C CA . VAL B 1 126 ? 16.047 -7.59 -5.852 1 96.38 126 VAL B CA 1
ATOM 2922 C C . VAL B 1 126 ? 15 -8.367 -6.652 1 96.38 126 VAL B C 1
ATOM 2924 O O . VAL B 1 126 ? 15.344 -9.117 -7.566 1 96.38 126 VAL B O 1
ATOM 2927 N N . HIS B 1 127 ? 13.719 -8.148 -6.312 1 97.69 127 HIS B N 1
ATOM 2928 C CA . HIS B 1 127 ? 12.656 -8.828 -7.047 1 97.69 127 HIS B CA 1
ATOM 2929 C C . HIS B 1 127 ? 12.664 -8.422 -8.516 1 97.69 127 HIS B C 1
ATOM 2931 O O . HIS B 1 127 ? 12.508 -9.273 -9.398 1 97.69 127 HIS B O 1
ATOM 2937 N N . LEU B 1 128 ? 12.867 -7.129 -8.742 1 97.44 128 LEU B N 1
ATOM 2938 C CA . LEU B 1 128 ? 12.898 -6.637 -10.117 1 97.44 128 LEU B CA 1
ATOM 2939 C C . LEU B 1 128 ? 14.086 -7.227 -10.875 1 97.44 128 LEU B C 1
ATOM 2941 O O . LEU B 1 128 ? 13.93 -7.691 -12.008 1 97.44 128 LEU B O 1
ATOM 2945 N N . ALA B 1 129 ? 15.188 -7.305 -10.242 1 96.56 129 ALA B N 1
ATOM 2946 C CA . ALA B 1 129 ? 16.406 -7.77 -10.891 1 96.56 129 ALA B CA 1
ATOM 2947 C C . ALA B 1 129 ? 16.344 -9.273 -11.156 1 96.56 129 ALA B C 1
ATOM 2949 O O . ALA B 1 129 ? 17.047 -9.781 -12.031 1 96.56 129 ALA B O 1
ATOM 2950 N N . THR B 1 130 ? 15.539 -9.969 -10.422 1 97.12 130 THR B N 1
ATOM 2951 C CA . THR B 1 130 ? 15.445 -11.422 -10.508 1 97.12 130 THR B CA 1
ATOM 2952 C C . THR B 1 130 ? 14.461 -11.828 -11.602 1 97.12 130 THR B C 1
ATOM 2954 O O . THR B 1 130 ? 14.547 -12.945 -12.133 1 97.12 130 THR B O 1
ATOM 2957 N N . ALA B 1 131 ? 13.617 -10.961 -12.023 1 97.94 131 ALA B N 1
ATOM 2958 C CA . ALA B 1 131 ? 12.5 -11.305 -12.906 1 97.94 131 ALA B CA 1
ATOM 2959 C C . ALA B 1 131 ? 12.891 -11.156 -14.367 1 97.94 131 ALA B C 1
ATOM 2961 O O . ALA B 1 131 ? 13.758 -10.352 -14.711 1 97.94 131 ALA B O 1
ATOM 2962 N N . ASP B 1 132 ? 12.242 -11.953 -15.211 1 98.06 132 ASP B N 1
ATOM 2963 C CA . ASP B 1 132 ? 12.312 -11.766 -16.656 1 98.06 132 ASP B CA 1
ATOM 2964 C C . ASP B 1 132 ? 11.461 -10.578 -17.094 1 98.06 132 ASP B C 1
ATOM 2966 O O . ASP B 1 132 ? 11.82 -9.875 -18.047 1 98.06 132 ASP B O 1
ATOM 2970 N N . LYS B 1 133 ? 10.352 -10.414 -16.469 1 98.62 133 LYS B N 1
ATOM 2971 C CA . LYS B 1 133 ? 9.391 -9.375 -16.828 1 98.62 133 LYS B CA 1
ATOM 2972 C C . LYS B 1 133 ? 8.75 -8.773 -15.578 1 98.62 133 LYS B C 1
ATOM 2974 O O . LYS B 1 133 ? 8.703 -9.414 -14.531 1 98.62 133 LYS B O 1
ATOM 2979 N N . LEU B 1 134 ? 8.32 -7.555 -15.781 1 98.75 134 LEU B N 1
ATOM 2980 C CA . LEU B 1 134 ? 7.543 -6.848 -14.766 1 98.75 134 LEU B CA 1
ATOM 2981 C C . LEU B 1 134 ? 6.078 -6.754 -15.172 1 98.75 134 LEU B C 1
ATOM 2983 O O . LEU B 1 134 ? 5.766 -6.367 -16.297 1 98.75 134 LEU B O 1
ATOM 2987 N N . LEU B 1 135 ? 5.172 -7.203 -14.359 1 98.88 135 LEU B N 1
ATOM 2988 C CA . LEU B 1 135 ? 3.748 -6.906 -14.469 1 98.88 135 LEU B CA 1
ATOM 2989 C C . LEU B 1 135 ? 3.322 -5.875 -13.438 1 98.88 135 LEU B C 1
ATOM 2991 O O . LEU B 1 135 ? 3.389 -6.133 -12.227 1 98.88 135 LEU B O 1
ATOM 2995 N N . LEU B 1 136 ? 2.877 -4.746 -13.891 1 98.62 136 LEU B N 1
ATOM 2996 C CA . LEU B 1 136 ? 2.51 -3.645 -13.008 1 98.62 136 LEU B CA 1
ATOM 2997 C C . LEU B 1 136 ? 1.018 -3.674 -12.695 1 98.62 136 LEU B C 1
ATOM 2999 O O . LEU B 1 136 ? 0.192 -3.84 -13.594 1 98.62 136 LEU B O 1
ATOM 3003 N N . VAL B 1 137 ? 0.698 -3.58 -11.445 1 98.44 137 VAL B N 1
ATOM 3004 C CA . VAL B 1 137 ? -0.695 -3.465 -11.023 1 98.44 137 VAL B CA 1
ATOM 3005 C C . VAL B 1 137 ? -0.969 -2.045 -10.531 1 98.44 137 VAL B C 1
ATOM 3007 O O . VAL B 1 137 ? -0.246 -1.527 -9.68 1 98.4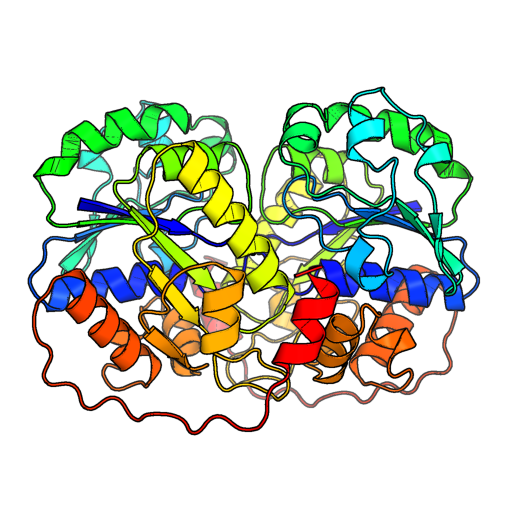4 137 VAL B O 1
ATOM 3010 N N . VAL B 1 138 ? -1.998 -1.374 -11.086 1 96.88 138 VAL B N 1
ATOM 3011 C CA . VAL B 1 138 ? -2.334 -0.007 -10.703 1 96.88 138 VAL B CA 1
ATOM 3012 C C . VAL B 1 138 ? -3.848 0.129 -10.547 1 96.88 138 VAL B C 1
ATOM 3014 O O . VAL B 1 138 ? -4.605 -0.74 -10.984 1 96.88 138 VAL B O 1
ATOM 3017 N N . THR B 1 139 ? -4.273 1.114 -9.828 1 93.44 139 THR B N 1
ATOM 3018 C CA . THR B 1 139 ? -5.656 1.586 -9.828 1 93.44 139 THR B CA 1
ATOM 3019 C C . THR B 1 139 ? -5.773 2.916 -10.57 1 93.44 139 THR B C 1
ATOM 3021 O O . THR B 1 139 ? -4.766 3.572 -10.836 1 93.44 139 THR B O 1
ATOM 3024 N N . PRO B 1 140 ? -6.996 3.289 -10.953 1 91.38 140 PRO B N 1
ATOM 3025 C CA . PRO B 1 140 ? -7.137 4.531 -11.719 1 91.38 140 PRO B CA 1
ATOM 3026 C C . PRO B 1 140 ? -7.086 5.777 -10.844 1 91.38 140 PRO B C 1
ATOM 3028 O O . PRO B 1 140 ? -7.883 6.699 -11.023 1 91.38 140 PRO B O 1
ATOM 3031 N N . GLU B 1 141 ? -6.207 5.77 -9.922 1 86.75 141 GLU B N 1
ATOM 3032 C CA . GLU B 1 141 ? -6 6.895 -9.023 1 86.75 141 GLU B CA 1
ATOM 3033 C C . GLU B 1 141 ? -4.621 7.512 -9.211 1 86.75 141 GLU B C 1
ATOM 3035 O O . GLU B 1 141 ? -3.646 6.801 -9.469 1 86.75 141 GLU B O 1
ATOM 3040 N N . MET B 1 142 ? -4.578 8.742 -8.984 1 83.19 142 MET B N 1
ATOM 3041 C CA . MET B 1 142 ? -3.408 9.539 -9.336 1 83.19 142 MET B CA 1
ATOM 3042 C C . MET B 1 142 ? -2.152 8.984 -8.672 1 83.19 142 MET B C 1
ATOM 3044 O O . MET B 1 142 ? -1.147 8.742 -9.344 1 83.19 142 MET B O 1
ATOM 3048 N N . PHE B 1 143 ? -2.197 8.758 -7.344 1 89.38 143 PHE B N 1
ATOM 3049 C CA . PHE B 1 143 ? -1.003 8.352 -6.613 1 89.38 143 PHE B CA 1
ATOM 3050 C C . PHE B 1 143 ? -0.544 6.969 -7.055 1 89.38 143 PHE B C 1
ATOM 3052 O O . PHE B 1 143 ? 0.656 6.688 -7.094 1 89.38 143 PHE B O 1
ATOM 3059 N N . SER B 1 144 ? -1.511 6.125 -7.398 1 92.25 144 SER B N 1
ATOM 3060 C CA . SER B 1 144 ? -1.187 4.797 -7.914 1 92.25 144 SER B CA 1
ATOM 3061 C C . SER B 1 144 ? -0.416 4.887 -9.227 1 92.25 144 SER B C 1
ATOM 3063 O O . SER B 1 144 ? 0.582 4.188 -9.414 1 92.25 144 SER B O 1
ATOM 3065 N N . ILE B 1 145 ? -0.803 5.816 -10.055 1 91.88 145 ILE B N 1
ATOM 3066 C CA . ILE B 1 145 ? -0.236 5.949 -11.391 1 91.88 145 ILE B CA 1
ATOM 3067 C C . ILE B 1 145 ? 1.151 6.578 -11.305 1 91.88 145 ILE B C 1
ATOM 3069 O O . ILE B 1 145 ? 2.1 6.098 -11.93 1 91.88 145 ILE B O 1
ATOM 3073 N N . VAL B 1 146 ? 1.283 7.574 -10.539 1 88.31 146 VAL B N 1
ATOM 3074 C CA . VAL B 1 146 ? 2.555 8.273 -10.383 1 88.31 146 VAL B CA 1
ATOM 3075 C C . VAL B 1 146 ? 3.598 7.32 -9.797 1 88.31 146 VAL B C 1
ATOM 3077 O O . VAL B 1 146 ? 4.727 7.246 -10.297 1 88.31 146 VAL B O 1
ATOM 3080 N N . ASP B 1 147 ? 3.25 6.637 -8.797 1 93.19 147 ASP B N 1
ATOM 3081 C CA . ASP B 1 147 ? 4.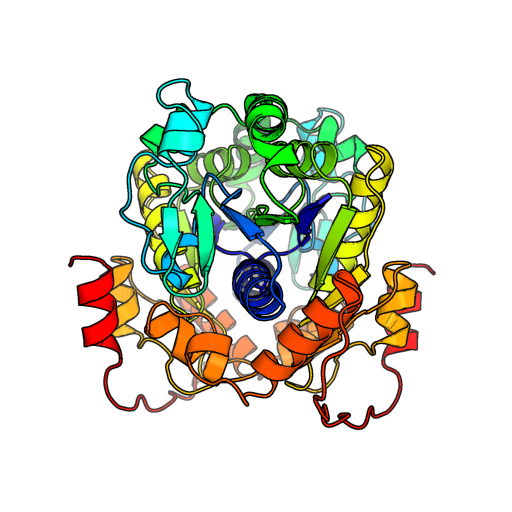164 5.703 -8.148 1 93.19 147 ASP B CA 1
ATOM 3082 C C . ASP B 1 147 ? 4.551 4.57 -9.094 1 93.19 147 ASP B C 1
ATOM 3084 O O . ASP B 1 147 ? 5.691 4.098 -9.07 1 93.19 147 ASP B O 1
ATOM 3088 N N . ALA B 1 148 ? 3.584 4.148 -9.875 1 95.19 148 ALA B N 1
ATOM 3089 C CA . ALA B 1 148 ? 3.838 3.068 -10.828 1 95.19 148 ALA B CA 1
ATOM 3090 C C . ALA B 1 148 ? 4.832 3.502 -11.898 1 95.19 148 ALA B C 1
ATOM 3092 O O . ALA B 1 148 ? 5.672 2.709 -12.336 1 95.19 148 ALA B O 1
ATOM 3093 N N . SER B 1 149 ? 4.703 4.707 -12.32 1 93.56 149 SER B N 1
ATOM 3094 C CA . SER B 1 149 ? 5.637 5.223 -13.32 1 93.56 149 SER B CA 1
ATOM 3095 C C . SER B 1 149 ? 7.066 5.203 -12.797 1 93.56 149 SER B C 1
ATOM 3097 O O . SER B 1 149 ? 7.992 4.832 -13.523 1 93.56 149 SER B O 1
ATOM 3099 N N . ARG B 1 150 ? 7.227 5.508 -11.586 1 90.5 150 ARG B N 1
ATOM 3100 C CA . ARG B 1 150 ? 8.547 5.48 -10.961 1 90.5 150 ARG B CA 1
ATOM 3101 C C . ARG B 1 150 ? 9.07 4.051 -10.844 1 90.5 150 ARG B C 1
ATOM 3103 O O . ARG B 1 150 ? 10.258 3.797 -11.062 1 90.5 150 ARG B O 1
ATOM 3110 N N . LEU B 1 151 ? 8.227 3.236 -10.492 1 94.75 151 LEU B N 1
ATOM 3111 C CA . LEU B 1 151 ? 8.602 1.831 -10.367 1 94.75 151 LEU B CA 1
ATOM 3112 C C . LEU B 1 151 ? 9.031 1.264 -11.719 1 94.75 151 LEU B C 1
ATOM 3114 O O . LEU B 1 151 ? 10.008 0.518 -11.797 1 94.75 151 LEU B O 1
ATOM 3118 N N . LYS B 1 152 ? 8.305 1.612 -12.734 1 95.94 152 LYS B N 1
ATOM 3119 C CA . LYS B 1 152 ? 8.672 1.169 -14.078 1 95.94 152 LYS B CA 1
ATOM 3120 C C . LYS B 1 152 ? 10.062 1.657 -14.461 1 95.94 152 LYS B C 1
ATOM 3122 O O . LYS B 1 152 ? 10.859 0.902 -15.023 1 95.94 152 LYS B O 1
ATOM 3127 N N . GLU B 1 153 ? 10.328 2.875 -14.148 1 92.31 153 GLU B N 1
ATOM 3128 C CA . GLU B 1 153 ? 11.656 3.424 -14.43 1 92.31 153 GLU B CA 1
ATOM 3129 C C . GLU B 1 153 ? 12.734 2.658 -13.672 1 92.31 153 GLU B C 1
ATOM 3131 O O . GLU B 1 153 ? 13.812 2.404 -14.219 1 92.31 153 GLU B O 1
ATOM 3136 N N . SER B 1 154 ? 12.445 2.326 -12.484 1 92.62 154 SER B N 1
ATOM 3137 C CA . SER B 1 154 ? 13.391 1.553 -11.688 1 92.62 154 SER B CA 1
ATOM 3138 C C . SER B 1 154 ? 13.625 0.171 -12.289 1 92.62 154 SER B C 1
ATOM 3140 O O . SER B 1 154 ? 14.75 -0.323 -12.312 1 92.62 154 SER B O 1
ATOM 3142 N N . ALA B 1 155 ? 12.57 -0.445 -12.719 1 96.5 155 ALA B N 1
ATOM 3143 C CA . ALA B 1 155 ? 12.688 -1.752 -13.359 1 96.5 155 ALA B CA 1
ATOM 3144 C C . ALA B 1 155 ? 13.555 -1.674 -14.609 1 96.5 155 ALA B C 1
ATOM 3146 O O . ALA B 1 155 ? 14.398 -2.543 -14.844 1 96.5 155 ALA B O 1
ATOM 3147 N N . GLU B 1 156 ? 13.375 -0.629 -15.359 1 95 156 GLU B N 1
ATOM 3148 C CA . GLU B 1 156 ? 14.164 -0.427 -16.562 1 95 156 GLU B CA 1
ATOM 3149 C C . GLU B 1 156 ? 15.641 -0.249 -16.234 1 95 156 GLU B C 1
ATOM 3151 O O . GLU B 1 156 ? 16.516 -0.714 -16.984 1 95 156 GLU B O 1
ATOM 3156 N N . SER B 1 157 ? 15.883 0.354 -15.188 1 92.75 157 SER B N 1
ATOM 3157 C CA . SER B 1 157 ? 17.266 0.633 -14.797 1 92.75 157 SER B CA 1
ATOM 3158 C C . SER B 1 157 ? 18.016 -0.652 -14.469 1 92.75 157 SER B C 1
ATOM 3160 O O . SER B 1 157 ? 19.25 -0.699 -14.555 1 92.75 157 SER B O 1
ATOM 3162 N N . VAL B 1 158 ? 17.297 -1.684 -14.117 1 94.94 158 VAL B N 1
ATOM 3163 C CA . VAL B 1 158 ? 17.969 -2.938 -13.781 1 94.94 158 VAL B CA 1
ATOM 3164 C C . VAL B 1 158 ? 17.781 -3.941 -14.914 1 94.94 158 VAL B C 1
ATOM 3166 O O . VAL B 1 158 ? 18.094 -5.125 -14.766 1 94.94 158 VAL B O 1
ATOM 3169 N N . GLY B 1 159 ? 17.141 -3.518 -15.961 1 96.75 159 GLY B N 1
ATOM 3170 C CA . GLY B 1 159 ? 17.078 -4.309 -17.188 1 96.75 159 GLY B CA 1
ATOM 3171 C C . GLY B 1 159 ? 15.867 -5.211 -17.234 1 96.75 159 GLY B C 1
ATOM 3172 O O . GLY B 1 159 ? 15.844 -6.191 -17.984 1 96.75 159 GLY B O 1
ATOM 3173 N N . THR B 1 160 ? 14.875 -4.977 -16.469 1 98.19 160 THR B N 1
ATOM 3174 C CA . THR B 1 160 ? 13.664 -5.797 -16.484 1 98.19 160 THR B CA 1
ATOM 3175 C C . THR B 1 160 ? 12.547 -5.102 -17.25 1 98.19 160 THR B C 1
ATOM 3177 O O . THR B 1 160 ? 12 -4.102 -16.797 1 98.19 160 THR B O 1
ATOM 3180 N N . PRO B 1 161 ? 12.188 -5.641 -18.359 1 97.94 161 PRO B N 1
ATOM 3181 C CA . PRO B 1 161 ? 11.188 -4.973 -19.188 1 97.94 161 PRO B CA 1
ATOM 3182 C C . PRO B 1 161 ? 9.766 -5.145 -18.656 1 97.94 161 PRO B C 1
ATOM 3184 O O . PRO B 1 161 ? 9.469 -6.148 -18 1 97.94 161 PRO B O 1
ATOM 3187 N N . LEU B 1 162 ? 8.945 -4.191 -18.969 1 98.44 162 LEU B N 1
ATOM 3188 C CA . LEU B 1 162 ? 7.531 -4.215 -18.609 1 98.44 162 LEU B CA 1
ATOM 3189 C C . LEU B 1 162 ? 6.758 -5.164 -19.516 1 98.44 162 LEU B C 1
ATOM 3191 O O . LEU B 1 162 ? 6.785 -5.02 -20.734 1 98.44 162 LEU B O 1
ATOM 3195 N N . LEU B 1 163 ? 6.148 -6.164 -18.891 1 98.5 163 LEU B N 1
ATOM 3196 C CA . LEU B 1 163 ? 5.246 -7.051 -19.609 1 98.5 163 LEU B CA 1
ATOM 3197 C C . LEU B 1 163 ? 3.951 -6.328 -19.969 1 98.5 163 LEU B C 1
ATOM 3199 O O . LEU B 1 163 ? 3.424 -6.5 -21.078 1 98.5 163 LEU B O 1
ATOM 3203 N N . GLY B 1 164 ? 3.404 -5.59 -19.047 1 98.62 164 GLY B N 1
ATOM 3204 C CA . GLY B 1 164 ? 2.174 -4.828 -19.203 1 98.62 164 GLY B CA 1
ATOM 3205 C C . GLY B 1 164 ? 1.599 -4.363 -17.875 1 98.62 164 GLY B C 1
ATOM 3206 O O . GLY B 1 164 ? 2.254 -4.473 -16.828 1 98.62 164 GLY B O 1
ATOM 3207 N N . ILE B 1 165 ? 0.383 -3.762 -17.984 1 98.69 165 ILE B N 1
ATOM 3208 C CA . ILE B 1 165 ? -0.269 -3.15 -16.844 1 98.69 165 ILE B CA 1
ATOM 3209 C C . ILE B 1 165 ? -1.616 -3.824 -16.594 1 98.69 165 ILE B C 1
ATOM 3211 O O . ILE B 1 165 ? -2.373 -4.078 -17.531 1 98.69 165 ILE B O 1
ATOM 3215 N N . VAL B 1 166 ? -1.836 -4.215 -15.367 1 98.69 166 VAL B N 1
ATOM 3216 C CA . VAL B 1 166 ? -3.176 -4.562 -14.906 1 98.69 166 VAL B CA 1
ATOM 3217 C C . VAL B 1 166 ? -3.836 -3.34 -14.266 1 98.69 166 VAL B C 1
ATOM 3219 O O . VAL B 1 166 ? -3.373 -2.838 -13.242 1 98.69 166 VAL B O 1
ATOM 3222 N N . LEU B 1 167 ? -4.871 -2.848 -14.875 1 97.75 167 LEU B N 1
ATOM 3223 C CA . LEU B 1 167 ? -5.652 -1.75 -14.312 1 97.75 167 LEU B CA 1
ATOM 3224 C C . LEU B 1 167 ? -6.793 -2.277 -13.453 1 97.75 167 LEU B C 1
ATOM 3226 O O . LEU B 1 167 ? -7.832 -2.691 -13.969 1 97.75 167 LEU B O 1
ATOM 3230 N N . ASN B 1 168 ? -6.527 -2.199 -12.141 1 96.19 168 ASN B N 1
ATOM 3231 C CA . ASN B 1 168 ? -7.406 -2.842 -11.172 1 96.19 168 ASN B CA 1
ATOM 3232 C C . ASN B 1 168 ? -8.414 -1.854 -10.586 1 96.19 168 ASN B C 1
ATOM 3234 O O . ASN B 1 168 ? -8.188 -0.643 -10.617 1 96.19 168 ASN B O 1
ATOM 3238 N N . ARG B 1 169 ? -9.5 -2.391 -10.156 1 92 169 ARG B N 1
ATOM 3239 C CA . ARG B 1 169 ? -10.547 -1.679 -9.43 1 92 169 ARG B CA 1
ATOM 3240 C C . ARG B 1 169 ? -11.133 -0.556 -10.281 1 92 169 ARG B C 1
ATOM 3242 O O . ARG B 1 169 ? -11.32 0.562 -9.797 1 92 169 ARG B O 1
ATOM 3249 N N . VAL B 1 170 ? -11.359 -0.805 -11.469 1 91.94 170 VAL B N 1
ATOM 3250 C CA . VAL B 1 170 ? -12.008 0.166 -12.344 1 91.94 170 VAL B CA 1
ATOM 3251 C C . VAL B 1 170 ? -13.516 0.176 -12.086 1 91.94 170 VAL B C 1
ATOM 3253 O O . VAL B 1 170 ? -14.062 -0.78 -11.531 1 91.94 170 VAL B O 1
ATOM 3256 N N . GLY B 1 171 ? -14.203 1.252 -12.375 1 82.81 171 GLY B N 1
ATOM 3257 C CA . GLY B 1 171 ? -15.656 1.339 -12.375 1 82.81 171 GLY B CA 1
ATOM 3258 C C . GLY B 1 171 ? -16.234 1.819 -11.055 1 82.81 171 GLY B C 1
ATOM 3259 O O . GLY B 1 171 ? -17.438 1.706 -10.812 1 82.81 171 GLY B O 1
ATOM 3260 N N . ARG B 1 172 ? -15.43 2.055 -10.031 1 69.44 172 ARG B N 1
ATOM 3261 C CA . ARG B 1 172 ? -15.969 2.521 -8.758 1 69.44 172 ARG B CA 1
ATOM 3262 C C . ARG B 1 172 ? -16.625 3.885 -8.914 1 69.44 172 ARG B C 1
ATOM 3264 O O . ARG B 1 172 ? -17.766 4.078 -8.477 1 69.44 172 ARG B O 1
ATOM 3271 N N . ASP B 1 173 ? -15.82 5.004 -9.008 1 63.97 173 ASP B N 1
ATOM 3272 C CA . ASP B 1 173 ? -16.375 6.355 -9.008 1 63.97 173 ASP B CA 1
ATOM 3273 C C . ASP B 1 173 ? -15.859 7.16 -10.203 1 63.97 173 ASP B C 1
ATOM 3275 O O . ASP B 1 173 ? -15.023 6.676 -10.969 1 63.97 173 ASP B O 1
ATOM 3279 N N . PHE B 1 174 ? -16.391 8.383 -10.094 1 58.19 174 PHE B N 1
ATOM 3280 C CA . PHE B 1 174 ? -16.062 9.461 -11.023 1 58.19 174 PHE B CA 1
ATOM 3281 C C . PHE B 1 174 ? -14.664 10.008 -10.734 1 58.19 174 PHE B C 1
ATOM 3283 O O . PHE B 1 174 ? -14.195 9.953 -9.594 1 58.19 174 PHE B O 1
ATOM 3290 N N . GLY B 1 175 ? -13.906 10.234 -11.75 1 63.41 175 GLY B N 1
ATOM 3291 C CA . GLY B 1 175 ? -12.602 10.875 -11.664 1 63.41 175 GLY B CA 1
ATOM 3292 C C . GLY B 1 175 ? -11.445 9.906 -11.867 1 63.41 175 GLY B C 1
ATOM 3293 O O . GLY B 1 175 ? -10.328 10.172 -11.438 1 63.41 175 GLY B O 1
ATOM 3294 N N . GLU B 1 176 ? -11.906 8.812 -12.328 1 78.19 176 GLU B N 1
ATOM 3295 C CA . GLU B 1 176 ? -10.891 7.828 -12.695 1 78.19 176 GLU B CA 1
ATOM 3296 C C . GLU B 1 176 ? -10.156 8.234 -13.969 1 78.19 176 GLU B C 1
ATOM 3298 O O . GLU B 1 176 ? -10.766 8.773 -14.891 1 78.19 176 GLU B O 1
ATOM 3303 N N . LEU B 1 177 ? -8.836 8.102 -13.867 1 80.81 177 LEU B N 1
ATOM 3304 C CA . LEU B 1 177 ? -8.094 8.273 -15.117 1 80.81 177 LEU B CA 1
ATOM 3305 C C . LEU B 1 177 ? -8.422 7.156 -16.094 1 80.81 177 LEU B C 1
ATOM 3307 O O . LEU B 1 177 ? -8.617 6.004 -15.703 1 80.81 177 LEU B O 1
ATOM 3311 N N . GLY B 1 178 ? -8.516 7.578 -17.344 1 84.25 178 GLY B N 1
ATOM 3312 C CA . GLY B 1 178 ? -8.82 6.598 -18.375 1 84.25 178 GLY B CA 1
ATOM 3313 C C . GLY B 1 178 ? -7.633 5.738 -18.75 1 84.25 178 GLY B C 1
ATOM 3314 O O . GLY B 1 178 ? -6.488 6.086 -18.453 1 84.25 178 GLY B O 1
ATOM 3315 N N . LYS B 1 179 ? -7.984 4.652 -19.406 1 91.06 179 LYS B N 1
ATOM 3316 C CA . LYS B 1 179 ? -6.996 3.668 -19.828 1 91.06 179 LYS B CA 1
ATOM 3317 C C . LYS B 1 179 ? -5.906 4.316 -20.688 1 91.06 179 LYS B C 1
ATOM 3319 O O . LYS B 1 179 ? -4.715 4.117 -20.438 1 91.06 179 LYS B O 1
ATOM 3324 N N . GLU B 1 180 ? -6.297 5.07 -21.672 1 91.5 180 GLU B N 1
ATOM 3325 C CA . GLU B 1 180 ? -5.34 5.684 -22.594 1 91.5 180 GLU B CA 1
ATOM 3326 C C . GLU B 1 180 ? -4.406 6.645 -21.859 1 91.5 180 GLU B C 1
ATOM 3328 O O . GLU B 1 180 ? -3.207 6.684 -22.141 1 91.5 180 GLU B O 1
ATOM 3333 N N . GLU B 1 181 ? -4.961 7.344 -20.969 1 90.44 181 GLU B N 1
ATOM 3334 C CA . GLU B 1 181 ? -4.172 8.281 -20.172 1 90.44 181 GLU B CA 1
ATOM 3335 C C . GLU B 1 181 ? -3.156 7.547 -19.297 1 90.44 181 GLU B C 1
ATOM 3337 O O . GLU B 1 181 ? -2.01 7.98 -19.172 1 90.44 181 GLU B O 1
ATOM 3342 N N . ILE B 1 182 ? -3.564 6.535 -18.766 1 94.31 182 ILE B N 1
ATOM 3343 C CA . ILE B 1 182 ? -2.715 5.738 -17.891 1 94.31 182 ILE B CA 1
ATOM 3344 C C . ILE B 1 182 ? -1.57 5.125 -18.703 1 94.31 182 ILE B C 1
ATOM 3346 O O . ILE B 1 182 ? -0.415 5.152 -18.266 1 94.31 182 ILE B O 1
ATOM 3350 N N . GLU B 1 183 ? -1.878 4.633 -19.875 1 96.44 183 GLU B N 1
ATOM 3351 C CA . GLU B 1 183 ? -0.86 4.062 -20.75 1 96.44 183 GLU B CA 1
ATOM 3352 C C . GLU B 1 183 ? 0.178 5.105 -21.141 1 96.44 183 GLU B C 1
ATOM 3354 O O . GLU B 1 183 ? 1.371 4.805 -21.219 1 96.44 183 GLU B O 1
ATOM 3359 N N . MET B 1 184 ? -0.296 6.289 -21.312 1 94.19 184 MET B N 1
ATOM 3360 C CA . MET B 1 184 ? 0.604 7.379 -21.688 1 94.19 184 MET B CA 1
ATOM 3361 C C . MET B 1 184 ? 1.508 7.766 -20.516 1 94.19 184 MET B C 1
ATOM 3363 O O . MET B 1 184 ? 2.713 7.945 -20.703 1 94.19 184 MET B O 1
ATOM 3367 N N . LEU B 1 185 ? 0.953 7.84 -19.375 1 92.19 185 LEU B N 1
ATOM 3368 C CA . LEU B 1 185 ? 1.686 8.312 -18.219 1 92.19 185 LEU B CA 1
ATOM 3369 C C . LEU B 1 185 ? 2.721 7.285 -17.766 1 92.19 185 LEU B C 1
ATOM 3371 O O . LEU B 1 185 ? 3.838 7.648 -17.391 1 92.19 185 LEU B O 1
ATOM 3375 N N . ILE B 1 186 ? 2.365 6.055 -17.859 1 95.88 186 ILE B N 1
ATOM 3376 C CA . ILE B 1 186 ? 3.258 5 -17.391 1 95.88 186 ILE B CA 1
ATOM 3377 C C . ILE B 1 186 ? 4.148 4.535 -18.531 1 95.88 186 ILE B C 1
ATOM 3379 O O . ILE B 1 186 ? 5.176 3.889 -18.312 1 95.88 186 ILE B O 1
ATOM 3383 N N . LYS B 1 187 ? 3.76 4.902 -19.781 1 96 187 LYS B N 1
ATOM 3384 C CA . LYS B 1 187 ? 4.445 4.43 -20.984 1 96 187 LYS B CA 1
ATOM 3385 C C . LYS B 1 187 ? 4.441 2.904 -21.047 1 96 187 LYS B C 1
ATOM 3387 O O . LYS B 1 187 ? 5.496 2.285 -21.203 1 96 187 LYS B O 1
ATOM 3392 N N . GLY B 1 188 ? 3.277 2.367 -20.969 1 97.44 188 GLY B N 1
ATOM 3393 C CA . GLY B 1 188 ? 3.053 0.931 -21.016 1 97.44 188 GLY B CA 1
ATOM 3394 C C . GLY B 1 188 ? 1.639 0.561 -21.406 1 97.44 188 GLY B C 1
ATOM 3395 O O . GLY B 1 188 ? 0.725 1.383 -21.312 1 97.44 188 GLY B O 1
ATOM 3396 N N . ARG B 1 189 ? 1.452 -0.653 -21.812 1 97.94 189 ARG B N 1
ATOM 3397 C CA . ARG B 1 189 ? 0.159 -1.114 -22.297 1 97.94 189 ARG B CA 1
ATOM 3398 C C . ARG B 1 189 ? -0.664 -1.742 -21.188 1 97.94 189 ARG B C 1
ATOM 3400 O O . ARG B 1 189 ? -0.157 -2.568 -20.422 1 97.94 189 ARG B O 1
ATOM 3407 N N . VAL B 1 190 ? -1.911 -1.328 -21.109 1 98.19 190 VAL B N 1
ATOM 3408 C CA . VAL B 1 190 ? -2.852 -1.99 -20.203 1 98.19 190 VAL B CA 1
ATOM 3409 C C . VAL B 1 190 ? -3.32 -3.305 -20.828 1 98.19 190 VAL B C 1
ATOM 3411 O O . VAL B 1 190 ? -3.955 -3.309 -21.891 1 98.19 190 VAL B O 1
ATOM 3414 N N . LEU B 1 191 ? -3.035 -4.371 -20.172 1 98.12 191 LEU B N 1
ATOM 3415 C CA . LEU B 1 191 ? -3.4 -5.684 -20.688 1 98.12 191 LEU B CA 1
ATOM 3416 C C . LEU B 1 191 ? -4.855 -6.012 -20.375 1 98.12 191 LEU B C 1
ATOM 3418 O O . LEU B 1 191 ? -5.562 -6.586 -21.203 1 98.12 191 LEU B O 1
ATOM 3422 N N . VAL B 1 192 ? -5.277 -5.703 -19.141 1 97.75 192 VAL B N 1
ATOM 3423 C CA . VAL B 1 192 ? -6.645 -5.992 -18.719 1 97.75 192 VAL B CA 1
ATOM 3424 C C . VAL B 1 192 ? -7.113 -4.93 -17.719 1 97.75 192 VAL B C 1
ATOM 3426 O O . VAL B 1 192 ? -6.297 -4.312 -17.031 1 97.75 192 VAL B O 1
ATOM 3429 N N . GLU B 1 193 ? -8.344 -4.68 -17.766 1 97.12 193 GLU B N 1
ATOM 3430 C CA . GLU B 1 193 ? -9.047 -3.945 -16.719 1 97.12 193 GLU B CA 1
ATOM 3431 C C . GLU B 1 193 ? -9.812 -4.895 -15.797 1 97.12 193 GLU B C 1
ATOM 3433 O O . GLU B 1 193 ? -10.57 -5.746 -16.266 1 97.12 193 GLU B O 1
ATOM 3438 N N . VAL B 1 194 ? -9.531 -4.824 -14.531 1 97.38 194 VAL B N 1
ATOM 3439 C CA . VAL B 1 194 ? -10.25 -5.617 -13.539 1 97.38 194 VAL B CA 1
ATOM 3440 C C . VAL B 1 194 ? -11.219 -4.727 -12.766 1 97.38 194 VAL B C 1
ATOM 3442 O O . VAL B 1 194 ? -10.797 -3.789 -12.086 1 97.38 194 VAL B O 1
ATOM 3445 N N . PRO B 1 195 ? -12.469 -4.961 -12.844 1 94.62 195 PRO B N 1
ATOM 3446 C CA . PRO B 1 195 ? -13.43 -4.094 -12.156 1 94.62 195 PRO B CA 1
ATOM 3447 C C . PRO B 1 195 ? -13.422 -4.281 -10.641 1 94.62 195 PRO B C 1
ATOM 3449 O O . PRO B 1 195 ? -13.023 -5.34 -10.148 1 94.62 195 PRO B O 1
ATOM 3452 N N . GLU B 1 196 ? -13.75 -3.201 -9.992 1 90.44 196 GLU B N 1
ATOM 3453 C CA . GLU B 1 196 ? -14.125 -3.412 -8.594 1 90.44 196 GLU B CA 1
ATOM 3454 C C . GLU B 1 196 ? -15.211 -4.473 -8.469 1 90.44 196 GLU B C 1
ATOM 3456 O O . GLU B 1 196 ? -16.219 -4.418 -9.164 1 90.44 196 GLU B O 1
ATOM 3461 N N . ASP B 1 197 ? -14.969 -5.477 -7.668 1 90.81 197 ASP B N 1
ATOM 3462 C CA . ASP B 1 197 ? -15.828 -6.652 -7.605 1 90.81 197 ASP B CA 1
ATOM 3463 C C . ASP B 1 197 ? -15.984 -7.145 -6.168 1 90.81 197 ASP B C 1
ATOM 3465 O O . ASP B 1 197 ? -15 -7.531 -5.531 1 90.81 197 ASP B O 1
ATOM 3469 N N . ARG B 1 198 ? -17.156 -7.191 -5.66 1 87.25 198 ARG B N 1
ATOM 3470 C CA . ARG B 1 198 ? -17.422 -7.609 -4.289 1 87.25 198 ARG B CA 1
ATOM 3471 C C . ARG B 1 198 ? -16.938 -9.039 -4.047 1 87.25 198 ARG B C 1
ATOM 3473 O O . ARG B 1 198 ? -16.578 -9.398 -2.922 1 87.25 198 ARG B O 1
ATOM 3480 N N . TYR B 1 199 ? -16.906 -9.867 -5.055 1 92.75 199 TYR B N 1
ATOM 3481 C CA . TYR B 1 199 ? -16.547 -11.273 -4.91 1 92.75 199 TYR B CA 1
ATOM 3482 C C . TYR B 1 199 ? -15.078 -11.43 -4.566 1 92.75 199 TYR B C 1
ATOM 3484 O O . TYR B 1 199 ? -14.664 -12.461 -4.031 1 92.75 199 TYR B O 1
ATOM 3492 N N . VAL B 1 200 ? -14.281 -10.398 -4.914 1 93.12 200 VAL B N 1
ATOM 3493 C CA . VAL B 1 200 ? -12.867 -10.445 -4.547 1 93.12 200 VAL B CA 1
ATOM 3494 C C . VAL B 1 200 ? -12.727 -10.406 -3.029 1 93.12 200 VAL B C 1
ATOM 3496 O O . VAL B 1 200 ? -11.977 -11.195 -2.449 1 93.12 200 VAL B O 1
ATOM 3499 N N . ARG B 1 201 ? -13.383 -9.508 -2.391 1 87.69 201 ARG B N 1
ATOM 3500 C CA . ARG B 1 201 ? -13.359 -9.391 -0.936 1 87.69 201 ARG B CA 1
ATOM 3501 C C . ARG B 1 201 ? -13.961 -10.625 -0.276 1 87.69 201 ARG B C 1
ATOM 3503 O O . ARG B 1 201 ? -13.422 -11.141 0.709 1 87.69 201 ARG B O 1
ATOM 3510 N N . ASP B 1 202 ? -15.133 -11.102 -0.834 1 90.19 202 ASP B N 1
ATOM 3511 C CA . ASP B 1 202 ? -15.789 -12.297 -0.306 1 90.19 202 ASP B CA 1
ATOM 3512 C C . ASP B 1 202 ? -14.844 -13.5 -0.354 1 90.19 202 ASP B C 1
ATOM 3514 O O . ASP B 1 202 ? -14.773 -14.273 0.6 1 90.19 202 ASP B O 1
ATOM 3518 N N . ALA B 1 203 ? -14.188 -13.625 -1.429 1 94.12 203 ALA B N 1
ATOM 3519 C CA . ALA B 1 203 ? -13.258 -14.727 -1.625 1 94.12 203 ALA B CA 1
ATOM 3520 C C . ALA B 1 203 ? -12.133 -14.695 -0.593 1 94.12 203 ALA B C 1
ATOM 3522 O O . ALA B 1 203 ? -11.781 -15.719 -0.009 1 94.12 203 ALA B O 1
ATOM 3523 N N . ALA B 1 204 ? -11.57 -13.516 -0.369 1 91.12 204 ALA B N 1
ATOM 3524 C CA . ALA B 1 204 ? -10.477 -13.359 0.578 1 91.12 204 ALA B CA 1
ATOM 3525 C C . ALA B 1 204 ? -10.898 -13.773 1.984 1 91.12 204 ALA B C 1
ATOM 3527 O O . ALA B 1 204 ? -10.117 -14.391 2.715 1 91.12 204 ALA B O 1
ATOM 3528 N N . LEU B 1 205 ? -12.086 -13.445 2.332 1 87.81 205 LEU B N 1
ATOM 3529 C CA . LEU B 1 205 ? -12.609 -13.812 3.645 1 87.81 205 LEU B CA 1
ATOM 3530 C C . LEU B 1 205 ? -12.695 -15.328 3.789 1 87.81 205 LEU B C 1
ATOM 3532 O O . LEU B 1 205 ? -12.68 -15.852 4.906 1 87.81 205 LEU B O 1
ATOM 3536 N N . LYS B 1 206 ? -12.797 -16.031 2.664 1 92.62 206 LYS B N 1
ATOM 3537 C CA . LYS B 1 206 ? -12.867 -17.484 2.662 1 92.62 206 LYS B CA 1
ATOM 3538 C C . LYS B 1 206 ? -11.508 -18.094 2.359 1 92.62 206 LYS B C 1
ATOM 3540 O O . LYS B 1 206 ? -11.398 -19.312 2.145 1 92.62 206 LYS B O 1
ATOM 3545 N N . LYS B 1 207 ? -10.5 -17.266 2.234 1 94.19 207 LYS B N 1
ATOM 3546 C CA . LYS B 1 207 ? -9.133 -17.688 1.948 1 94.19 207 LYS B CA 1
ATOM 3547 C C . LYS B 1 207 ? -9.039 -18.391 0.594 1 94.19 207 LYS B C 1
ATOM 3549 O O . LYS B 1 207 ? -8.453 -19.469 0.482 1 94.19 207 LYS B O 1
ATOM 3554 N N . MET B 1 208 ? -9.711 -17.703 -0.344 1 96.81 208 MET B N 1
ATOM 3555 C CA . MET B 1 208 ? -9.742 -18.188 -1.719 1 96.81 208 MET B CA 1
ATOM 3556 C C . MET B 1 208 ? -9.453 -17.062 -2.705 1 96.81 208 MET B C 1
ATOM 3558 O O . MET B 1 208 ? -9.625 -15.883 -2.381 1 96.81 208 MET B O 1
ATOM 3562 N N . THR B 1 209 ? -9.008 -17.5 -3.865 1 97.75 209 THR B N 1
ATOM 3563 C CA . THR B 1 209 ? -9 -16.547 -4.965 1 97.75 209 THR B CA 1
ATOM 3564 C C . THR B 1 209 ? -10.414 -16.328 -5.5 1 97.75 209 THR B C 1
ATOM 3566 O O . THR B 1 209 ? -11.297 -17.172 -5.293 1 97.75 209 THR B O 1
ATOM 3569 N N . VAL B 1 210 ? -10.578 -15.258 -6.199 1 97.44 210 VAL B N 1
ATOM 3570 C CA . VAL B 1 210 ? -11.898 -14.93 -6.734 1 97.44 210 VAL B CA 1
ATOM 3571 C C . VAL B 1 210 ? -12.312 -15.977 -7.77 1 97.44 210 VAL B C 1
ATOM 3573 O O . VAL B 1 210 ? -13.492 -16.312 -7.891 1 97.44 210 VAL B O 1
ATOM 3576 N N . ILE B 1 211 ? -11.344 -16.578 -8.43 1 98.12 211 ILE B N 1
ATOM 3577 C CA . ILE B 1 211 ? -11.633 -17.594 -9.43 1 98.12 211 ILE B CA 1
ATOM 3578 C C . ILE B 1 211 ? -12.188 -18.844 -8.75 1 98.12 211 ILE B C 1
ATOM 3580 O O . ILE B 1 211 ? -13.156 -19.438 -9.227 1 98.12 211 ILE B O 1
ATOM 3584 N N . GLU B 1 212 ? -11.602 -19.25 -7.688 1 97.69 212 GLU B N 1
ATOM 3585 C CA . GLU B 1 212 ? -12.094 -20.406 -6.926 1 97.69 212 GLU B CA 1
ATOM 3586 C C . GLU B 1 212 ? -13.484 -20.125 -6.348 1 97.69 212 GLU B C 1
ATOM 3588 O O . GLU B 1 212 ? -14.336 -21.016 -6.309 1 97.69 212 GLU B O 1
ATOM 3593 N N . TYR B 1 213 ? -13.656 -18.906 -5.91 1 97.19 213 TYR B N 1
ATOM 3594 C CA . TYR B 1 213 ? -14.859 -18.516 -5.184 1 97.19 213 TYR B CA 1
ATOM 3595 C C . TYR B 1 213 ? -16.047 -18.359 -6.133 1 97.19 213 TYR B C 1
ATOM 3597 O O . TYR B 1 213 ? -17.141 -18.828 -5.84 1 97.19 213 TYR B O 1
ATOM 3605 N N . LYS B 1 214 ? -15.859 -17.672 -7.266 1 97.31 214 LYS B N 1
ATOM 3606 C CA . LYS B 1 214 ? -16.875 -17.375 -8.258 1 97.31 214 LYS B CA 1
ATOM 3607 C C . LYS B 1 214 ? -16.281 -17.281 -9.656 1 97.31 214 LYS B C 1
ATOM 3609 O O . LYS B 1 214 ? -15.938 -16.188 -10.125 1 97.31 214 LYS B O 1
ATOM 3614 N N . LYS B 1 215 ? -16.359 -18.344 -10.367 1 95.31 215 LYS B N 1
ATOM 3615 C CA . LYS B 1 215 ? -15.648 -18.531 -11.625 1 95.31 215 LYS B CA 1
ATOM 3616 C C . LYS B 1 215 ? -16.109 -17.516 -12.672 1 95.31 215 LYS B C 1
ATOM 3618 O O . LYS B 1 215 ? -15.32 -17.078 -13.508 1 95.31 215 LYS B O 1
ATOM 3623 N N . ASN B 1 216 ? -17.359 -17.094 -12.57 1 95.44 216 ASN B N 1
ATOM 3624 C CA . ASN B 1 216 ? -17.906 -16.203 -13.602 1 95.44 216 ASN B CA 1
ATOM 3625 C C . ASN B 1 216 ? -18 -14.766 -13.109 1 95.44 216 ASN B C 1
ATOM 3627 O O . ASN B 1 216 ? -18.672 -13.938 -13.727 1 95.44 216 ASN B O 1
ATOM 3631 N N . ALA B 1 217 ? -17.344 -14.484 -11.969 1 96.44 217 ALA B N 1
ATOM 3632 C CA . ALA B 1 217 ? -17.297 -13.102 -11.508 1 96.44 217 ALA B CA 1
ATOM 3633 C C . ALA B 1 217 ? -16.562 -12.219 -12.508 1 96.44 217 ALA B C 1
ATOM 3635 O O . ALA B 1 217 ? -15.656 -12.68 -13.211 1 96.44 217 ALA B O 1
ATOM 3636 N N . PRO B 1 218 ? -16.953 -10.969 -12.594 1 96.5 218 PRO B N 1
ATOM 3637 C CA . PRO B 1 218 ? -16.266 -10.062 -13.516 1 96.5 218 PRO B CA 1
ATOM 3638 C C . PRO B 1 218 ? -14.758 -10.047 -13.32 1 96.5 218 PRO B C 1
ATOM 3640 O O . PRO B 1 218 ? -14 -10.102 -14.289 1 96.5 218 PRO B O 1
ATOM 3643 N N . ALA B 1 219 ? -14.289 -10.047 -12.133 1 97.44 219 ALA B N 1
ATOM 3644 C CA . ALA B 1 219 ? -12.852 -10.07 -11.852 1 97.44 219 ALA B CA 1
ATOM 3645 C C . ALA B 1 219 ? -12.227 -11.391 -12.289 1 97.44 219 ALA B C 1
ATOM 3647 O O . ALA B 1 219 ? -11.125 -11.414 -12.828 1 97.44 219 ALA B O 1
ATOM 3648 N N . SER B 1 220 ? -12.953 -12.484 -12.047 1 98.19 220 SER B N 1
ATOM 3649 C CA . SER B 1 220 ? -12.469 -13.797 -12.469 1 98.19 220 SER B CA 1
ATOM 3650 C C . SER B 1 220 ? -12.219 -13.836 -13.977 1 98.19 220 SER B C 1
ATOM 3652 O O . SER B 1 220 ? -11.164 -14.289 -14.422 1 98.19 220 SER B O 1
ATOM 3654 N N . LEU B 1 221 ? -13.195 -13.328 -14.641 1 97.69 221 LEU B N 1
ATOM 3655 C CA . LEU B 1 221 ? -13.102 -13.336 -16.094 1 97.69 221 LEU B CA 1
ATOM 3656 C C . LEU B 1 221 ? -11.945 -12.469 -16.562 1 97.69 221 LEU B C 1
ATOM 3658 O O . LEU B 1 221 ? -11.258 -12.82 -17.531 1 97.69 221 LEU B O 1
ATOM 3662 N N . ALA B 1 222 ? -11.719 -11.398 -15.93 1 98 222 ALA B N 1
ATOM 3663 C CA . ALA B 1 222 ? -10.609 -10.508 -16.281 1 98 222 ALA B CA 1
ATOM 3664 C C . ALA B 1 222 ? -9.266 -11.195 -16.047 1 98 222 ALA B C 1
ATOM 3666 O O . ALA B 1 222 ? -8.352 -11.07 -16.875 1 98 222 ALA B O 1
ATOM 3667 N N . TYR B 1 223 ? -9.094 -11.938 -14.984 1 98.5 223 TYR B N 1
ATOM 3668 C CA . TYR B 1 223 ? -7.84 -12.609 -14.688 1 98.5 223 TYR B CA 1
ATOM 3669 C C . TYR B 1 223 ? -7.609 -13.781 -15.641 1 98.5 223 TYR B C 1
ATOM 3671 O O . TYR B 1 223 ? -6.469 -14.078 -16 1 98.5 223 TYR B O 1
ATOM 3679 N N . LEU B 1 224 ? -8.703 -14.453 -16.016 1 97.88 224 LEU B N 1
ATOM 3680 C CA . LEU B 1 224 ? -8.578 -15.5 -17.016 1 97.88 224 LEU B CA 1
ATOM 3681 C C . LEU B 1 224 ? -8.109 -14.93 -18.344 1 97.88 224 LEU B C 1
ATOM 3683 O O . LEU B 1 224 ? -7.262 -15.516 -19.016 1 97.88 224 LEU B O 1
ATOM 3687 N N . LYS B 1 225 ? -8.656 -13.82 -18.703 1 97.81 225 LYS B N 1
ATOM 3688 C CA . LYS B 1 225 ? -8.211 -13.133 -19.906 1 97.81 225 LYS B CA 1
ATOM 3689 C C . LYS B 1 225 ? -6.734 -12.758 -19.828 1 97.81 225 LYS B C 1
ATOM 3691 O O . LYS B 1 225 ? -5.988 -12.922 -20.781 1 97.81 225 LYS B O 1
ATOM 3696 N N . LEU B 1 226 ? -6.336 -12.273 -18.703 1 98.5 226 LEU B N 1
ATOM 3697 C CA . LEU B 1 226 ? -4.938 -11.922 -18.5 1 98.5 226 LEU B CA 1
ATOM 3698 C C . LEU B 1 226 ? -4.031 -13.125 -18.703 1 98.5 226 LEU B C 1
ATOM 3700 O O . LEU B 1 226 ? -2.992 -13.023 -19.359 1 98.5 226 LEU B O 1
ATOM 3704 N N . ALA B 1 227 ? -4.398 -14.266 -18.125 1 98.5 227 ALA B N 1
ATOM 3705 C CA . ALA B 1 227 ? -3.619 -15.492 -18.266 1 98.5 227 ALA B CA 1
ATOM 3706 C C . ALA B 1 227 ? -3.516 -15.914 -19.734 1 98.5 227 ALA B C 1
ATOM 3708 O O . ALA B 1 227 ? -2.457 -16.359 -20.172 1 98.5 227 ALA B O 1
ATOM 3709 N N . SER B 1 228 ? -4.625 -15.742 -20.406 1 97.81 228 SER B N 1
ATOM 3710 C CA . SER B 1 228 ? -4.641 -16.078 -21.812 1 97.81 228 SER B CA 1
ATOM 3711 C C . SER B 1 228 ? -3.672 -15.211 -22.609 1 97.81 228 SER B C 1
ATOM 3713 O O . SER B 1 228 ? -2.92 -15.711 -23.453 1 97.81 228 SER B O 1
ATOM 3715 N N . LEU B 1 229 ? -3.67 -13.977 -22.359 1 97.5 229 LEU B N 1
ATOM 3716 C CA . LEU B 1 229 ? -2.795 -13.031 -23.047 1 97.5 229 LEU B CA 1
ATOM 3717 C C . LEU B 1 229 ? -1.329 -13.344 -22.75 1 97.5 229 LEU B C 1
ATOM 3719 O O . LEU B 1 229 ? -0.491 -13.305 -23.656 1 97.5 229 LEU B O 1
ATOM 3723 N N . ILE B 1 230 ? -1.044 -13.672 -21.531 1 98 230 ILE B N 1
ATOM 3724 C CA . ILE B 1 230 ? 0.331 -13.891 -21.094 1 98 230 ILE B CA 1
ATOM 3725 C C . ILE B 1 230 ? 0.838 -15.219 -21.641 1 98 230 ILE B C 1
ATOM 3727 O O . ILE B 1 230 ? 1.979 -15.32 -22.094 1 98 230 ILE B O 1
ATOM 3731 N N . SER B 1 231 ? 0.016 -16.25 -21.609 1 97.06 231 SER B N 1
ATOM 3732 C CA . SER B 1 231 ? 0.445 -17.594 -21.969 1 97.06 231 SER B CA 1
ATOM 3733 C C . SER B 1 231 ? 0.323 -17.812 -23.484 1 97.06 231 SER B C 1
ATOM 3735 O O . SER B 1 231 ? 0.901 -18.766 -24.016 1 97.06 231 SER B O 1
ATOM 3737 N N . GLY B 1 232 ? -0.517 -16.984 -24.078 1 93.94 232 GLY B N 1
ATOM 3738 C CA . GLY B 1 232 ? -0.806 -17.188 -25.484 1 93.94 232 GLY B CA 1
ATOM 3739 C C . GLY B 1 232 ? -1.837 -18.281 -25.734 1 93.94 232 GLY B C 1
ATOM 3740 O O . GLY B 1 232 ? -2.113 -18.641 -26.875 1 93.94 232 GLY B O 1
ATOM 3741 N N . GLU B 1 233 ? -2.406 -18.781 -24.672 1 89.62 233 GLU B N 1
ATOM 3742 C CA . GLU B 1 233 ? -3.445 -19.812 -24.781 1 89.62 233 GLU B CA 1
ATOM 3743 C C . GLU B 1 233 ? -4.828 -19.172 -24.922 1 89.62 233 GLU B C 1
ATOM 3745 O O . GLU B 1 233 ? -5.223 -18.344 -24.109 1 89.62 233 GLU B O 1
ATOM 3750 N N . PRO B 1 234 ? -5.57 -19.484 -25.969 1 84.69 234 PRO B N 1
ATOM 3751 C CA . PRO B 1 234 ? -6.883 -18.875 -26.188 1 84.69 234 PRO B CA 1
ATOM 3752 C C . PRO B 1 234 ? -7.91 -19.297 -25.141 1 84.69 234 PRO B C 1
ATOM 3754 O O . PRO B 1 234 ? -7.812 -20.391 -24.578 1 84.69 234 PRO B O 1
ATOM 3757 N N . ILE B 1 235 ? -8.688 -18.297 -24.656 1 76.62 235 ILE B N 1
ATOM 3758 C CA . ILE B 1 235 ? -9.812 -18.609 -23.781 1 76.62 235 ILE B CA 1
ATOM 3759 C C . ILE B 1 235 ? -11.125 -18.297 -24.484 1 76.62 235 ILE B C 1
ATOM 3761 O O . ILE B 1 235 ? -11.188 -17.406 -25.328 1 76.62 235 ILE B O 1
ATOM 3765 N N . ASN B 1 236 ? -12.164 -19.094 -24.453 1 64.81 236 ASN B N 1
ATOM 3766 C CA . ASN B 1 236 ? -13.492 -18.812 -25 1 64.81 236 ASN B CA 1
ATOM 3767 C C . ASN B 1 236 ? -14.305 -17.922 -24.047 1 64.81 236 ASN B C 1
ATOM 3769 O O . ASN B 1 236 ? -15.094 -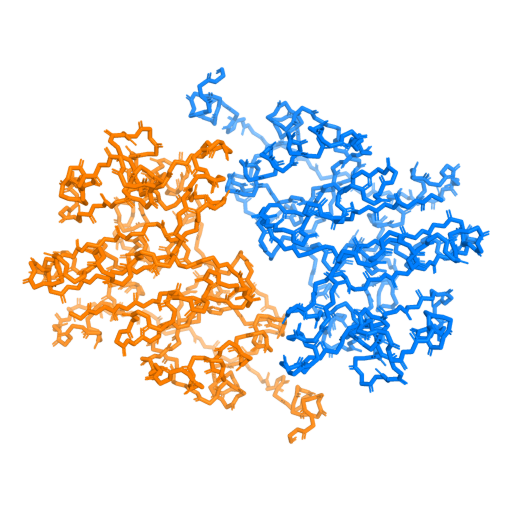18.438 -23.25 1 64.81 236 ASN B O 1
ATOM 3773 N N . ILE B 1 237 ? -13.711 -16.75 -23.625 1 63.69 237 ILE B N 1
ATOM 3774 C CA . ILE B 1 237 ? -14.484 -16.031 -22.625 1 63.69 237 ILE B CA 1
ATOM 3775 C C . ILE B 1 237 ? -15 -14.719 -23.234 1 63.69 237 ILE B C 1
ATOM 3777 O O . ILE B 1 237 ? -14.266 -14.016 -23.922 1 63.69 237 ILE B O 1
ATOM 3781 N N . GLU B 1 238 ? -16.391 -14.391 -23.281 1 51.22 238 GLU B N 1
ATOM 3782 C CA . GLU B 1 238 ? -16.953 -13.078 -23.594 1 51.22 238 GLU B CA 1
ATOM 3783 C C . GLU B 1 238 ? -16.812 -12.117 -22.422 1 51.22 238 GLU B C 1
ATOM 3785 O O . GLU B 1 238 ? -17.281 -12.398 -21.312 1 51.22 238 GLU B O 1
ATOM 3790 N N . VAL B 1 239 ? -15.812 -11.289 -22.484 1 52.31 239 VAL B N 1
ATOM 3791 C CA . VAL B 1 239 ? -15.688 -10.312 -21.406 1 52.31 239 VAL B CA 1
ATOM 3792 C C . VAL B 1 239 ? -16.594 -9.109 -21.688 1 52.31 239 VAL B C 1
ATOM 3794 O O . VAL B 1 239 ? -16.531 -8.523 -22.781 1 52.31 239 VAL B O 1
ATOM 3797 N N . PRO B 1 240 ? -17.5 -8.625 -20.828 1 46.75 240 PRO B N 1
ATOM 3798 C CA . PRO B 1 240 ? -18.328 -7.441 -21.062 1 46.75 240 PRO B CA 1
ATOM 3799 C C . PRO B 1 240 ? -17.531 -6.137 -21.016 1 46.75 240 PRO B C 1
ATOM 3801 O O . PRO B 1 240 ? -16.688 -5.969 -20.125 1 46.75 240 PRO B O 1
ATOM 3804 N N . THR B 1 241 ? -17.406 -5.332 -22.078 1 44.72 241 THR B N 1
ATOM 3805 C CA . THR B 1 241 ? -16.719 -4.051 -22.156 1 44.72 241 THR B CA 1
ATOM 3806 C C . THR B 1 241 ? -17.469 -2.979 -21.375 1 44.72 241 THR B C 1
ATOM 3808 O O . THR B 1 241 ? -18.688 -2.809 -21.562 1 44.72 241 THR B O 1
ATOM 3811 N N . ILE B 1 242 ? -16.938 -2.279 -20.438 1 42.66 242 ILE B N 1
ATOM 3812 C CA . ILE B 1 242 ? -17.562 -1.179 -19.703 1 42.66 242 ILE B CA 1
ATOM 3813 C C . ILE B 1 242 ? -17.344 0.131 -20.453 1 42.66 242 ILE B C 1
ATOM 3815 O O . ILE B 1 242 ? -16.219 0.428 -20.891 1 42.66 242 ILE B O 1
ATOM 3819 N N . LYS B 1 243 ? -18.375 1.149 -20.734 1 35.88 243 LYS B N 1
ATOM 3820 C CA . LYS B 1 243 ? -18.438 2.373 -21.531 1 35.88 243 LYS B CA 1
ATOM 3821 C C . LYS B 1 243 ? -17.812 3.549 -20.781 1 35.88 243 LYS B C 1
ATOM 3823 O O . LYS B 1 243 ? -18.141 3.797 -19.609 1 35.88 243 LYS B O 1
ATOM 3828 N N . LYS B 1 244 ? -16.688 4.344 -21.266 1 42.09 244 LYS B N 1
ATOM 3829 C CA . LYS B 1 244 ? -15.836 5.43 -20.781 1 42.09 244 LYS B CA 1
ATOM 3830 C C . LYS B 1 244 ? -16.5 6.785 -21 1 42.09 244 LYS B C 1
ATOM 3832 O O . LYS B 1 244 ? -16.875 7.125 -22.125 1 42.09 244 LYS B O 1
ATOM 3837 N N . GLU B 1 245 ? -16.844 7.582 -20 1 36.19 245 GLU B N 1
ATOM 3838 C CA . GLU B 1 245 ? -17.219 8.969 -20.266 1 36.19 245 GLU B CA 1
ATOM 3839 C C . GLU B 1 245 ? -15.992 9.859 -20.422 1 36.19 245 GLU B C 1
ATOM 3841 O O . GLU B 1 245 ? -14.898 9.484 -20 1 36.19 245 GLU B O 1
ATOM 3846 N N . GLU B 1 246 ? -15.906 11.398 -20.5 1 38.5 246 GLU B N 1
ATOM 3847 C CA . GLU B 1 246 ? -15.109 12.531 -20.969 1 38.5 246 GLU B CA 1
ATOM 3848 C C . GLU B 1 246 ? -13.898 12.75 -20.062 1 38.5 246 GLU B C 1
ATOM 3850 O O . GLU B 1 246 ? -13.945 12.461 -18.859 1 38.5 246 GLU B O 1
ATOM 3855 N N . SER B 1 247 ? -12.719 13.422 -20.5 1 42.47 247 SER B N 1
ATOM 3856 C CA . SER B 1 247 ? -11.305 13.102 -20.359 1 42.47 247 SER B CA 1
ATOM 3857 C C . SER B 1 247 ? -10.656 13.93 -19.25 1 42.47 247 SER B C 1
ATOM 3859 O O . SER B 1 247 ? -10.734 15.156 -19.266 1 42.47 247 SER B O 1
ATOM 3861 N N . LEU B 1 248 ? -10.57 13.609 -18.094 1 39 248 LEU B N 1
ATOM 3862 C CA . LEU B 1 248 ? -9.789 13.992 -16.922 1 39 248 LEU B CA 1
ATOM 3863 C C . LEU B 1 248 ? -8.305 14.07 -17.281 1 39 248 LEU B C 1
ATOM 3865 O O . LEU B 1 248 ? -7.504 14.586 -16.484 1 39 248 LEU B O 1
ATOM 3869 N N . PHE B 1 249 ? -7.949 13.812 -18.531 1 43.75 249 PHE B N 1
ATOM 3870 C CA . PHE B 1 249 ? -6.602 13.703 -19.094 1 43.75 249 PHE B CA 1
ATOM 3871 C C . PHE B 1 249 ? -5.887 15.047 -19.031 1 43.75 249 PHE B C 1
ATOM 3873 O O . PHE B 1 249 ? -4.711 15.117 -18.672 1 43.75 249 PHE B O 1
ATOM 3880 N N . ASP B 1 250 ? -6.586 16.031 -19.344 1 45.19 250 ASP B N 1
ATOM 3881 C CA . ASP B 1 250 ? -5.906 17.312 -19.547 1 45.19 250 ASP B CA 1
ATOM 3882 C C . ASP B 1 250 ? -5.344 17.844 -18.219 1 45.19 250 ASP B C 1
ATOM 3884 O O . ASP B 1 250 ? -4.262 18.422 -18.203 1 45.19 250 ASP B O 1
ATOM 3888 N N . ARG B 1 251 ? -5.938 17.516 -17.219 1 44 251 ARG B N 1
ATOM 3889 C CA . ARG B 1 251 ? -5.535 18.047 -15.914 1 44 251 ARG B CA 1
ATOM 3890 C C . ARG B 1 251 ? -4.273 17.359 -15.406 1 44 251 ARG B C 1
ATOM 3892 O O . ARG B 1 251 ? -3.379 18.016 -14.859 1 44 251 ARG B O 1
ATOM 3899 N N . ILE B 1 252 ? -4.148 16.094 -15.641 1 46.62 252 ILE B N 1
ATOM 3900 C CA . ILE B 1 252 ? -3.037 15.328 -15.078 1 46.62 252 ILE B CA 1
ATOM 3901 C C . ILE B 1 252 ? -1.758 15.633 -15.852 1 46.62 252 ILE B C 1
ATOM 3903 O O . ILE B 1 252 ? -0.688 15.789 -15.258 1 46.62 252 ILE B O 1
ATOM 3907 N N . LYS B 1 253 ? -1.871 15.883 -17.234 1 50.66 253 LYS B N 1
ATOM 3908 C CA . LYS B 1 253 ? -0.709 16.203 -18.062 1 50.66 253 LYS B CA 1
ATOM 3909 C C . LYS B 1 253 ? -0.001 17.453 -17.547 1 50.66 253 LYS B C 1
ATOM 3911 O O . LYS B 1 253 ? 1.23 17.5 -17.5 1 50.66 253 LYS B O 1
ATOM 3916 N N . ARG B 1 254 ? -0.813 18.344 -17.25 1 48.62 254 ARG B N 1
ATOM 3917 C CA . ARG B 1 254 ? -0.322 19.625 -16.75 1 48.62 254 ARG B CA 1
ATOM 3918 C C . ARG B 1 254 ? 0.439 19.453 -15.438 1 48.62 254 ARG B C 1
ATOM 3920 O O . ARG B 1 254 ? 1.486 20.062 -15.234 1 48.62 254 ARG B O 1
ATOM 3927 N N . TRP B 1 255 ? -0.228 18.516 -14.688 1 44.12 255 TRP B N 1
ATOM 3928 C CA . TRP B 1 255 ? 0.321 18.312 -13.352 1 44.12 255 TRP B CA 1
ATOM 3929 C C . TRP B 1 255 ? 1.678 17.625 -13.414 1 44.12 255 TRP B C 1
ATOM 3931 O O . TRP B 1 255 ? 2.596 17.969 -12.672 1 44.12 255 TRP B O 1
ATOM 3941 N N . LEU B 1 256 ? 1.756 16.703 -14.414 1 44.81 256 LEU B N 1
ATOM 3942 C CA . LEU B 1 256 ? 2.965 15.898 -14.547 1 44.81 256 LEU B CA 1
ATOM 3943 C C . LEU B 1 256 ? 4.039 16.656 -15.328 1 44.81 256 LEU B C 1
ATOM 3945 O O . LEU B 1 256 ? 5.152 16.156 -15.492 1 44.81 256 LEU B O 1
ATOM 3949 N N . GLY B 1 257 ? 3.777 17.922 -15.664 1 41.69 257 GLY B N 1
ATOM 3950 C CA . GLY B 1 257 ? 4.688 18.688 -16.5 1 41.69 257 GLY B CA 1
ATOM 3951 C C . GLY B 1 257 ? 4.922 18.047 -17.859 1 41.69 257 GLY B C 1
ATOM 3952 O O . GLY B 1 257 ? 5.996 18.203 -18.453 1 41.69 257 GLY B O 1
ATOM 3953 N N . LEU B 1 258 ? 4.004 17.219 -18.375 1 37.69 258 LEU B N 1
ATOM 3954 C CA . LEU B 1 258 ? 4.117 16.688 -19.719 1 37.69 258 LEU B CA 1
ATOM 3955 C C . LEU B 1 258 ? 3.256 17.484 -20.703 1 37.69 258 LEU B C 1
ATOM 3957 O O . LEU B 1 258 ? 2.223 18.031 -20.312 1 37.69 258 LEU B O 1
#

Radius of gyration: 21.78 Å; Cα contacts (8 Å, |Δi|>4): 1151; chains: 2; bounding box: 50×57×49 Å

Foldseek 3Di:
DEEEQAFQDPPLCSLLLLLLLQLLLVVLVWAEEEEELAQADWQNCLLQVCQPDPDAQLCCQLVNDQVVSQWDAGPSNYIYGGHYNDPVSSVRGDLLCVLVSCVVCVVVGPYYYYRHDHRDDPSLLSSLLSGQAYEYEAEQDLVRLQSLLVSQVSSVVSPHYHPFYEHEAPDDDPLGADQVLSCVSSVGHHQFYAHNFPLQVVSSVVSHRSCVRPVPTLNNLRSSSVSCVVVVPDDPDDRDDDDDDDHSNVVSCVVVVD/DEEEQAFQDPPLCSLLLLLLLQLLLVVLVWAEEEEELAQADWQNCLLQVCQPDPDAQLCCQLVNDQVVSQWDAGPSNYIYGGHYNDPVSSVRGDLLCVLVSCVVCVVVGPYYYYRHDHRDDPSLLSSLLSGQAYEYEAEQDDVRLQSLLVSQVSSVVSPHYHPFYEHEAPDDDPDGADQVLSCVSSVGHHQFYAHDFPLQVVSSVVSHRSCVRPVPTLRNLRSSSVSCVVVVPDDPDDRDDDDDDDHSNVVVCVVVVD

Sequence (516 aa):
MIITIASGKGGVGKTTTTASLAVALAKLGKKTLVIDGDLSMANLAILFNLDKKKPSLHEVLSGEADIREAIYKHKTGVYVVPTSLSLEGYKKAEIELLPEVLEEVGDEFDYILIDAPAGLNREMTVHLATADKLLLVVTPEMFSIVDASRLKESAESVGTPLLGIVLNRVGRDFGELGKEEIEMLIKGRVLVEVPEDRYVRDAALKKMTVIEYKKNAPASLAYLKLASLISGEPINIEVPTIKKEESLFDRIKRWLGLMIITIASGKGGVGKTTTTASLAVALAKLGKKTLVIDGDLSMANLAILFNLDKKKPSLHEVLSGEADIREAIYKHKTGVYVVPTSLSLEGYKKAEIELLPEVLEEVGDEFDYILIDAPAGLNREMTVHLATADKLLLVVTPEMFSIVDASRLKESAESVGTPLLGIVLNRVGRDFGELGKEEIEMLIKGRVLVEVPEDRYVRDAALKKMTVIEYKKNAPASLAYLKLASLISGEPINIEVPTIKKEESLFDRIKRWLGL

InterPro domains:
  IPR010224 ATP binding protein MinD, archaea [TIGR01969] (1-253)
  IPR025501 ATP binding protein MinD/FleN [PIRSF003092] (2-256)
  IPR025669 AAA domain [PF13614] (2-155)
  IPR027417 P-loop containing nucleoside triphosphate hydrolase [G3DSA:3.40.50.300] (2-230)
  IPR027417 P-loop containing nucleoside triphosphate hydrolase [SSF52540] (1-255)
  IPR050625 ParA/MinD ATPase [PTHR43384] (2-230)

Nearest PDB structures (foldseek):
  1g3r-assembly1_A  TM=9.735E-01  e=1.809E-24  Pyrococcus furiosus
  1ion-assembly1_A  TM=9.531E-01  e=6.586E-24  Pyrococcus horikoshii OT3
  1hyq-assembly1_A  TM=9.064E-01  e=1.397E-22  Archaeoglobus fulgidus
  3r9i-assembly2_C  TM=8.836E-01  e=9.254E-18  Escherichia coli K-12
  3ea0-assembly1_B  TM=8.804E-01  e=7.401E-14  Chlorobaculum tepidum TLS

pLDDT: mean 90.01, std 15.1, range [35.75, 98.94]

Secondary structure (DSSP, 8-state):
-EEEEEESSTTSSHHHHHHHHHHHHHHTT--EEEEE--SSS--GGGGGT-TT-SS-HHHHHTTSS-GGGG-EE-TTS-EEE-----HHHHHH--GGGHHHHHHTTGGG-SEEEEEEEESSSHHHHHHHHH-SEEEEEE-SSHHHHHHHHHHHHHHHHTT--EEEEEEEEETSSS-PPPHHHHHHHHTS-EEEEEE--HHHHHHHHTT--HHHH-TTSHHHHHHHHHHHHHH-------PPPPPP-S--HHHHHHHTT-/-EEEEEESSTTSSHHHHHHHHHHHHHHTT--EEEEE--SSS--GGGGGT-TT-SS-HHHHHTTSS-GGGG-EE-TTS-EEE-----HHHHHH--GGGHHHHHHTTGGG-SEEEEEEEESSSHHHHHHHHH-SEEEEEE-SSHHHHHHHHHHHHHHHHTT--EEEEEEEEETSSS-PPPHHHHHHHHTS-EEEEEE--HHHHHHHHTT--HHHH-TTSHHHHHHHHHHHHHH-------PPPPPP-S--HHHHHHHTT-

Solvent-accessible surface area (backbone atoms only — not comparable to full-atom values): 26638 Å² total; per-residue (Å²): 80,37,35,26,36,34,26,24,41,25,70,41,48,47,54,59,48,48,53,30,32,38,41,31,30,19,72,72,72,38,48,28,36,38,34,38,53,17,55,59,62,50,57,48,26,41,37,63,67,37,54,83,55,75,53,19,47,31,35,33,35,52,70,73,40,58,65,77,67,19,54,42,79,42,96,69,56,28,30,36,29,24,29,42,81,45,67,68,41,41,73,54,33,37,70,86,46,48,57,63,56,44,64,75,50,48,85,78,30,58,33,37,40,30,34,45,40,57,38,65,46,72,65,38,53,49,46,40,56,59,21,65,25,31,36,38,37,25,32,50,40,70,68,31,44,56,31,34,30,52,45,50,52,54,28,50,74,62,69,18,48,76,71,29,27,39,39,23,53,39,88,74,67,89,81,49,53,48,70,68,50,49,25,61,70,49,68,48,51,70,72,37,66,26,45,61,47,72,56,48,59,55,11,47,76,68,31,27,33,30,44,80,64,36,61,81,36,70,41,25,48,31,31,41,50,44,28,20,66,74,72,67,44,89,70,97,68,90,75,87,83,84,91,83,84,88,80,64,50,69,61,52,35,60,71,70,72,98,81,36,35,25,37,32,27,24,41,26,69,40,47,50,54,59,47,46,52,30,32,37,41,30,31,20,72,72,70,38,48,26,36,39,34,39,53,18,56,62,62,49,57,50,27,40,37,63,68,37,52,82,53,74,54,18,46,30,36,32,35,52,70,74,40,57,64,77,68,18,54,42,79,41,96,70,56,28,29,36,28,23,26,40,80,46,68,69,41,41,74,56,33,37,69,85,44,48,56,63,58,44,66,74,51,48,85,77,29,59,31,38,38,29,32,46,42,57,38,66,48,72,65,38,51,49,46,41,57,60,22,64,25,31,36,37,37,26,32,48,41,69,68,30,46,56,31,34,29,53,45,51,54,54,26,49,73,61,69,18,46,75,72,32,26,38,38,24,54,39,87,74,67,89,83,49,56,50,69,71,52,49,24,61,71,50,68,47,51,70,73,38,66,25,45,60,48,72,56,47,61,56,12,48,78,67,31,28,33,30,43,80,64,36,61,81,35,70,41,24,48,31,30,41,51,44,28,20,67,73,70,66,46,87,69,99,70,91,74,87,83,84,92,84,82,87,82,65,51,66,61,51,34,59,70,70,73,96

Organism: Methanocaldococcus infernus (strain DSM 11812 / JCM 15783 / ME) (NCBI:txid573063)